Protein AF-A0A3N5LVI0-F1 (afdb_monomer)

Structure (mmCIF, N/CA/C/O backbone):
data_AF-A0A3N5LVI0-F1
#
_entry.id   AF-A0A3N5LVI0-F1
#
loop_
_atom_site.group_PDB
_atom_site.id
_atom_site.type_symbol
_atom_site.label_atom_id
_atom_site.label_alt_id
_atom_site.label_comp_id
_atom_site.label_asym_id
_atom_site.label_entity_id
_atom_site.label_seq_id
_atom_site.pdbx_PDB_ins_code
_atom_site.Cartn_x
_atom_site.Cartn_y
_atom_site.Cartn_z
_atom_site.occupancy
_atom_site.B_iso_or_equiv
_atom_site.auth_seq_id
_atom_site.auth_comp_id
_atom_site.auth_asym_id
_atom_site.auth_atom_id
_atom_site.pdbx_PDB_model_num
ATOM 1 N N . MET A 1 1 ? 58.804 -6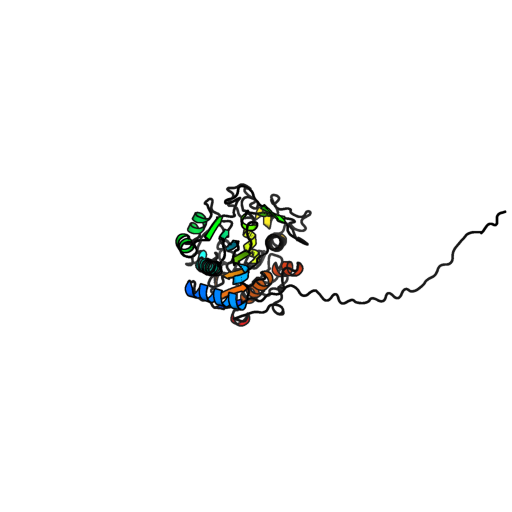6.814 14.073 1.00 33.88 1 MET A N 1
ATOM 2 C CA . MET A 1 1 ? 59.586 -66.589 12.838 1.00 33.88 1 MET A CA 1
ATOM 3 C C . MET A 1 1 ? 58.622 -66.333 11.694 1.00 33.88 1 MET A C 1
ATOM 5 O O . MET A 1 1 ? 57.529 -66.878 11.686 1.00 33.88 1 MET A O 1
ATOM 9 N N . THR A 1 2 ? 59.015 -65.404 10.838 1.00 38.09 2 THR A N 1
ATOM 10 C CA . THR A 1 2 ? 58.253 -64.624 9.855 1.00 38.09 2 THR A CA 1
ATOM 11 C C . THR A 1 2 ? 57.933 -65.368 8.557 1.00 38.09 2 THR A C 1
ATOM 13 O O . THR A 1 2 ? 58.774 -66.111 8.064 1.00 38.09 2 THR A O 1
ATOM 16 N N . ALA A 1 3 ? 56.786 -65.058 7.943 1.00 33.91 3 ALA A N 1
ATOM 17 C CA . ALA A 1 3 ? 56.472 -65.362 6.543 1.00 33.91 3 ALA A CA 1
ATOM 18 C C . ALA A 1 3 ? 56.131 -64.056 5.793 1.00 33.91 3 ALA A C 1
ATOM 20 O O . ALA A 1 3 ? 55.411 -63.232 6.365 1.00 33.91 3 ALA A O 1
ATOM 21 N N . PRO A 1 4 ? 56.603 -63.837 4.547 1.00 47.34 4 PRO A N 1
ATOM 22 C CA . PRO A 1 4 ? 56.209 -62.676 3.760 1.00 47.34 4 PRO A CA 1
ATOM 23 C C . PRO A 1 4 ? 55.256 -63.012 2.601 1.00 47.34 4 PRO A C 1
ATOM 25 O O . PRO A 1 4 ? 55.352 -64.042 1.938 1.00 47.34 4 PRO A O 1
ATOM 28 N N . VAL A 1 5 ? 54.361 -62.054 2.360 1.00 38.25 5 VAL A N 1
ATOM 29 C CA . VAL A 1 5 ? 53.408 -61.921 1.248 1.00 38.25 5 VAL A CA 1
ATOM 30 C C . VAL A 1 5 ? 54.032 -61.031 0.163 1.00 38.25 5 VAL A C 1
ATOM 32 O O . VAL A 1 5 ? 54.676 -60.035 0.499 1.00 38.25 5 VAL A O 1
ATOM 35 N N . SER A 1 6 ? 53.808 -61.325 -1.124 1.00 37.16 6 SER A N 1
ATOM 36 C CA . SER A 1 6 ? 54.208 -60.449 -2.242 1.00 37.16 6 SER A CA 1
ATOM 37 C C . SER A 1 6 ? 53.020 -59.678 -2.849 1.00 37.16 6 SER A C 1
ATOM 39 O O . SER A 1 6 ? 51.860 -60.077 -2.752 1.00 37.16 6 SER A O 1
ATOM 41 N N . ARG A 1 7 ? 53.324 -58.499 -3.409 1.00 36.88 7 ARG A N 1
ATOM 42 C CA . ARG A 1 7 ? 52.414 -57.410 -3.812 1.00 36.88 7 ARG A CA 1
ATOM 43 C C . ARG A 1 7 ? 52.250 -57.315 -5.342 1.00 36.88 7 ARG A C 1
ATOM 45 O O . ARG A 1 7 ? 53.269 -57.244 -6.009 1.00 36.88 7 ARG A O 1
ATOM 52 N N . ARG A 1 8 ? 50.992 -57.089 -5.783 1.00 38.06 8 ARG A N 1
ATOM 53 C CA . ARG A 1 8 ? 50.484 -56.160 -6.847 1.00 38.06 8 ARG A CA 1
ATOM 54 C C . ARG A 1 8 ? 51.003 -56.361 -8.306 1.00 38.06 8 ARG A C 1
ATOM 56 O O . ARG A 1 8 ? 52.161 -56.661 -8.502 1.00 38.06 8 ARG A O 1
ATOM 63 N N . THR A 1 9 ? 50.262 -56.168 -9.411 1.00 36.12 9 THR A N 1
ATOM 64 C CA . THR A 1 9 ? 49.106 -55.298 -9.730 1.00 36.12 9 THR A CA 1
ATOM 65 C C . THR A 1 9 ? 48.456 -55.714 -11.074 1.00 36.12 9 THR A C 1
ATOM 67 O O . THR A 1 9 ? 49.153 -56.218 -11.946 1.00 36.12 9 THR A O 1
ATOM 70 N N . PHE A 1 10 ? 47.191 -55.304 -11.266 1.00 32.59 10 PHE A N 1
ATOM 71 C CA . PHE A 1 10 ? 46.576 -54.808 -12.521 1.00 32.59 10 PHE A CA 1
ATOM 72 C C . PHE A 1 10 ? 45.713 -55.759 -13.377 1.00 32.59 10 PHE A C 1
ATOM 74 O O . PHE A 1 10 ? 46.191 -56.324 -14.349 1.00 32.59 10 PHE A O 1
ATOM 81 N N . ILE A 1 11 ? 44.398 -55.811 -13.100 1.00 38.91 11 ILE A N 1
ATOM 82 C CA . ILE A 1 11 ? 43.345 -56.078 -14.104 1.00 38.91 11 ILE A CA 1
ATOM 83 C C . ILE A 1 11 ? 42.124 -55.200 -13.789 1.00 38.91 11 ILE A C 1
ATOM 85 O O . ILE A 1 11 ? 41.628 -55.186 -12.660 1.00 38.91 11 ILE A O 1
ATOM 89 N N . GLY A 1 12 ? 41.663 -54.458 -14.800 1.00 34.00 12 GLY A N 1
ATOM 90 C CA . GLY A 1 12 ? 40.477 -53.607 -14.763 1.00 34.00 12 GLY A CA 1
ATOM 91 C C . GLY A 1 12 ? 39.166 -54.395 -14.755 1.00 34.00 12 GLY A C 1
ATOM 92 O O . GLY A 1 12 ? 39.058 -55.475 -15.332 1.00 34.00 12 GLY A O 1
ATOM 93 N N . ARG A 1 13 ? 38.148 -53.826 -14.107 1.00 36.88 13 ARG A N 1
ATOM 94 C CA . ARG A 1 13 ? 36.766 -54.309 -14.150 1.00 36.88 13 ARG A CA 1
ATOM 95 C C . ARG A 1 13 ? 35.851 -53.176 -14.590 1.00 36.88 13 ARG A C 1
ATOM 97 O O . ARG A 1 13 ? 35.655 -52.208 -13.864 1.00 36.88 13 ARG A O 1
ATOM 104 N N . VAL A 1 14 ? 35.295 -53.342 -15.784 1.00 40.19 14 VAL A N 1
ATOM 105 C CA . VAL A 1 14 ? 34.081 -52.668 -16.241 1.00 40.19 14 VAL A CA 1
ATOM 106 C C . VAL A 1 14 ? 32.912 -53.352 -15.533 1.00 40.19 14 VAL A C 1
ATOM 108 O O . VAL A 1 14 ? 32.702 -54.548 -15.713 1.00 40.19 14 VAL A O 1
ATOM 111 N N . ALA A 1 15 ? 32.173 -52.611 -14.713 1.00 39.22 15 ALA A N 1
ATOM 112 C CA . ALA A 1 15 ? 30.881 -53.034 -14.188 1.00 39.22 15 ALA A CA 1
ATOM 113 C C . ALA A 1 15 ? 29.881 -51.904 -14.437 1.00 39.22 15 ALA A C 1
ATOM 115 O O . ALA A 1 15 ? 30.042 -50.789 -13.942 1.00 39.22 15 ALA A O 1
ATOM 116 N N . ALA A 1 16 ? 28.885 -52.205 -15.265 1.00 38.66 16 ALA A N 1
ATOM 117 C CA . ALA A 1 16 ? 27.778 -51.328 -15.589 1.00 38.66 16 ALA A CA 1
ATOM 118 C C . ALA A 1 16 ? 26.951 -51.044 -14.327 1.00 38.66 16 ALA A C 1
ATOM 120 O O . ALA A 1 16 ? 26.336 -51.946 -13.762 1.00 38.66 16 ALA A O 1
ATOM 121 N N . VAL A 1 17 ? 26.927 -49.783 -13.900 1.00 40.28 17 VAL A N 1
ATOM 122 C CA . VAL A 1 17 ? 25.941 -49.275 -12.946 1.00 40.28 17 VAL A CA 1
ATOM 123 C C . VAL A 1 17 ? 24.799 -48.699 -13.771 1.00 40.28 17 VAL A C 1
ATOM 125 O O . VAL A 1 17 ? 24.877 -47.583 -14.278 1.00 40.28 17 VAL A O 1
ATOM 128 N N . THR A 1 18 ? 23.733 -49.476 -13.937 1.00 38.88 18 THR A N 1
ATOM 129 C CA . THR A 1 18 ? 22.420 -48.955 -14.326 1.00 38.88 18 THR A CA 1
ATOM 130 C C . THR A 1 18 ? 21.934 -48.028 -13.217 1.00 38.88 18 THR A C 1
ATOM 132 O O . THR A 1 18 ? 21.418 -48.479 -12.195 1.00 38.88 18 THR A O 1
ATOM 135 N N . ALA A 1 19 ? 22.141 -46.725 -13.402 1.00 42.56 19 ALA A N 1
ATOM 136 C CA . ALA A 1 19 ? 21.538 -45.697 -12.574 1.00 42.56 19 ALA A CA 1
ATOM 137 C C . ALA A 1 19 ? 20.021 -45.724 -12.797 1.00 42.56 19 ALA A C 1
ATOM 139 O O . ALA A 1 19 ? 19.515 -45.286 -13.829 1.00 42.56 19 ALA A O 1
ATOM 140 N N . ALA A 1 20 ? 19.292 -46.273 -11.829 1.00 40.22 20 ALA A N 1
ATOM 141 C CA . ALA A 1 20 ? 17.861 -46.068 -11.719 1.00 40.22 20 ALA A CA 1
ATOM 142 C C . ALA A 1 20 ? 17.625 -44.581 -11.417 1.00 40.22 20 ALA A C 1
ATOM 144 O O . ALA A 1 20 ? 17.701 -44.148 -10.269 1.00 40.22 20 ALA A O 1
ATOM 145 N N . CYS A 1 21 ? 17.376 -43.786 -12.457 1.00 38.47 21 CYS A N 1
ATOM 146 C CA . CYS A 1 21 ? 16.816 -42.451 -12.314 1.00 38.47 21 CYS A CA 1
ATOM 147 C C . CYS A 1 21 ? 15.370 -42.598 -11.834 1.00 38.47 21 CYS A C 1
ATOM 149 O O . CYS A 1 21 ? 14.429 -42.611 -12.626 1.00 38.47 21 CYS A O 1
ATOM 151 N N . SER A 1 22 ? 15.179 -42.727 -10.524 1.00 42.03 22 SER A N 1
ATOM 152 C CA . SER A 1 22 ? 13.908 -42.404 -9.896 1.00 42.03 22 SER A CA 1
ATOM 153 C C . SER A 1 22 ? 13.669 -40.914 -10.121 1.00 42.03 22 SER A C 1
ATOM 155 O O . SER A 1 22 ? 14.196 -40.056 -9.415 1.00 42.03 22 SER A O 1
ATOM 157 N N . ALA A 1 23 ? 12.880 -40.599 -11.148 1.00 42.38 23 ALA A N 1
ATOM 158 C CA . ALA A 1 23 ? 12.233 -39.307 -11.290 1.00 42.38 23 ALA A CA 1
ATOM 159 C C . ALA A 1 23 ? 11.260 -39.152 -10.114 1.00 42.38 23 ALA A C 1
ATOM 161 O O . ALA A 1 23 ? 10.060 -39.392 -10.230 1.00 42.38 23 ALA A O 1
ATOM 162 N N . ALA A 1 24 ? 11.793 -38.795 -8.947 1.00 41.06 24 ALA A N 1
ATOM 163 C CA . ALA A 1 24 ? 11.004 -38.191 -7.900 1.00 41.06 24 ALA A CA 1
ATOM 164 C C . ALA A 1 24 ? 10.467 -36.898 -8.509 1.00 41.06 24 ALA A C 1
ATOM 166 O O . ALA A 1 24 ? 11.187 -35.908 -8.636 1.00 41.06 24 ALA A O 1
ATOM 167 N N . SER A 1 25 ? 9.215 -36.932 -8.964 1.00 41.62 25 SER A N 1
ATOM 168 C CA . SER A 1 25 ? 8.461 -35.728 -9.261 1.00 41.62 25 SER A CA 1
ATOM 169 C C . SER A 1 25 ? 8.509 -34.888 -7.991 1.00 41.62 25 SER A C 1
ATOM 171 O O . SER A 1 25 ? 7.813 -35.193 -7.019 1.00 41.62 25 SER A O 1
ATOM 173 N N . VAL A 1 26 ? 9.383 -33.882 -7.959 1.00 42.34 26 VAL A N 1
ATOM 174 C CA . VAL A 1 26 ? 9.347 -32.841 -6.941 1.00 42.34 26 VAL A CA 1
ATOM 175 C C . VAL A 1 26 ? 7.976 -32.218 -7.116 1.00 42.34 26 VAL A C 1
ATOM 177 O O . VAL A 1 26 ? 7.737 -31.466 -8.059 1.00 42.34 26 VAL A O 1
ATOM 180 N N . ARG A 1 27 ? 7.025 -32.641 -6.284 1.00 42.66 27 ARG A N 1
ATOM 181 C CA . ARG A 1 27 ? 5.686 -32.076 -6.254 1.00 42.66 27 ARG A CA 1
ATOM 182 C C . ARG A 1 27 ? 5.921 -30.622 -5.878 1.00 42.66 27 ARG A C 1
ATOM 184 O O . ARG A 1 27 ? 6.273 -30.355 -4.732 1.00 42.66 27 ARG A O 1
ATOM 191 N N . ALA A 1 28 ? 5.871 -29.727 -6.868 1.00 58.75 28 ALA A N 1
ATOM 192 C CA . ALA A 1 28 ? 6.096 -28.307 -6.657 1.00 58.75 28 ALA A CA 1
ATOM 193 C C . ALA A 1 28 ? 5.214 -27.894 -5.480 1.00 58.75 28 ALA A C 1
ATOM 195 O O . ALA A 1 28 ? 3.996 -28.094 -5.519 1.00 58.75 28 ALA A O 1
ATOM 196 N N . GLN A 1 29 ? 5.843 -27.459 -4.390 1.00 63.53 29 GLN A N 1
ATOM 197 C CA . GLN A 1 29 ? 5.123 -27.142 -3.170 1.00 63.53 29 GLN A CA 1
ATOM 198 C C . GLN A 1 29 ? 4.119 -26.040 -3.507 1.00 63.53 29 GLN A C 1
ATOM 200 O O . GLN A 1 29 ? 4.496 -25.021 -4.087 1.00 63.53 29 GLN A O 1
ATOM 205 N N . ALA A 1 30 ? 2.835 -26.285 -3.232 1.00 80.69 30 ALA A N 1
ATOM 206 C CA . ALA A 1 30 ? 1.787 -25.328 -3.557 1.00 80.69 30 ALA A CA 1
ATOM 207 C C . ALA A 1 30 ? 2.100 -23.998 -2.860 1.00 80.69 30 ALA A C 1
ATOM 209 O O . ALA A 1 30 ? 2.356 -23.973 -1.653 1.00 80.69 30 ALA A O 1
ATOM 210 N N . LEU A 1 31 ? 2.130 -22.910 -3.633 1.00 90.12 31 LEU A N 1
ATOM 211 C CA . LEU A 1 31 ? 2.382 -21.580 -3.090 1.00 90.12 31 LEU A CA 1
ATOM 212 C C . LEU A 1 31 ? 1.264 -21.202 -2.110 1.00 90.12 31 LEU A C 1
ATOM 214 O O . LEU A 1 31 ? 0.113 -21.584 -2.338 1.00 90.12 31 LEU A O 1
ATOM 218 N N . PRO A 1 32 ? 1.561 -20.429 -1.048 1.00 93.31 32 PRO A N 1
ATOM 219 C CA . PRO A 1 32 ? 0.526 -19.933 -0.154 1.00 93.31 32 PRO A CA 1
ATOM 220 C C . PRO A 1 32 ? -0.556 -19.186 -0.940 1.00 93.31 32 PRO A C 1
ATOM 222 O O . PRO A 1 32 ? -0.260 -18.274 -1.710 1.00 93.31 32 PRO A O 1
ATOM 225 N N . ALA A 1 33 ? -1.814 -19.556 -0.737 1.00 94.88 33 ALA A N 1
ATOM 226 C CA . ALA A 1 33 ? -2.957 -18.867 -1.314 1.00 94.88 33 ALA A CA 1
ATOM 227 C C . ALA A 1 33 ? -3.934 -18.502 -0.197 1.00 94.88 33 ALA A C 1
ATOM 229 O O . ALA A 1 33 ? -4.144 -19.281 0.733 1.00 94.88 33 ALA A O 1
ATOM 230 N N . ALA A 1 34 ? -4.515 -17.307 -0.276 1.00 97.38 34 ALA A N 1
ATOM 231 C CA . ALA A 1 34 ? -5.517 -16.840 0.674 1.00 97.38 34 ALA A CA 1
ATOM 232 C C . ALA A 1 34 ? -6.698 -16.208 -0.076 1.00 97.38 34 ALA A C 1
ATOM 234 O O . ALA A 1 34 ? -6.485 -15.641 -1.151 1.00 97.38 34 ALA A O 1
ATOM 235 N N . PRO A 1 35 ? -7.924 -16.272 0.477 1.00 98.56 35 PRO A N 1
ATOM 236 C CA . PRO A 1 35 ? -9.080 -15.649 -0.146 1.00 98.56 35 PRO A CA 1
ATOM 237 C C . PRO A 1 35 ? -8.919 -14.137 -0.332 1.00 98.56 35 PRO A C 1
ATOM 239 O O . PRO A 1 35 ? -8.349 -13.445 0.520 1.00 98.56 35 PRO A O 1
ATOM 242 N N . VAL A 1 36 ? -9.478 -13.630 -1.430 1.00 98.88 36 VAL A N 1
ATOM 243 C CA . VAL A 1 36 ? -9.530 -12.202 -1.761 1.00 98.88 36 VAL A CA 1
ATOM 244 C C . VAL A 1 36 ? -10.982 -11.810 -1.999 1.00 98.88 36 VAL A C 1
ATOM 246 O O . VAL A 1 36 ? -11.627 -12.321 -2.913 1.00 98.88 36 VAL A O 1
ATOM 249 N N . ALA A 1 37 ? -11.506 -10.896 -1.188 1.00 98.94 37 ALA A N 1
ATOM 250 C CA . ALA A 1 37 ? -12.834 -10.333 -1.387 1.00 98.94 37 ALA A CA 1
ATOM 251 C C . ALA A 1 37 ? -12.780 -9.153 -2.361 1.00 98.94 37 ALA A C 1
ATOM 253 O O . ALA A 1 37 ? -11.914 -8.285 -2.253 1.00 98.94 37 ALA A O 1
ATOM 254 N N . VAL A 1 38 ? -13.742 -9.103 -3.280 1.00 98.94 38 VAL A N 1
ATOM 255 C CA . VAL A 1 38 ? -13.945 -8.008 -4.235 1.00 98.94 38 VAL A CA 1
ATOM 256 C C . VAL A 1 38 ? -15.387 -7.530 -4.113 1.00 98.94 38 VAL A C 1
ATOM 258 O O . VAL A 1 38 ? -16.323 -8.315 -4.277 1.00 98.94 38 VAL A O 1
ATOM 261 N N . ALA A 1 39 ? -15.591 -6.238 -3.867 1.00 98.75 39 ALA A N 1
ATOM 262 C CA . ALA A 1 39 ? -16.925 -5.665 -3.708 1.00 98.75 39 ALA A CA 1
ATOM 263 C C . ALA A 1 39 ? -17.100 -4.380 -4.520 1.00 98.75 39 ALA A C 1
ATOM 265 O O . ALA A 1 39 ? -16.141 -3.647 -4.764 1.00 98.75 39 ALA A O 1
ATOM 266 N N . ARG A 1 40 ? -18.345 -4.091 -4.931 1.00 98.44 40 ARG A N 1
ATOM 267 C CA . ARG A 1 40 ? -18.681 -2.790 -5.524 1.00 98.44 40 ARG A CA 1
ATOM 268 C C . ARG A 1 40 ? -18.791 -1.750 -4.420 1.00 98.44 40 ARG A C 1
ATOM 270 O O . ARG A 1 40 ? -19.586 -1.919 -3.506 1.00 98.44 40 ARG A O 1
ATOM 277 N N . CYS A 1 41 ? -18.082 -0.645 -4.589 1.00 98.19 41 CYS A N 1
ATOM 278 C CA . CYS A 1 41 ? -18.209 0.567 -3.796 1.00 98.19 41 CYS A CA 1
ATOM 279 C C . CYS A 1 41 ? -18.081 1.750 -4.757 1.00 98.19 41 CYS A C 1
ATOM 281 O O . CYS A 1 41 ? -16.992 2.074 -5.211 1.00 98.19 41 CYS A O 1
ATOM 283 N N . ARG A 1 42 ? -19.207 2.343 -5.167 1.00 95.31 42 ARG A N 1
ATOM 284 C CA . ARG A 1 42 ? -19.230 3.279 -6.309 1.00 95.31 42 ARG A CA 1
ATOM 285 C C . ARG A 1 42 ? -18.887 4.724 -5.954 1.00 95.31 42 ARG A C 1
ATOM 287 O O . ARG A 1 42 ? -18.783 5.543 -6.860 1.00 95.31 42 ARG A O 1
ATOM 294 N N . ARG A 1 43 ? -18.812 5.056 -4.665 1.00 96.50 43 ARG A N 1
ATOM 295 C CA . ARG A 1 43 ? -18.637 6.425 -4.166 1.00 96.50 43 ARG A CA 1
ATOM 296 C C . ARG A 1 43 ? -17.857 6.406 -2.859 1.00 96.50 43 ARG A C 1
ATOM 298 O O . ARG A 1 43 ? -17.953 5.432 -2.113 1.00 96.50 43 ARG A O 1
ATOM 305 N N . TYR A 1 44 ? -17.149 7.494 -2.576 1.00 98.12 44 TYR A N 1
ATOM 306 C CA . TYR A 1 44 ? -16.520 7.738 -1.279 1.00 98.12 44 TYR A CA 1
ATOM 307 C C . TYR A 1 44 ? -17.532 8.285 -0.273 1.00 98.12 44 TYR A C 1
ATOM 309 O O . TYR A 1 44 ? -17.451 9.424 0.171 1.00 98.12 44 TYR A O 1
ATOM 317 N N . ASP A 1 45 ? -18.504 7.449 0.067 1.00 98.31 45 ASP A N 1
ATOM 318 C CA . ASP A 1 45 ? -19.440 7.688 1.159 1.00 98.31 45 ASP A CA 1
ATOM 319 C C . ASP A 1 45 ? -19.006 6.855 2.373 1.00 98.31 45 ASP A C 1
ATOM 321 O O . ASP A 1 45 ? -18.713 5.667 2.228 1.00 98.31 45 ASP A O 1
ATOM 325 N N . PHE A 1 46 ? -18.905 7.471 3.554 1.00 98.62 46 PHE A N 1
ATOM 326 C CA . PHE A 1 46 ? -18.318 6.816 4.727 1.00 98.62 46 PHE A CA 1
ATOM 327 C C . PHE A 1 46 ? -19.076 5.554 5.142 1.00 98.62 46 PHE A C 1
ATOM 329 O O . PHE A 1 46 ? -18.449 4.511 5.344 1.00 98.62 46 PHE A O 1
ATOM 336 N N . ASP A 1 47 ? -20.405 5.613 5.214 1.00 98.56 47 ASP A N 1
ATOM 337 C CA . ASP A 1 47 ? -21.222 4.482 5.650 1.00 98.56 47 ASP A CA 1
ATOM 338 C C . ASP A 1 47 ? -21.234 3.361 4.608 1.00 98.56 47 ASP A C 1
ATOM 340 O O . ASP A 1 47 ? -21.104 2.180 4.957 1.00 98.56 47 ASP A O 1
ATOM 344 N N . LEU A 1 48 ? -21.298 3.706 3.319 1.00 98.75 48 LEU A N 1
ATOM 345 C CA . LEU A 1 48 ? -21.166 2.744 2.228 1.00 98.75 48 LEU A CA 1
ATOM 346 C C . LEU A 1 48 ? -19.804 2.046 2.259 1.00 98.75 48 LEU A C 1
ATOM 348 O O . LEU A 1 48 ? -19.736 0.818 2.197 1.00 98.75 48 LEU A O 1
ATOM 352 N N . VAL A 1 49 ? -18.712 2.804 2.363 1.00 98.88 49 VAL A N 1
ATOM 353 C CA . VAL A 1 49 ? -17.352 2.252 2.371 1.00 98.88 49 VAL A CA 1
ATOM 354 C C . VAL A 1 49 ? -17.148 1.375 3.608 1.00 98.88 49 VAL A C 1
ATOM 356 O O . VAL A 1 49 ? -16.673 0.246 3.489 1.00 98.88 49 VAL A O 1
ATOM 359 N N . LYS A 1 50 ? -17.561 1.841 4.791 1.00 98.88 50 LYS A N 1
ATOM 360 C CA . LYS A 1 50 ? -17.438 1.101 6.054 1.00 98.88 50 LYS A CA 1
ATOM 361 C C . LYS A 1 50 ? -18.255 -0.188 6.060 1.00 98.88 50 LYS A C 1
ATOM 363 O O . LYS A 1 50 ? -17.729 -1.230 6.442 1.00 98.88 50 LYS A O 1
ATOM 368 N N . SER A 1 51 ? -19.511 -0.155 5.618 1.00 98.81 51 SER A N 1
ATOM 369 C CA . SER A 1 51 ? -20.346 -1.364 5.524 1.00 98.81 51 SER A CA 1
ATOM 370 C C . SER A 1 51 ? -19.828 -2.352 4.471 1.00 98.81 51 SER A C 1
ATOM 372 O O . SER A 1 51 ? -19.834 -3.566 4.704 1.00 98.81 51 SER A O 1
ATOM 374 N N . THR A 1 52 ? -19.293 -1.848 3.354 1.00 98.94 52 THR A N 1
ATOM 375 C CA . THR A 1 52 ? -18.650 -2.673 2.322 1.00 98.94 52 THR A CA 1
ATOM 376 C C . THR A 1 52 ? -17.403 -3.365 2.870 1.00 98.94 52 THR A C 1
ATOM 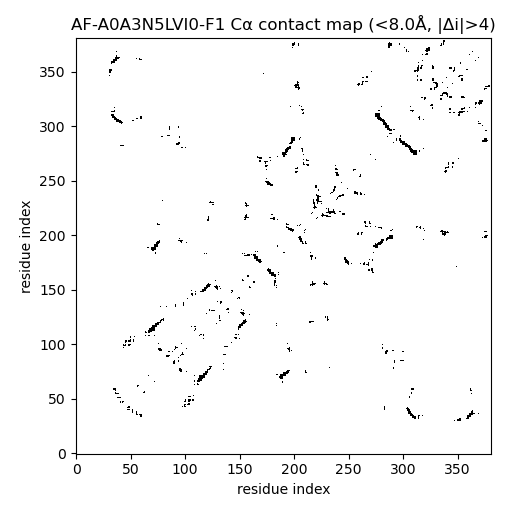378 O O . THR A 1 52 ? -17.279 -4.583 2.745 1.00 98.94 52 THR A O 1
ATOM 381 N N . LEU A 1 53 ? -16.507 -2.627 3.536 1.00 98.94 53 LEU A N 1
ATOM 382 C CA . LEU A 1 53 ? -15.311 -3.198 4.161 1.00 98.94 53 LEU A CA 1
ATOM 383 C C . LEU A 1 53 ? -15.662 -4.214 5.252 1.00 98.94 53 LEU A C 1
ATOM 385 O O . LEU A 1 53 ? -15.047 -5.274 5.293 1.00 98.94 53 LEU A O 1
ATOM 389 N N . ALA A 1 54 ? -16.671 -3.943 6.088 1.00 98.88 54 ALA A N 1
ATOM 390 C CA . ALA A 1 54 ? -17.135 -4.896 7.098 1.00 98.88 54 ALA A CA 1
ATOM 391 C C . ALA A 1 54 ? -17.567 -6.226 6.458 1.00 98.88 54 ALA A C 1
ATOM 393 O O . ALA A 1 54 ? -17.079 -7.283 6.845 1.00 98.88 54 ALA A O 1
ATOM 394 N N . THR A 1 55 ? -18.384 -6.156 5.403 1.00 98.81 55 THR A N 1
ATOM 395 C CA . THR A 1 55 ? -18.828 -7.335 4.646 1.00 98.81 55 THR A CA 1
ATOM 396 C C . THR A 1 55 ? -17.645 -8.103 4.046 1.00 98.81 55 THR A C 1
ATOM 398 O O . THR A 1 55 ? -17.588 -9.329 4.113 1.00 98.81 55 THR A O 1
ATOM 401 N N . MET A 1 56 ? -16.668 -7.398 3.468 1.00 98.88 56 MET A N 1
ATOM 402 C CA . MET A 1 56 ? -15.466 -8.021 2.907 1.00 98.88 56 MET A CA 1
ATOM 403 C C . MET A 1 56 ? -14.594 -8.679 3.982 1.00 98.88 56 MET A C 1
ATOM 405 O O . MET A 1 56 ? -14.027 -9.743 3.739 1.00 98.88 56 MET A O 1
ATOM 409 N N . PHE A 1 57 ? -14.484 -8.067 5.163 1.00 98.81 57 PHE A N 1
ATOM 410 C CA . PHE A 1 57 ? -13.756 -8.623 6.302 1.00 98.81 57 PHE A CA 1
ATOM 411 C C . PHE A 1 57 ? -14.413 -9.895 6.841 1.00 98.81 57 PHE A C 1
ATOM 413 O O . PHE A 1 57 ? -13.692 -10.836 7.180 1.00 98.81 57 PHE A O 1
ATOM 420 N N . 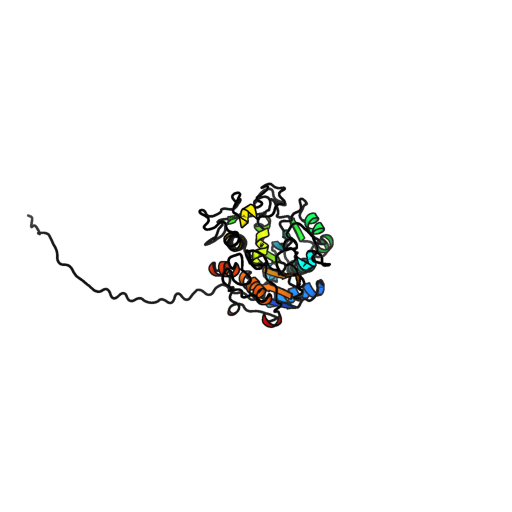ASP A 1 58 ? -15.745 -9.960 6.847 1.00 98.56 58 ASP A N 1
ATOM 421 C CA . ASP A 1 58 ? -16.486 -11.178 7.182 1.00 98.56 58 ASP A CA 1
ATOM 422 C C . ASP A 1 58 ? -16.245 -12.282 6.140 1.00 98.56 58 ASP A C 1
ATOM 424 O O . ASP A 1 58 ? -16.007 -13.430 6.508 1.00 98.56 58 ASP A O 1
ATOM 428 N N . MET A 1 59 ? -16.216 -11.934 4.845 1.00 98.50 59 MET A N 1
ATOM 429 C CA . MET A 1 59 ? -15.920 -12.881 3.759 1.00 98.50 59 MET A CA 1
ATOM 430 C C . MET A 1 59 ? -14.519 -13.499 3.872 1.00 98.50 59 MET A C 1
ATOM 432 O O . MET A 1 59 ? -14.383 -14.717 3.777 1.00 98.50 59 MET A O 1
ATOM 436 N N . ILE A 1 60 ? -13.469 -12.683 4.044 1.00 98.38 60 ILE A N 1
ATOM 437 C CA . ILE A 1 60 ? -12.082 -13.192 4.131 1.00 98.38 60 ILE A CA 1
ATOM 438 C C . ILE A 1 60 ? -11.759 -13.816 5.495 1.00 98.38 60 ILE A C 1
ATOM 440 O O . ILE A 1 60 ? -10.836 -14.624 5.593 1.00 98.38 60 ILE A O 1
ATOM 444 N N . GLY A 1 61 ? -12.509 -13.447 6.536 1.00 97.69 61 GLY A N 1
ATOM 445 C CA . GLY A 1 61 ? -12.424 -14.016 7.874 1.00 97.69 61 GLY A CA 1
ATOM 446 C C . GLY A 1 61 ? -11.204 -13.588 8.704 1.00 97.69 61 GLY A C 1
ATOM 447 O O . GLY A 1 61 ? -10.113 -13.274 8.217 1.00 97.69 61 GLY A O 1
ATOM 448 N N . GLY A 1 62 ? -11.381 -13.614 10.028 1.00 96.81 62 GLY A N 1
ATOM 449 C CA . GLY A 1 62 ? -10.297 -13.474 11.007 1.00 96.81 62 GLY A CA 1
ATOM 450 C C . GLY A 1 62 ? -9.778 -12.052 11.247 1.00 96.81 62 GLY A C 1
ATOM 451 O O . GLY A 1 62 ? -8.837 -11.895 12.024 1.00 96.81 62 GLY A O 1
ATOM 452 N N . ILE A 1 63 ? -10.378 -11.019 10.642 1.00 98.50 63 ILE A N 1
ATOM 453 C CA . ILE A 1 63 ? -9.967 -9.618 10.846 1.00 98.50 63 ILE A CA 1
ATOM 454 C C . ILE A 1 63 ? -10.187 -9.140 12.291 1.00 98.50 63 ILE A C 1
ATOM 456 O O . ILE A 1 63 ? -9.250 -8.562 12.842 1.00 98.50 63 ILE A O 1
ATOM 460 N N . PRO A 1 64 ? -11.318 -9.427 12.972 1.00 98.44 64 PRO A N 1
ATOM 461 C CA . PRO A 1 64 ? -11.477 -9.000 14.362 1.00 98.44 64 PRO A CA 1
ATOM 462 C C . PRO A 1 64 ? -10.384 -9.554 15.288 1.00 98.44 64 PRO A C 1
ATOM 464 O O . PRO A 1 64 ? -9.753 -8.808 16.030 1.00 98.44 64 PRO A O 1
ATOM 467 N N . SER A 1 65 ? -10.075 -10.852 15.186 1.00 98.38 65 SER A N 1
ATOM 468 C CA . SER A 1 65 ? -8.976 -11.481 15.935 1.00 98.38 65 SER A CA 1
ATOM 469 C C . SER A 1 65 ? -7.588 -11.012 15.496 1.00 98.38 65 SER A C 1
ATOM 471 O O . SER A 1 65 ? -6.651 -11.051 16.289 1.00 98.38 65 SER A O 1
ATOM 473 N N . LEU A 1 66 ? -7.436 -10.591 14.235 1.00 98.56 66 LEU A N 1
ATOM 474 C CA . LEU A 1 66 ? -6.164 -10.097 13.721 1.00 98.56 66 LEU A CA 1
ATOM 475 C C . LEU A 1 66 ? -5.743 -8.827 14.456 1.00 98.56 66 LEU A C 1
ATOM 477 O O . LEU A 1 66 ? -4.558 -8.721 14.747 1.00 98.56 66 LEU A O 1
ATOM 481 N N . VAL A 1 67 ? -6.686 -7.927 14.767 1.00 98.75 67 VAL A N 1
ATOM 482 C CA . VAL A 1 67 ? -6.410 -6.577 15.296 1.00 98.75 67 VAL A CA 1
ATOM 483 C C . VAL A 1 67 ? -6.727 -6.386 16.783 1.00 98.75 67 VAL A C 1
ATOM 485 O O . VAL A 1 67 ? -6.225 -5.440 17.383 1.00 98.75 67 VAL A O 1
ATOM 488 N N . LYS A 1 68 ? -7.543 -7.249 17.402 1.00 98.69 68 LYS A N 1
ATOM 489 C CA . LYS A 1 68 ? -7.947 -7.098 18.810 1.00 98.69 68 LYS A CA 1
ATOM 490 C C . LYS A 1 68 ? -6.734 -7.033 19.749 1.00 98.69 68 LYS A C 1
ATOM 492 O O . LYS A 1 68 ? -5.904 -7.939 19.755 1.00 98.69 68 LYS A O 1
ATOM 497 N N . GLY A 1 69 ? -6.671 -5.982 20.565 1.00 98.69 69 GLY A N 1
ATOM 498 C CA . GLY A 1 69 ? -5.624 -5.733 21.559 1.00 98.69 69 GLY A CA 1
ATOM 499 C C . GLY A 1 69 ? -4.268 -5.322 20.982 1.00 98.69 69 GLY A C 1
ATOM 500 O O . GLY A 1 69 ? -3.299 -5.261 21.729 1.00 98.69 69 GLY A O 1
ATOM 501 N N . LYS A 1 70 ? -4.179 -5.061 19.674 1.00 98.81 70 LYS A N 1
ATOM 502 C CA . LYS A 1 70 ? -2.910 -4.878 18.958 1.00 98.81 70 LYS A CA 1
ATOM 503 C C . LYS A 1 70 ? -2.695 -3.457 18.456 1.00 98.81 70 LYS A C 1
ATOM 505 O O . LYS A 1 70 ? -3.644 -2.679 18.326 1.00 98.81 70 LYS A O 1
ATOM 510 N N . THR A 1 71 ? -1.443 -3.148 18.137 1.00 98.88 71 THR A N 1
ATOM 511 C CA . THR A 1 71 ? -1.052 -1.967 17.365 1.00 98.88 71 THR A CA 1
ATOM 512 C C . THR A 1 71 ? -1.174 -2.259 15.873 1.00 98.88 71 THR A C 1
ATOM 514 O O . THR A 1 71 ? -0.507 -3.153 15.350 1.00 98.88 71 THR A O 1
ATOM 517 N N . VAL A 1 72 ? -2.014 -1.488 15.184 1.00 98.88 72 VAL A N 1
ATOM 518 C CA . VAL A 1 72 ? -2.253 -1.592 13.742 1.00 98.88 72 VAL A CA 1
ATOM 519 C C . VAL A 1 72 ? -1.587 -0.415 13.034 1.00 98.88 72 VAL A C 1
ATOM 521 O O . VAL A 1 72 ? -2.011 0.728 13.198 1.00 98.88 72 VAL A O 1
ATOM 524 N N . THR A 1 73 ? -0.571 -0.683 12.218 1.00 98.88 73 THR A N 1
ATOM 525 C CA . THR A 1 73 ? 0.051 0.334 11.357 1.00 98.88 73 THR A CA 1
ATOM 526 C C . THR A 1 73 ? -0.586 0.286 9.974 1.00 98.88 73 THR A C 1
ATOM 528 O O . THR A 1 73 ? -0.559 -0.746 9.307 1.00 98.88 73 THR A O 1
ATOM 531 N N . ILE A 1 74 ? -1.140 1.408 9.521 1.00 98.94 74 ILE A N 1
ATOM 532 C CA . ILE A 1 74 ? -1.780 1.556 8.216 1.00 98.94 74 ILE A CA 1
ATOM 533 C C . ILE A 1 74 ? -0.875 2.389 7.312 1.00 98.94 74 ILE A C 1
ATOM 535 O O . ILE A 1 74 ? -0.755 3.601 7.474 1.00 98.94 74 ILE A O 1
ATOM 539 N N . LYS A 1 75 ? -0.268 1.744 6.316 1.00 98.81 75 LYS A N 1
ATOM 540 C CA . LYS A 1 75 ? 0.472 2.416 5.250 1.00 98.81 75 LYS A CA 1
ATOM 541 C C . LYS A 1 75 ? -0.480 2.817 4.131 1.00 98.81 75 LYS A C 1
ATOM 543 O O . LYS A 1 75 ? -0.950 1.966 3.372 1.00 98.81 75 LYS A O 1
ATOM 548 N N . VAL A 1 76 ? -0.733 4.112 3.999 1.00 98.44 76 VAL A N 1
ATOM 549 C CA . VAL A 1 76 ? -1.522 4.675 2.890 1.00 98.44 76 VAL A CA 1
ATOM 550 C C . VAL A 1 76 ? -0.620 4.989 1.696 1.00 98.44 76 VAL A C 1
ATOM 552 O O . VAL A 1 76 ? 0.596 4.842 1.807 1.00 98.44 76 VAL A O 1
ATOM 555 N N . ASN A 1 77 ? -1.190 5.385 0.554 1.00 95.25 77 ASN A N 1
ATOM 556 C CA . ASN A 1 77 ? -0.433 5.912 -0.579 1.00 95.25 77 ASN A CA 1
ATOM 557 C C . ASN A 1 77 ? -0.632 7.431 -0.694 1.00 95.25 77 ASN A C 1
ATOM 559 O O . ASN A 1 77 ? -1.655 7.864 -1.209 1.00 95.25 77 ASN A O 1
ATOM 563 N N . VAL A 1 78 ? 0.346 8.230 -0.261 1.00 93.81 78 VAL A N 1
ATOM 564 C CA . VAL A 1 78 ? 0.412 9.688 -0.498 1.00 93.81 78 VAL A CA 1
ATOM 565 C C . VAL A 1 78 ? 1.796 9.986 -1.084 1.00 93.81 78 VAL A C 1
ATOM 567 O O . VAL A 1 78 ? 2.803 9.957 -0.385 1.00 93.81 78 VAL A O 1
ATOM 570 N N . THR A 1 79 ? 1.884 10.155 -2.407 1.00 82.75 79 THR A N 1
ATOM 571 C CA . THR A 1 79 ? 3.155 10.045 -3.153 1.00 82.75 79 THR A CA 1
ATOM 572 C C . THR A 1 79 ? 3.404 11.205 -4.115 1.00 82.75 79 THR A C 1
ATOM 574 O O . THR A 1 79 ? 2.475 11.864 -4.553 1.00 82.75 79 THR A O 1
ATOM 577 N N . GLY A 1 80 ? 4.663 11.436 -4.489 1.00 74.25 80 GLY A N 1
ATOM 578 C CA . GLY A 1 80 ? 5.034 12.378 -5.550 1.00 74.25 80 GLY A CA 1
ATOM 579 C C . GLY A 1 80 ? 5.187 13.836 -5.127 1.00 74.25 80 GLY A C 1
ATOM 580 O O . GLY A 1 80 ? 5.538 14.655 -5.967 1.00 74.25 80 GLY A O 1
ATOM 581 N N . GLY A 1 81 ? 4.934 14.167 -3.857 1.00 69.31 81 GLY A N 1
ATOM 582 C CA . GLY A 1 81 ? 5.143 15.506 -3.285 1.00 69.31 81 GLY A CA 1
ATOM 583 C C . GLY A 1 81 ? 4.335 16.640 -3.912 1.00 69.31 81 GLY A C 1
ATOM 584 O O . GLY A 1 81 ? 4.504 17.794 -3.540 1.00 69.31 81 GLY A O 1
ATOM 585 N N . SER A 1 82 ? 3.433 16.315 -4.833 1.00 63.72 82 SER A N 1
ATOM 586 C CA . SER A 1 82 ? 2.553 17.252 -5.506 1.00 63.72 82 SER A CA 1
ATOM 587 C C . SER A 1 82 ? 1.122 16.768 -5.328 1.00 63.72 82 SER A C 1
ATOM 589 O O . SER A 1 82 ? 0.748 15.716 -5.843 1.00 63.72 82 SER A O 1
ATOM 591 N N . SER A 1 83 ? 0.306 17.555 -4.627 1.00 75.69 83 SER A N 1
ATOM 592 C CA . SER A 1 83 ? -1.148 17.368 -4.523 1.00 75.69 83 SER A CA 1
ATOM 593 C C . SER A 1 83 ? -1.888 17.792 -5.802 1.00 75.69 83 SER A C 1
ATOM 595 O O . SER A 1 83 ? -3.081 18.102 -5.762 1.00 75.69 83 SER A O 1
ATOM 597 N N . ALA A 1 84 ? -1.188 17.817 -6.942 1.00 84.50 84 ALA A N 1
ATOM 598 C CA . ALA A 1 84 ? -1.727 18.278 -8.207 1.00 84.50 84 ALA A CA 1
ATOM 599 C C . ALA A 1 84 ? -2.932 17.427 -8.648 1.00 84.50 84 ALA A C 1
ATOM 601 O O . ALA A 1 84 ? -2.888 16.193 -8.572 1.00 84.50 84 ALA A O 1
ATOM 602 N N . PRO A 1 85 ? -4.005 18.078 -9.123 1.00 88.06 85 PRO A N 1
ATOM 603 C CA . PRO A 1 85 ? -5.176 17.384 -9.624 1.00 88.06 85 PRO A CA 1
ATOM 604 C C . PRO A 1 85 ? -4.896 16.698 -10.968 1.00 88.06 85 PRO A C 1
ATOM 606 O O . PRO A 1 85 ? -4.038 17.127 -11.743 1.00 88.06 85 PRO A O 1
ATOM 609 N N . ILE A 1 86 ? -5.677 15.662 -11.275 1.00 88.75 86 ILE A N 1
ATOM 610 C CA . ILE A 1 86 ? -5.817 15.132 -12.636 1.00 88.75 86 ILE A CA 1
ATOM 611 C C . ILE A 1 86 ? -7.150 15.645 -13.178 1.00 88.75 86 ILE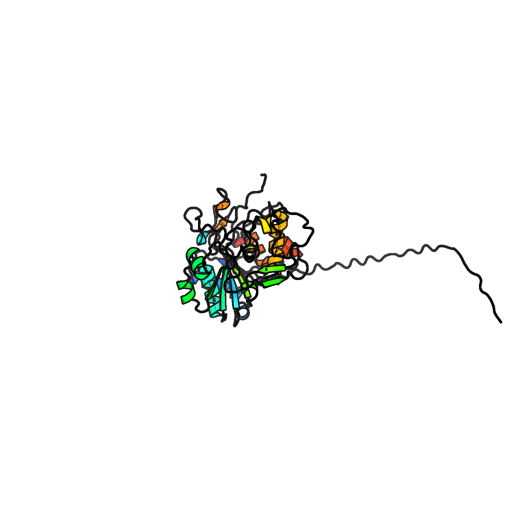 A C 1
ATOM 613 O O . ILE A 1 86 ? -8.220 15.290 -12.677 1.00 88.75 86 ILE A O 1
ATOM 617 N N . TYR A 1 87 ? -7.080 16.497 -14.203 1.00 87.50 87 TYR A N 1
ATOM 618 C CA . TYR A 1 87 ? -8.211 17.298 -14.677 1.00 87.50 87 TYR A CA 1
ATOM 619 C C . TYR A 1 87 ? -8.839 18.101 -13.524 1.00 87.50 87 TYR A C 1
ATOM 621 O O . TYR A 1 87 ? -8.175 18.952 -12.942 1.00 87.50 87 TYR A O 1
ATOM 629 N N . THR A 1 88 ? -10.102 17.841 -13.185 1.00 89.31 88 THR A N 1
ATOM 630 C CA . THR A 1 88 ? -10.838 18.529 -12.115 1.00 89.31 88 THR A CA 1
ATOM 631 C C . THR A 1 88 ? -10.838 17.767 -10.790 1.00 89.31 88 THR A C 1
ATOM 633 O O . THR A 1 88 ? -11.400 18.259 -9.816 1.00 89.31 88 THR A O 1
ATOM 636 N N . LEU A 1 89 ? -10.262 16.562 -10.737 1.00 92.12 89 LEU A N 1
ATOM 637 C CA . LEU A 1 89 ? -10.258 15.729 -9.536 1.00 92.12 89 LEU A CA 1
ATOM 638 C C . LEU A 1 89 ? -8.958 15.908 -8.756 1.00 92.12 89 LEU A C 1
ATOM 640 O O . LEU A 1 89 ? -7.869 15.866 -9.327 1.00 92.12 89 LEU A O 1
ATOM 644 N N . SER A 1 90 ? -9.079 16.079 -7.441 1.00 93.50 90 SER A N 1
ATOM 645 C CA . SER A 1 90 ? -7.940 16.250 -6.538 1.00 93.50 90 SER A CA 1
ATOM 646 C C . SER A 1 90 ? -7.061 14.993 -6.468 1.00 93.50 90 SER A C 1
ATOM 648 O O . SER A 1 90 ? -7.425 13.905 -6.933 1.00 93.50 90 SER A O 1
ATOM 650 N N . ALA A 1 91 ? -5.886 15.120 -5.848 1.00 93.56 91 ALA A N 1
ATOM 651 C CA . ALA A 1 91 ? -4.981 13.989 -5.677 1.00 93.56 91 ALA A CA 1
ATOM 652 C C . ALA A 1 91 ? -5.618 12.833 -4.881 1.00 93.56 91 ALA A C 1
ATOM 654 O O . ALA A 1 91 ? -5.409 11.683 -5.252 1.00 93.56 91 ALA A O 1
ATOM 655 N N . VAL A 1 92 ? -6.441 13.098 -3.856 1.00 94.69 92 VAL A N 1
ATOM 656 C CA . VAL A 1 92 ? -7.119 12.050 -3.052 1.00 94.69 92 VAL A CA 1
ATOM 657 C C . VAL A 1 92 ? -8.162 11.244 -3.823 1.00 94.69 92 VAL A C 1
ATOM 659 O O . VAL A 1 92 ? -8.411 10.081 -3.507 1.00 94.69 92 VAL A O 1
ATOM 662 N N . GLU A 1 93 ? -8.724 11.821 -4.879 1.00 94.06 93 GLU A N 1
ATOM 663 C CA . GLU A 1 93 ? -9.650 11.116 -5.764 1.00 94.06 93 GLU A CA 1
ATOM 664 C C . GLU A 1 93 ? -8.914 10.137 -6.687 1.00 94.06 93 GLU A C 1
ATOM 666 O O . GLU A 1 93 ? -9.438 9.075 -7.016 1.00 94.06 93 GLU A O 1
ATOM 671 N N . THR A 1 94 ? -7.685 10.467 -7.098 1.00 92.94 94 THR A N 1
ATOM 672 C CA . THR A 1 94 ? -7.055 9.856 -8.280 1.00 92.94 94 THR A CA 1
ATOM 673 C C . THR A 1 94 ? -5.722 9.163 -8.005 1.00 92.94 94 THR A C 1
ATOM 675 O O . THR A 1 94 ? -5.520 8.027 -8.442 1.00 92.94 94 THR A O 1
ATOM 678 N N . VAL A 1 95 ? -4.822 9.822 -7.272 1.00 93.62 95 VAL A N 1
ATOM 679 C CA . VAL A 1 95 ? -3.431 9.400 -7.049 1.00 93.62 95 VAL A CA 1
ATOM 680 C C . VAL A 1 95 ? -3.226 8.854 -5.640 1.00 93.62 95 VAL A C 1
ATOM 682 O O . VAL A 1 95 ? -2.549 7.834 -5.489 1.00 93.62 95 VAL A O 1
ATOM 685 N N . TYR A 1 96 ? -3.760 9.530 -4.623 1.00 96.31 96 TYR A N 1
ATOM 686 C CA . TYR A 1 96 ? -3.597 9.172 -3.217 1.00 96.31 96 TYR A CA 1
ATOM 687 C C . TYR A 1 96 ? -4.715 8.247 -2.767 1.00 96.31 96 TYR A C 1
ATOM 689 O O . TYR A 1 96 ? -5.819 8.303 -3.296 1.00 96.31 96 TYR A O 1
ATOM 697 N N . THR A 1 97 ? -4.452 7.419 -1.762 1.00 97.81 97 THR A N 1
ATOM 698 C CA . THR A 1 97 ? -5.510 6.665 -1.084 1.00 97.81 97 THR A CA 1
ATOM 699 C C . THR A 1 97 ? -6.544 7.633 -0.525 1.00 97.81 97 THR A C 1
ATOM 701 O O . THR A 1 97 ? -6.179 8.608 0.138 1.00 97.81 97 THR A O 1
ATOM 704 N N . HIS A 1 98 ? -7.824 7.370 -0.785 1.00 98.44 98 HIS A N 1
ATOM 705 C CA . HIS A 1 98 ? -8.874 8.286 -0.373 1.00 98.44 98 HIS A CA 1
ATOM 706 C C . HIS A 1 98 ? -9.079 8.246 1.159 1.00 98.44 98 HIS A C 1
ATOM 708 O O . HIS A 1 98 ? -9.264 7.153 1.711 1.00 98.44 98 HIS A O 1
ATOM 714 N N . PRO A 1 99 ? -9.127 9.399 1.861 1.00 98.50 99 PRO A N 1
ATOM 715 C CA . PRO A 1 99 ? -9.260 9.454 3.319 1.00 98.50 99 PRO A CA 1
ATOM 716 C C . PRO A 1 99 ? -10.462 8.673 3.861 1.00 98.50 99 PRO A C 1
ATOM 718 O O . PRO A 1 99 ? -10.338 7.976 4.859 1.00 98.50 99 PRO A O 1
ATOM 721 N N . VAL A 1 100 ? -11.609 8.698 3.170 1.00 98.75 100 VAL A N 1
ATOM 722 C CA . VAL A 1 100 ? -12.809 7.937 3.582 1.00 98.75 100 VAL A CA 1
ATOM 723 C C . VAL A 1 100 ? -12.552 6.426 3.675 1.00 98.75 100 VAL A C 1
ATOM 725 O O . VAL A 1 100 ? -13.060 5.785 4.592 1.00 98.75 100 VAL A O 1
ATOM 728 N N . VAL A 1 101 ? -11.736 5.846 2.785 1.00 98.94 101 VAL A N 1
ATOM 729 C CA . VAL A 1 101 ? -11.385 4.412 2.843 1.00 98.94 101 VAL A CA 1
ATOM 730 C C . VAL A 1 101 ? -10.530 4.116 4.070 1.00 98.94 101 VAL A C 1
ATOM 732 O O . VAL A 1 101 ? -10.770 3.134 4.774 1.00 98.94 101 VAL A O 1
ATOM 735 N N . VAL A 1 102 ? -9.577 4.999 4.366 1.00 98.88 102 VAL A N 1
ATOM 736 C CA . VAL A 1 102 ? -8.691 4.877 5.528 1.00 98.88 102 VAL A CA 1
ATOM 737 C C . VAL A 1 102 ? -9.481 5.038 6.828 1.00 98.88 102 VAL A C 1
ATOM 739 O O . VAL A 1 102 ? -9.356 4.200 7.719 1.00 98.88 102 VAL A O 1
ATOM 742 N N . LEU A 1 103 ? -10.349 6.050 6.916 1.00 98.94 103 LEU A N 1
ATOM 743 C CA . LEU A 1 103 ? -11.201 6.307 8.078 1.00 98.94 103 LEU A CA 1
ATOM 744 C C . LEU A 1 103 ? -12.172 5.153 8.335 1.00 98.94 103 LEU A C 1
ATOM 746 O O . LEU A 1 103 ? -12.339 4.726 9.478 1.00 98.94 103 LEU A O 1
ATOM 750 N N . ALA A 1 104 ? -12.792 4.615 7.284 1.00 98.94 104 ALA A N 1
ATOM 751 C CA . ALA A 1 104 ? -13.689 3.471 7.384 1.00 98.94 104 ALA A CA 1
ATOM 752 C C . ALA A 1 104 ? -12.964 2.213 7.890 1.00 98.94 104 ALA A C 1
ATOM 754 O O . ALA A 1 104 ? -13.462 1.545 8.800 1.00 98.94 104 ALA A O 1
ATOM 755 N N . ALA A 1 105 ? -11.771 1.916 7.360 1.00 98.94 105 ALA A N 1
ATOM 756 C CA . ALA A 1 105 ? -10.949 0.801 7.827 1.00 98.94 105 ALA A CA 1
ATOM 757 C C . ALA A 1 105 ? -10.515 0.990 9.292 1.00 98.94 105 ALA A C 1
ATOM 759 O O . ALA A 1 105 ? -10.740 0.103 10.116 1.00 98.94 105 ALA A O 1
ATOM 760 N N . ALA A 1 106 ? -9.978 2.164 9.644 1.00 98.94 106 ALA A N 1
ATOM 761 C CA . ALA A 1 106 ? -9.570 2.496 11.010 1.00 98.94 106 ALA A CA 1
ATOM 762 C C . ALA A 1 106 ? -10.745 2.409 12.001 1.00 98.94 106 ALA A C 1
ATOM 764 O O . ALA A 1 106 ? -10.602 1.831 13.078 1.00 98.94 106 ALA A O 1
ATOM 765 N N . SER A 1 107 ? -11.932 2.883 11.610 1.00 98.94 107 SER A N 1
ATOM 766 C CA . SER A 1 107 ? -13.159 2.778 12.411 1.00 98.94 107 SER A CA 1
ATOM 767 C C . SER A 1 107 ? -13.548 1.328 12.700 1.00 98.94 107 SER A C 1
ATOM 769 O O . SER A 1 107 ? -14.013 1.013 13.796 1.00 98.94 107 SER A O 1
ATOM 771 N N . LEU A 1 108 ? -13.382 0.429 11.725 1.00 98.94 108 LEU A N 1
ATOM 772 C CA . LEU A 1 108 ? -13.639 -0.999 11.919 1.00 98.94 108 LEU A CA 1
ATOM 773 C C . LEU A 1 108 ? -12.586 -1.635 12.823 1.00 98.94 108 LEU A C 1
ATOM 775 O O . LEU A 1 108 ? -12.952 -2.374 13.731 1.00 98.94 108 LEU A O 1
ATOM 779 N N . PHE A 1 109 ? -11.303 -1.321 12.638 1.00 98.88 109 PHE A N 1
ATOM 780 C CA . PHE A 1 109 ? -10.245 -1.841 13.508 1.00 98.88 109 PHE A CA 1
ATOM 781 C C . PHE A 1 109 ? -10.429 -1.389 14.958 1.00 98.88 109 PHE A C 1
ATOM 783 O O . PHE A 1 109 ? -10.305 -2.206 15.869 1.00 98.88 109 PHE A O 1
ATOM 790 N N . HIS A 1 110 ? -10.816 -0.130 15.171 1.00 98.81 110 HIS A N 1
ATOM 791 C CA . HIS A 1 110 ? -11.172 0.388 16.488 1.00 98.81 110 HIS A CA 1
ATOM 792 C C . HIS A 1 110 ? -12.374 -0.359 17.081 1.00 98.81 110 HIS A C 1
ATOM 794 O O . HIS A 1 110 ? -12.290 -0.870 18.195 1.00 98.81 110 HIS A O 1
ATOM 800 N N . LYS A 1 111 ? -13.456 -0.541 16.306 1.00 98.69 111 LYS A N 1
ATOM 801 C CA . LYS A 1 111 ? -14.622 -1.349 16.714 1.00 98.69 111 LYS A CA 1
ATOM 802 C C . LYS A 1 111 ? -14.243 -2.793 17.074 1.00 98.69 111 LYS A C 1
ATOM 804 O O . LYS A 1 111 ? -14.849 -3.384 17.963 1.00 98.69 111 LYS A O 1
ATOM 809 N N . PHE A 1 112 ? -13.259 -3.371 16.391 1.00 98.75 112 PHE A N 1
ATOM 810 C CA . PHE A 1 112 ? -12.749 -4.716 16.668 1.00 98.75 112 PHE A CA 1
ATOM 811 C C . PHE A 1 112 ? -11.763 -4.777 17.845 1.00 98.75 112 PHE A C 1
ATOM 813 O O . PHE A 1 112 ? -11.306 -5.862 18.209 1.00 98.75 112 PHE A O 1
ATOM 820 N N . GLY A 1 113 ? -11.474 -3.638 18.476 1.00 98.62 113 GLY A N 1
ATOM 821 C CA . GLY A 1 113 ? -10.668 -3.547 19.685 1.00 98.62 113 GLY A CA 1
ATOM 822 C C . GLY A 1 113 ? -9.173 -3.394 19.430 1.00 98.62 113 GLY A C 1
ATOM 823 O O . GLY A 1 113 ? -8.394 -3.830 20.273 1.00 98.62 113 GLY A O 1
ATOM 824 N N . ALA A 1 114 ? -8.750 -2.829 18.294 1.00 98.75 114 ALA A N 1
ATOM 825 C CA . ALA A 1 114 ? -7.364 -2.390 18.127 1.00 98.75 114 ALA A CA 1
ATOM 826 C C . ALA A 1 114 ? -6.983 -1.408 19.247 1.00 98.75 114 ALA A C 1
ATOM 828 O O . ALA A 1 114 ? -7.718 -0.459 19.516 1.00 98.75 114 ALA A O 1
ATOM 829 N N . ASN A 1 115 ? -5.843 -1.646 19.898 1.00 98.44 115 ASN A N 1
ATOM 830 C CA . ASN A 1 115 ? -5.379 -0.828 21.022 1.00 98.44 115 ASN A CA 1
ATOM 831 C C . ASN A 1 115 ? -4.807 0.514 20.546 1.00 98.44 115 ASN A C 1
ATOM 833 O O . ASN A 1 115 ? -4.961 1.538 21.202 1.00 98.44 115 ASN A O 1
ATOM 837 N N . ARG A 1 116 ? -4.138 0.499 19.391 1.00 98.50 116 ARG A N 1
ATOM 838 C CA . ARG A 1 116 ? -3.475 1.660 18.794 1.00 98.50 116 ARG A CA 1
ATOM 839 C C . ARG A 1 116 ? -3.555 1.556 17.279 1.00 98.50 116 ARG A C 1
ATOM 841 O O . ARG A 1 116 ? -3.340 0.471 16.739 1.00 98.50 116 ARG A O 1
ATOM 848 N N . ILE A 1 117 ? -3.855 2.654 16.592 1.00 98.88 117 ILE A N 1
ATOM 849 C CA . ILE A 1 117 ? -3.919 2.694 15.125 1.00 98.88 117 ILE A CA 1
ATOM 850 C C . ILE A 1 117 ? -3.014 3.822 14.645 1.00 98.88 117 ILE A C 1
ATOM 852 O O . ILE A 1 117 ? -3.208 4.961 15.040 1.00 98.88 117 ILE A O 1
ATOM 856 N N . VAL A 1 118 ? -2.030 3.527 13.801 1.00 98.81 118 VAL A N 1
ATOM 857 C CA . VAL A 1 118 ? -1.047 4.520 13.339 1.00 98.81 118 VAL A CA 1
ATOM 858 C C . VAL A 1 118 ? -1.138 4.647 11.826 1.00 98.81 118 VAL A C 1
ATOM 860 O O . VAL A 1 118 ? -0.892 3.673 11.115 1.00 98.81 118 VAL A O 1
ATOM 863 N N . ILE A 1 119 ? -1.488 5.827 11.321 1.00 98.81 119 ILE A N 1
ATOM 864 C CA . ILE A 1 119 ? -1.475 6.126 9.889 1.00 98.81 119 ILE A CA 1
ATOM 865 C C . ILE A 1 119 ? -0.074 6.595 9.505 1.00 98.81 119 ILE A C 1
ATOM 867 O O . ILE A 1 119 ? 0.431 7.581 10.041 1.00 98.81 119 ILE A O 1
ATOM 871 N N . CYS A 1 120 ? 0.547 5.879 8.571 1.00 98.44 120 CYS A N 1
ATOM 872 C CA . CYS A 1 120 ? 1.925 6.099 8.155 1.00 98.44 120 CYS A CA 1
ATOM 873 C C . CYS A 1 120 ? 2.024 6.377 6.656 1.00 98.44 120 CYS A C 1
ATOM 875 O O . CYS A 1 120 ? 1.397 5.707 5.832 1.00 98.44 120 CYS A O 1
ATOM 877 N N . GLU A 1 121 ? 2.903 7.307 6.304 1.00 97.06 121 GLU A N 1
ATOM 878 C CA . GLU A 1 121 ? 3.474 7.478 4.968 1.00 97.06 121 GLU A CA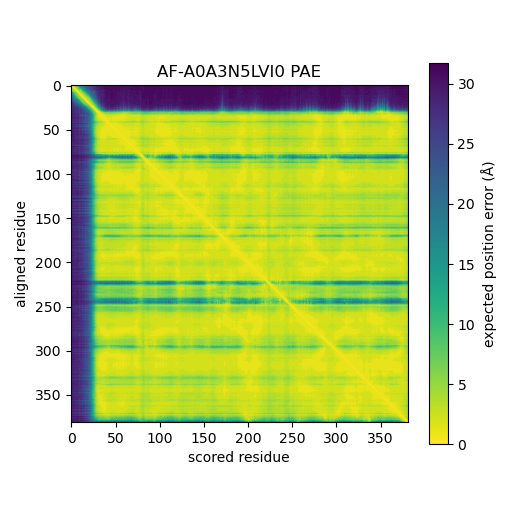 1
ATOM 879 C C . GLU A 1 121 ? 4.793 8.243 5.093 1.00 97.06 121 GLU A C 1
ATOM 881 O O . GLU A 1 121 ? 4.968 9.047 6.004 1.00 97.06 121 GLU A O 1
ATOM 886 N N . SER A 1 122 ? 5.725 8.023 4.167 1.00 95.25 122 SER A N 1
ATOM 887 C CA . SER A 1 122 ? 6.861 8.919 3.990 1.00 95.25 122 SER A CA 1
ATOM 888 C C . SER A 1 122 ? 6.428 10.144 3.191 1.00 95.25 122 SER A C 1
ATOM 890 O O . SER A 1 122 ? 6.607 10.193 1.970 1.00 95.25 122 SER A O 1
ATOM 892 N N . LEU A 1 123 ? 5.870 11.131 3.881 1.00 94.44 123 LEU A N 1
ATOM 893 C CA . LEU A 1 123 ? 5.390 12.352 3.255 1.00 94.44 123 LEU A CA 1
ATOM 894 C C . LEU A 1 123 ? 6.558 13.179 2.709 1.00 94.44 123 LEU A C 1
ATOM 896 O O . LEU A 1 123 ? 7.673 13.172 3.228 1.00 94.44 123 LEU A O 1
ATOM 900 N N . TYR A 1 124 ? 6.275 13.921 1.648 1.00 90.75 124 TYR A N 1
ATOM 901 C CA . TYR A 1 124 ? 7.180 14.903 1.054 1.00 90.75 124 TYR A CA 1
ATOM 902 C C . TYR A 1 124 ? 6.964 16.278 1.708 1.00 90.75 124 TYR A C 1
ATOM 904 O O . TYR A 1 124 ? 6.823 17.285 1.024 1.00 90.75 124 TYR A O 1
ATOM 912 N N . ASP A 1 125 ? 6.871 16.293 3.036 1.00 92.00 125 ASP A N 1
ATOM 913 C CA . ASP A 1 125 ? 6.601 17.478 3.852 1.00 92.00 125 ASP A CA 1
ATOM 914 C C . ASP A 1 125 ? 7.508 17.445 5.086 1.00 92.00 125 ASP A C 1
ATOM 916 O O . ASP A 1 125 ? 7.745 16.366 5.638 1.00 92.00 125 ASP A O 1
ATOM 920 N N . LEU A 1 126 ? 8.047 18.597 5.491 1.00 93.38 126 LEU A N 1
ATOM 921 C CA . LEU A 1 126 ? 8.921 18.702 6.662 1.00 93.38 126 LEU A CA 1
ATOM 922 C C . LEU A 1 126 ? 8.156 18.582 7.978 1.00 93.38 126 LEU A C 1
ATOM 924 O O . LEU A 1 126 ? 8.766 18.182 8.970 1.00 93.38 126 LEU A O 1
ATOM 928 N N . ASP A 1 127 ? 6.857 18.873 7.964 1.00 94.75 127 ASP A N 1
ATOM 929 C CA . ASP A 1 127 ? 6.018 18.851 9.149 1.00 94.75 127 ASP A CA 1
ATOM 930 C C . ASP A 1 127 ? 5.845 17.440 9.729 1.00 94.75 127 ASP A C 1
ATOM 932 O O . ASP A 1 127 ? 6.130 16.404 9.106 1.00 94.75 127 ASP A O 1
ATOM 936 N N . ASP A 1 128 ? 5.332 17.420 10.959 1.00 95.19 128 ASP A N 1
ATOM 937 C CA . ASP A 1 128 ? 4.935 16.204 11.649 1.00 95.19 128 ASP A CA 1
ATOM 938 C C . ASP A 1 128 ? 3.839 15.430 10.894 1.00 95.19 128 ASP A C 1
ATOM 940 O O . ASP A 1 128 ? 3.215 15.911 9.943 1.00 95.19 128 ASP A O 1
ATOM 944 N N . GLY A 1 129 ? 3.597 14.188 11.324 1.00 95.75 129 GLY A N 1
ATOM 945 C CA . GLY A 1 129 ? 2.591 13.330 10.697 1.00 95.75 129 GLY A CA 1
ATOM 946 C C . GLY A 1 129 ? 1.226 14.008 10.628 1.00 95.75 129 GLY A C 1
ATOM 947 O O . GLY A 1 129 ? 0.615 14.058 9.563 1.00 95.75 129 GLY A O 1
ATOM 948 N N . ARG A 1 130 ? 0.765 14.579 11.743 1.00 97.06 130 ARG A N 1
ATOM 949 C CA . ARG A 1 130 ? -0.574 15.164 11.842 1.00 97.06 130 ARG A CA 1
ATOM 950 C C . ARG A 1 130 ? -0.767 16.313 10.848 1.00 97.06 130 ARG A C 1
ATOM 952 O O . ARG A 1 130 ? -1.729 16.303 10.080 1.00 97.06 130 ARG A O 1
ATOM 959 N N . THR A 1 131 ? 0.151 17.274 10.814 1.00 97.06 131 THR A N 1
ATOM 960 C CA . THR A 1 131 ? 0.054 18.439 9.921 1.00 97.06 131 THR A CA 1
ATOM 961 C C . THR A 1 131 ? 0.290 18.046 8.463 1.00 97.06 131 THR A C 1
ATOM 963 O O . THR A 1 131 ? -0.453 18.480 7.577 1.00 97.06 131 THR A O 1
ATOM 966 N N . GLY A 1 132 ? 1.255 17.161 8.196 1.00 95.56 132 GLY A N 1
ATOM 967 C CA . GLY A 1 132 ? 1.535 16.668 6.848 1.00 95.56 132 GLY A CA 1
ATOM 968 C C . GLY A 1 132 ? 0.351 15.915 6.224 1.00 95.56 132 GLY A C 1
ATOM 969 O O . GLY A 1 132 ? 0.031 16.113 5.046 1.00 95.56 132 GLY A O 1
ATOM 970 N N . PHE A 1 133 ? -0.361 15.093 7.004 1.00 96.88 133 PHE A N 1
ATOM 971 C CA . PHE A 1 133 ? -1.585 14.435 6.538 1.00 96.88 133 PHE A CA 1
ATOM 972 C C . PHE A 1 133 ? -2.724 15.433 6.297 1.00 96.88 133 PHE A C 1
ATOM 974 O O . PHE A 1 133 ? -3.390 15.336 5.261 1.00 96.88 133 PHE A O 1
ATOM 981 N N . GLN A 1 134 ? -2.889 16.442 7.163 1.00 96.69 134 GLN A N 1
ATOM 982 C CA . GLN A 1 134 ? -3.867 17.518 6.958 1.00 96.69 134 GLN A CA 1
ATOM 983 C C . GLN A 1 134 ? -3.653 18.242 5.623 1.00 96.69 134 GLN A C 1
ATOM 985 O O . GLN A 1 134 ? -4.591 18.399 4.837 1.00 96.69 134 GLN A O 1
ATOM 990 N N . LYS A 1 135 ? -2.408 18.616 5.312 1.00 94.81 135 LYS A N 1
ATOM 991 C CA . LYS A 1 135 ? -2.041 19.223 4.020 1.00 94.81 135 LYS A CA 1
ATOM 992 C C . LYS A 1 135 ? -2.253 18.287 2.827 1.00 94.81 135 LYS A C 1
ATOM 994 O O . LYS A 1 135 ? -2.486 18.747 1.712 1.00 94.81 135 LYS A O 1
ATOM 999 N N . SER A 1 136 ? -2.200 16.977 3.058 1.00 94.00 136 SER A N 1
ATOM 1000 C CA . SER A 1 136 ? -2.408 15.944 2.036 1.00 94.00 136 SER A CA 1
ATOM 1001 C C . SER A 1 136 ? -3.887 15.625 1.775 1.00 94.00 136 SER A C 1
ATOM 1003 O O . SER A 1 136 ? -4.186 14.721 0.992 1.00 94.00 136 SER A O 1
ATOM 1005 N N . GLY A 1 137 ? -4.813 16.358 2.404 1.00 94.50 137 GLY A N 1
ATOM 1006 C CA . GLY A 1 137 ? -6.257 16.221 2.202 1.00 94.50 137 GLY A CA 1
ATOM 1007 C C . GLY A 1 137 ? -6.951 15.266 3.173 1.00 94.50 137 GLY A C 1
ATOM 1008 O O . GLY A 1 137 ? -8.090 14.883 2.924 1.00 94.50 137 GLY A O 1
ATOM 1009 N N . TYR A 1 138 ? -6.290 14.867 4.263 1.00 97.00 138 TYR A N 1
ATOM 1010 C CA . TYR A 1 138 ? -6.902 14.075 5.329 1.00 97.00 138 TYR A CA 1
ATOM 1011 C C . TYR A 1 138 ? -7.425 15.020 6.409 1.00 97.00 138 TYR A C 1
ATOM 1013 O O . TYR A 1 138 ? -6.643 15.722 7.031 1.00 97.00 138 TYR A O 1
ATOM 1021 N N . ASP A 1 139 ? -8.732 15.035 6.663 1.00 97.31 139 ASP A N 1
ATOM 1022 C CA . ASP A 1 139 ? -9.292 15.786 7.793 1.00 97.31 139 ASP A CA 1
ATOM 1023 C C . ASP A 1 139 ? -8.950 15.081 9.113 1.00 97.31 139 ASP A C 1
ATOM 1025 O O . ASP A 1 139 ? -9.663 14.177 9.557 1.00 97.31 139 ASP A O 1
ATOM 1029 N N . VAL A 1 140 ? -7.838 15.472 9.737 1.00 97.88 140 VAL A N 1
ATOM 1030 C CA . VAL A 1 140 ? -7.332 14.767 10.921 1.00 97.88 140 VAL A CA 1
ATOM 1031 C C . VAL A 1 140 ? -8.272 14.897 12.121 1.00 97.88 140 VAL A C 1
ATOM 1033 O O . VAL A 1 140 ? -8.356 13.965 12.916 1.00 97.88 140 VAL A O 1
ATOM 1036 N N . GLY A 1 141 ? -9.043 15.987 12.221 1.00 98.44 141 GLY A N 1
ATOM 1037 C CA . GLY A 1 141 ? -10.012 16.191 13.302 1.00 98.44 141 GLY A CA 1
ATOM 1038 C C . GLY A 1 141 ? -11.199 15.229 13.212 1.00 98.44 141 GLY A C 1
ATOM 1039 O O . GLY A 1 141 ? -11.614 14.640 14.215 1.00 98.44 141 GLY A O 1
ATOM 1040 N N . THR A 1 142 ? -11.708 14.992 12.001 1.00 98.44 142 THR A N 1
ATOM 1041 C CA . THR A 1 142 ? -12.741 13.969 11.765 1.00 98.44 142 THR A CA 1
ATOM 1042 C C . THR A 1 142 ? -12.225 12.561 12.090 1.00 98.44 142 THR A C 1
ATOM 1044 O O . THR A 1 142 ? -12.938 11.752 12.688 1.00 98.44 142 THR A O 1
ATOM 1047 N N . PHE A 1 143 ? -10.969 12.257 11.760 1.00 98.75 143 PHE A N 1
ATOM 1048 C CA . PHE A 1 143 ? -10.358 10.973 12.112 1.00 98.75 143 PHE A CA 1
ATOM 1049 C C . PHE A 1 143 ? -10.192 10.798 13.626 1.00 98.75 143 PHE A C 1
ATOM 1051 O O . PHE A 1 143 ? -10.594 9.765 14.154 1.00 98.75 143 PHE A O 1
ATOM 1058 N N . GLU A 1 144 ? -9.651 11.799 14.321 1.00 98.62 144 GLU A N 1
ATOM 1059 C CA . GLU A 1 144 ? -9.408 11.767 15.771 1.00 98.62 144 GLU A CA 1
ATOM 1060 C C . GLU A 1 144 ? -10.712 11.679 16.576 1.00 98.62 144 GLU A C 1
ATOM 1062 O O . GLU A 1 144 ? -10.787 10.943 17.559 1.00 98.62 144 GLU A O 1
ATOM 1067 N N . SER A 1 145 ? -11.771 12.365 16.132 1.00 98.38 145 SER A N 1
ATOM 1068 C CA . SER A 1 145 ? -13.093 12.278 16.769 1.00 98.38 145 SER A CA 1
ATOM 1069 C C . SER A 1 145 ? -13.798 10.938 16.529 1.00 98.38 145 SER A C 1
ATOM 1071 O O . SER A 1 145 ? -14.536 10.470 17.395 1.00 98.38 145 SER A O 1
ATOM 1073 N N . THR A 1 146 ? -13.559 10.291 15.384 1.00 98.44 146 THR A N 1
ATOM 1074 C CA . THR A 1 146 ? -14.161 8.987 15.046 1.00 98.44 146 THR A CA 1
ATOM 1075 C C . THR A 1 146 ? -13.374 7.811 15.632 1.00 98.44 146 THR A C 1
ATOM 1077 O O . THR A 1 146 ? -13.953 6.782 15.986 1.00 98.44 146 THR A O 1
ATOM 1080 N N . VAL A 1 147 ? -12.047 7.940 15.715 1.00 98.56 147 VAL A N 1
ATOM 1081 C CA . VAL A 1 147 ? -11.112 6.907 16.171 1.00 98.56 147 VAL A CA 1
ATOM 1082 C C . VAL A 1 147 ? -10.148 7.524 17.193 1.00 98.56 147 VAL A C 1
ATOM 1084 O O . VAL A 1 147 ? -9.046 7.929 16.832 1.00 98.56 147 VAL A O 1
ATOM 1087 N N . PRO A 1 148 ? -10.511 7.561 18.488 1.00 96.56 148 PRO A N 1
ATOM 1088 C CA . PRO A 1 148 ? -9.711 8.247 19.512 1.00 96.56 148 PRO A CA 1
ATOM 1089 C C . PRO A 1 148 ? -8.310 7.661 19.748 1.00 96.56 148 PRO A C 1
ATOM 1091 O O . PRO A 1 148 ? -7.459 8.304 20.349 1.00 96.56 148 PRO A O 1
ATOM 1094 N N . THR A 1 149 ? -8.061 6.428 19.296 1.00 96.31 149 THR A N 1
ATOM 1095 C CA . THR A 1 149 ? -6.771 5.724 19.414 1.00 96.31 149 THR A CA 1
ATOM 1096 C C . THR A 1 149 ? -5.871 5.915 18.187 1.00 96.31 149 THR A C 1
ATOM 1098 O O . THR A 1 149 ? -4.954 5.111 17.977 1.00 96.31 149 THR A O 1
ATOM 1101 N N . ILE A 1 150 ? -6.189 6.880 17.317 1.00 98.62 150 ILE A N 1
ATOM 1102 C CA . ILE A 1 150 ? -5.454 7.116 16.077 1.00 98.62 150 ILE A CA 1
ATOM 1103 C C . ILE A 1 150 ? -4.240 8.018 16.293 1.00 98.62 150 ILE A C 1
ATOM 1105 O O . ILE A 1 150 ? -4.281 8.991 17.037 1.00 98.62 150 ILE A O 1
ATOM 1109 N N . GLU A 1 151 ? -3.159 7.697 15.598 1.00 98.56 151 GLU A N 1
ATOM 1110 C CA . GLU A 1 151 ? -1.929 8.472 15.552 1.00 98.56 151 GLU A CA 1
ATOM 1111 C C . GLU A 1 151 ? -1.467 8.654 14.108 1.00 98.56 151 GLU A C 1
ATOM 1113 O O . GLU A 1 151 ? -1.830 7.884 13.215 1.00 98.56 151 GLU A O 1
ATOM 1118 N N . TRP A 1 152 ? -0.605 9.643 13.898 1.00 98.50 152 TRP A N 1
ATOM 1119 C CA . TRP A 1 152 ? -0.090 10.020 12.589 1.00 98.50 152 TRP A CA 1
ATOM 1120 C C . TRP A 1 152 ? 1.431 10.011 12.618 1.00 98.50 152 TRP A C 1
ATOM 1122 O O . TRP A 1 152 ? 2.034 10.667 13.465 1.00 98.50 152 TRP A O 1
ATOM 1132 N N . GLU A 1 153 ? 2.060 9.314 11.677 1.00 98.25 153 GLU A N 1
ATOM 1133 C CA . GLU A 1 153 ? 3.515 9.290 11.559 1.00 98.25 153 GLU A CA 1
ATOM 1134 C C . GLU A 1 153 ? 3.954 9.637 10.136 1.00 98.25 153 GLU A C 1
ATOM 1136 O O . GLU A 1 153 ? 3.626 8.943 9.168 1.00 98.25 153 GLU A O 1
ATOM 1141 N N . ASN A 1 154 ? 4.763 10.691 10.028 1.00 97.31 154 ASN A N 1
ATOM 1142 C CA . ASN A 1 154 ? 5.518 10.975 8.820 1.00 97.31 154 ASN A CA 1
ATOM 1143 C C . ASN A 1 154 ? 6.800 10.133 8.837 1.00 97.31 154 ASN A C 1
ATOM 1145 O O . ASN A 1 154 ? 7.786 10.469 9.487 1.00 97.31 154 ASN A O 1
ATOM 1149 N N . THR A 1 155 ? 6.807 9.019 8.112 1.00 97.25 155 THR A N 1
ATOM 1150 C CA . THR A 1 155 ? 7.918 8.059 8.135 1.00 97.25 155 THR A CA 1
ATOM 1151 C C . THR A 1 155 ? 9.047 8.419 7.171 1.00 97.25 155 THR A C 1
ATOM 1153 O O . THR A 1 155 ? 9.817 7.540 6.776 1.00 97.25 155 THR A O 1
ATOM 1156 N N . ARG A 1 156 ? 9.128 9.680 6.727 1.00 94.88 156 ARG A N 1
ATOM 1157 C CA . ARG A 1 156 ? 10.190 10.148 5.825 1.00 94.88 156 ARG A CA 1
ATOM 1158 C C . ARG A 1 156 ? 11.570 10.153 6.478 1.00 94.88 156 ARG A C 1
ATOM 1160 O O . ARG A 1 156 ? 12.559 10.146 5.753 1.00 94.88 156 ARG A O 1
ATOM 1167 N N . ASN A 1 157 ? 11.612 10.171 7.809 1.00 94.88 157 ASN A N 1
ATOM 1168 C CA . ASN A 1 157 ? 12.806 10.259 8.640 1.00 94.88 157 ASN A CA 1
ATOM 1169 C C . ASN A 1 157 ? 12.638 9.407 9.924 1.00 94.88 157 ASN A C 1
ATOM 1171 O O . ASN A 1 157 ? 11.837 8.459 9.923 1.00 94.88 157 ASN A O 1
ATOM 1175 N N . CYS A 1 158 ? 13.374 9.685 11.009 1.00 94.62 158 CYS A N 1
ATOM 1176 C CA . CYS A 1 158 ? 13.223 8.960 12.282 1.00 94.62 158 CYS A CA 1
ATOM 1177 C C . CYS A 1 158 ? 11.825 9.095 12.922 1.00 94.62 158 CYS A C 1
ATOM 1179 O O . CYS A 1 158 ? 11.456 8.258 13.754 1.00 94.62 158 CYS A O 1
ATOM 1181 N N . GLY A 1 159 ? 11.031 10.082 12.497 1.00 95.12 159 GLY A N 1
ATOM 1182 C CA . GLY A 1 159 ? 9.687 10.337 13.000 1.00 95.12 159 GLY A CA 1
ATOM 1183 C C . GLY A 1 159 ? 9.692 10.720 14.478 1.00 95.12 159 GLY A C 1
ATOM 1184 O O . GLY A 1 159 ? 10.544 11.478 14.933 1.00 95.12 159 GLY A O 1
ATOM 1185 N N . THR A 1 160 ? 8.771 10.147 15.249 1.00 95.12 160 THR A N 1
ATOM 1186 C CA . THR A 1 160 ? 8.667 10.367 16.704 1.00 95.12 160 THR A CA 1
ATOM 1187 C C . THR A 1 160 ? 9.735 9.648 17.548 1.00 95.12 160 THR A C 1
ATOM 1189 O O . THR A 1 160 ? 9.730 9.763 18.775 1.00 95.12 160 THR A O 1
ATOM 1192 N N . ALA A 1 161 ? 10.677 8.924 16.930 1.00 94.88 161 ALA A N 1
ATOM 1193 C CA . ALA A 1 161 ? 11.771 8.234 17.618 1.00 94.88 161 ALA A CA 1
ATOM 1194 C C . ALA A 1 161 ? 13.142 8.890 17.372 1.00 94.88 161 ALA A C 1
ATOM 1196 O O . ALA A 1 161 ? 13.324 9.683 16.460 1.00 94.88 161 ALA A O 1
ATOM 1197 N N . ALA A 1 162 ? 14.150 8.501 18.162 1.00 91.88 162 ALA A N 1
ATOM 1198 C CA . ALA A 1 162 ? 15.525 9.003 18.021 1.00 91.88 162 ALA A CA 1
ATOM 1199 C C . ALA A 1 162 ? 16.407 8.188 17.053 1.00 91.88 162 ALA A C 1
ATOM 1201 O O . ALA A 1 162 ? 17.538 8.575 16.770 1.00 91.88 162 ALA A O 1
ATOM 1202 N N . LYS A 1 163 ? 15.958 6.996 16.635 1.00 95.25 163 LYS A N 1
ATOM 1203 C CA . LYS A 1 163 ? 16.747 6.065 15.815 1.00 95.25 163 LYS A CA 1
ATOM 1204 C C . LYS A 1 163 ? 15.853 5.246 14.897 1.00 95.25 163 LYS A C 1
ATOM 1206 O O . LYS A 1 163 ? 14.809 4.753 15.333 1.00 95.25 163 LYS A O 1
ATOM 1211 N N . TYR A 1 164 ? 16.355 4.977 13.697 1.00 96.94 164 TYR A N 1
ATOM 1212 C CA . TYR A 1 164 ? 15.833 3.954 12.794 1.00 96.94 164 TYR A CA 1
ATOM 1213 C C . TYR A 1 164 ? 15.859 2.549 13.416 1.00 96.94 164 TYR A C 1
ATOM 1215 O O . TYR A 1 164 ? 16.521 2.285 14.428 1.00 96.94 164 TYR A O 1
ATOM 1223 N N . ARG A 1 165 ? 15.130 1.622 12.796 1.00 97.06 165 ARG A N 1
ATOM 1224 C CA . ARG A 1 165 ? 15.128 0.195 13.131 1.00 97.06 165 ARG A CA 1
ATOM 1225 C C . ARG A 1 165 ? 15.539 -0.628 11.924 1.00 97.06 165 ARG A C 1
ATOM 1227 O O . ARG A 1 165 ? 14.993 -0.459 10.837 1.00 97.06 165 ARG A O 1
ATOM 1234 N N . GLN A 1 166 ? 16.475 -1.544 12.135 1.00 97.38 166 GLN A N 1
ATOM 1235 C CA . GLN A 1 166 ? 16.851 -2.515 11.119 1.00 97.38 166 GLN A CA 1
ATOM 1236 C C . GLN A 1 166 ? 15.773 -3.599 10.997 1.00 97.38 166 GLN A C 1
ATOM 1238 O O . GLN A 1 166 ? 15.324 -4.162 11.996 1.00 97.38 166 GLN A O 1
ATOM 1243 N N . ARG A 1 167 ? 15.394 -3.927 9.764 1.00 97.25 167 ARG A N 1
ATOM 1244 C CA . ARG A 1 167 ? 14.538 -5.064 9.417 1.00 97.25 167 ARG A CA 1
ATOM 1245 C C . ARG A 1 167 ? 15.272 -5.956 8.427 1.00 97.25 167 ARG A C 1
ATOM 1247 O O . ARG A 1 167 ? 15.561 -5.531 7.311 1.00 97.25 167 ARG A O 1
ATOM 1254 N N . ASN A 1 168 ? 15.573 -7.181 8.845 1.00 97.56 168 ASN A N 1
ATOM 1255 C CA . ASN A 1 168 ? 16.235 -8.169 7.997 1.00 97.56 168 ASN A CA 1
ATOM 1256 C C . ASN A 1 168 ? 15.262 -8.719 6.951 1.00 97.56 168 ASN A C 1
ATOM 1258 O O . ASN A 1 168 ? 14.077 -8.902 7.231 1.00 97.56 168 ASN A O 1
ATOM 1262 N N . VAL A 1 169 ? 15.775 -9.005 5.759 1.00 97.25 169 VAL A N 1
ATOM 1263 C CA . VAL A 1 169 ? 15.051 -9.712 4.705 1.00 97.25 169 VAL A CA 1
ATOM 1264 C C . VAL A 1 169 ? 15.291 -11.202 4.909 1.00 97.25 169 VAL A C 1
ATOM 1266 O O . VAL A 1 169 ? 16.359 -11.726 4.603 1.00 97.25 169 VAL A O 1
ATOM 1269 N N . GLU A 1 170 ? 14.305 -11.888 5.477 1.00 91.31 170 GLU A N 1
ATOM 1270 C CA . GLU A 1 170 ? 14.438 -13.304 5.816 1.00 91.31 170 GLU A CA 1
ATOM 1271 C C . GLU A 1 170 ? 14.440 -14.216 4.575 1.00 91.31 170 GLU A C 1
ATOM 1273 O O . GLU A 1 170 ? 13.840 -13.925 3.530 1.00 91.31 170 GLU A O 1
ATOM 1278 N N . GLY A 1 171 ? 15.098 -15.371 4.709 1.00 90.44 171 GLY A N 1
ATOM 1279 C CA . GLY A 1 171 ? 15.185 -16.399 3.677 1.00 90.44 171 GLY A CA 1
ATOM 1280 C C . GLY A 1 171 ? 16.182 -16.042 2.577 1.00 90.44 171 GLY A C 1
ATOM 1281 O O . GLY A 1 171 ? 17.346 -15.767 2.839 1.00 90.44 171 GLY A O 1
ATOM 1282 N N . GLN A 1 172 ? 15.726 -16.090 1.329 1.00 90.12 172 GLN A N 1
ATOM 1283 C CA . GLN A 1 172 ? 16.529 -15.720 0.172 1.00 90.12 172 GLN A CA 1
ATOM 1284 C C . GLN A 1 172 ? 16.109 -14.305 -0.274 1.00 90.12 172 GLN A C 1
ATOM 1286 O O . GLN A 1 172 ? 15.008 -14.164 -0.821 1.00 90.12 172 GLN A O 1
ATOM 1291 N N . PRO A 1 173 ? 16.909 -13.257 -0.048 1.00 95.44 173 PRO A N 1
ATOM 1292 C CA . PRO A 1 173 ? 16.698 -11.934 -0.649 1.00 95.44 173 PRO A CA 1
ATOM 1293 C C . PRO A 1 173 ? 17.071 -11.902 -2.142 1.00 95.44 173 PRO A C 1
ATOM 1295 O O . PRO A 1 173 ? 17.746 -12.808 -2.645 1.00 95.44 173 PRO A O 1
ATOM 1298 N N . TYR A 1 174 ? 16.611 -10.887 -2.875 1.00 96.56 174 TYR A N 1
ATOM 1299 C CA . TYR A 1 174 ? 17.040 -10.619 -4.254 1.00 96.56 174 TYR A CA 1
ATOM 1300 C C . TYR A 1 174 ? 18.164 -9.583 -4.349 1.00 96.56 174 TYR A C 1
ATOM 1302 O O . TYR A 1 174 ? 19.054 -9.743 -5.180 1.00 96.56 174 TYR A O 1
ATOM 1310 N N . LEU A 1 175 ? 18.073 -8.506 -3.574 1.00 95.06 175 LEU A N 1
ATOM 1311 C CA . LEU A 1 175 ? 18.889 -7.302 -3.698 1.00 95.06 175 LEU A CA 1
ATOM 1312 C C . LEU A 1 175 ? 19.354 -6.761 -2.339 1.00 95.06 175 LEU A C 1
ATOM 1314 O O . LEU A 1 175 ? 20.444 -6.206 -2.270 1.00 95.06 175 LEU A O 1
ATOM 1318 N N . TYR A 1 176 ? 18.582 -6.943 -1.264 1.00 96.06 176 TYR A N 1
ATOM 1319 C CA . TYR A 1 176 ? 18.886 -6.391 0.060 1.00 96.06 176 TYR A CA 1
ATOM 1320 C C . TYR A 1 176 ? 18.803 -7.447 1.162 1.00 96.06 176 TYR A C 1
ATOM 1322 O O . TYR A 1 176 ? 17.804 -8.145 1.273 1.00 96.06 176 TYR A O 1
ATOM 1330 N N . ASN A 1 177 ? 19.814 -7.519 2.030 1.00 96.38 177 ASN A N 1
ATOM 1331 C CA . ASN A 1 177 ? 19.798 -8.347 3.242 1.00 96.38 177 ASN A CA 1
ATOM 1332 C C . ASN A 1 177 ? 18.997 -7.709 4.388 1.00 96.38 177 ASN A C 1
ATOM 1334 O O . ASN A 1 177 ? 18.486 -8.412 5.257 1.00 96.38 177 ASN A O 1
ATOM 1338 N N . TYR A 1 178 ? 18.902 -6.379 4.423 1.00 97.31 178 TYR A N 1
ATOM 1339 C CA . TYR A 1 178 ? 18.136 -5.637 5.424 1.00 97.31 178 TYR A CA 1
ATOM 1340 C C . TYR A 1 178 ? 17.807 -4.221 4.940 1.00 97.31 178 TYR A C 1
ATOM 1342 O O . TYR A 1 178 ? 18.464 -3.692 4.039 1.00 97.31 178 TYR A O 1
ATOM 1350 N N . PHE A 1 179 ? 16.841 -3.587 5.605 1.00 97.62 179 PHE A N 1
ATOM 1351 C CA . PHE A 1 179 ? 16.513 -2.169 5.461 1.00 97.62 179 PHE A CA 1
ATOM 1352 C C . PHE A 1 179 ? 16.533 -1.457 6.814 1.00 97.62 179 PHE A C 1
ATOM 1354 O O . PHE A 1 179 ? 16.124 -2.030 7.824 1.00 97.62 179 PHE A O 1
ATOM 1361 N N . MET A 1 180 ? 16.959 -0.197 6.823 1.00 97.19 180 MET A N 1
ATOM 1362 C CA . MET A 1 180 ? 16.829 0.713 7.959 1.00 97.19 180 MET A CA 1
ATOM 1363 C C . MET A 1 180 ? 15.540 1.511 7.792 1.00 97.19 180 MET A C 1
ATOM 1365 O O . MET A 1 180 ? 15.405 2.296 6.863 1.00 97.19 180 MET A O 1
ATOM 1369 N N . LEU A 1 181 ? 14.559 1.288 8.656 1.00 97.50 181 LEU A N 1
ATOM 1370 C CA . LEU A 1 181 ? 13.215 1.839 8.502 1.00 97.50 181 LEU A CA 1
ATOM 1371 C C . LEU A 1 181 ? 12.829 2.710 9.698 1.00 97.50 181 LEU A C 1
ATOM 1373 O O . LEU A 1 181 ? 13.424 2.619 10.774 1.00 97.50 181 LEU A O 1
ATOM 1377 N N . ASN A 1 182 ? 11.799 3.537 9.520 1.00 98.00 182 ASN A N 1
ATOM 1378 C CA . ASN A 1 182 ? 11.154 4.224 10.635 1.00 98.00 182 ASN A CA 1
ATOM 1379 C C . ASN A 1 182 ? 10.630 3.198 11.666 1.00 98.00 182 ASN A C 1
ATOM 1381 O O . ASN A 1 182 ? 10.183 2.101 11.308 1.00 98.00 182 ASN A O 1
ATOM 1385 N N . HIS A 1 183 ? 10.689 3.552 12.952 1.00 97.81 183 HIS A N 1
ATOM 1386 C CA . HIS A 1 183 ? 10.363 2.646 14.052 1.00 97.81 183 HIS A CA 1
ATOM 1387 C C . HIS A 1 183 ? 8.929 2.094 13.995 1.00 97.81 183 HIS A C 1
ATOM 1389 O O . HIS A 1 183 ? 8.724 0.944 14.377 1.00 97.81 183 HIS A O 1
ATOM 1395 N N . ARG A 1 184 ? 7.958 2.823 13.424 1.00 97.56 184 ARG A N 1
ATOM 1396 C CA . ARG A 1 184 ? 6.557 2.370 13.296 1.00 97.56 184 ARG A CA 1
ATOM 1397 C C . ARG A 1 184 ? 6.366 1.098 12.477 1.00 97.56 184 ARG A C 1
ATOM 1399 O O . ARG A 1 184 ? 5.334 0.443 12.604 1.00 97.56 184 ARG A O 1
ATOM 1406 N N . TYR A 1 185 ? 7.342 0.732 11.649 1.00 97.94 185 TYR A N 1
ATOM 1407 C CA . TYR A 1 185 ? 7.323 -0.531 10.907 1.00 97.94 185 TYR A CA 1
ATOM 1408 C C . TYR A 1 185 ? 7.893 -1.710 11.720 1.00 97.94 185 TYR A C 1
ATOM 1410 O O . TYR A 1 185 ? 7.772 -2.865 11.312 1.00 97.94 185 TYR A O 1
ATOM 1418 N N . SER A 1 186 ? 8.505 -1.448 12.877 1.00 96.81 186 SER A N 1
ATOM 1419 C CA . SER A 1 186 ? 8.934 -2.469 13.847 1.00 96.81 186 SER A CA 1
ATOM 1420 C C . SER A 1 186 ? 8.011 -2.523 15.061 1.00 96.81 186 SER A C 1
ATOM 1422 O O . SER A 1 186 ? 7.682 -3.613 15.516 1.00 96.81 186 SER A O 1
ATOM 1424 N N . ASP A 1 187 ? 7.546 -1.365 15.522 1.00 96.38 187 ASP A N 1
ATOM 1425 C CA . ASP A 1 187 ? 6.667 -1.191 16.678 1.00 96.38 187 ASP A CA 1
ATOM 1426 C C . ASP A 1 187 ? 5.196 -1.386 16.264 1.00 96.38 187 ASP A C 1
ATOM 1428 O O . ASP A 1 187 ? 4.347 -0.513 16.450 1.00 96.38 187 ASP A O 1
ATOM 1432 N N . THR A 1 188 ? 4.912 -2.509 15.604 1.00 97.75 188 THR A N 1
ATOM 1433 C CA . THR A 1 188 ? 3.595 -2.832 15.049 1.00 97.75 188 THR A CA 1
ATOM 1434 C C . THR A 1 188 ? 3.332 -4.330 15.094 1.00 97.75 188 THR A C 1
ATOM 1436 O O . THR A 1 188 ? 4.224 -5.130 14.803 1.00 97.75 188 THR A O 1
ATOM 1439 N N . ASP A 1 189 ? 2.100 -4.701 15.436 1.00 98.69 189 ASP A N 1
ATOM 1440 C CA . ASP A 1 189 ? 1.653 -6.096 15.473 1.00 98.69 189 ASP A CA 1
ATOM 1441 C C . ASP A 1 189 ? 0.945 -6.502 14.174 1.00 98.69 189 ASP A C 1
ATOM 1443 O O . ASP A 1 189 ? 0.889 -7.687 13.846 1.00 98.69 189 ASP A O 1
ATOM 1447 N N . VAL A 1 190 ? 0.350 -5.528 13.473 1.00 98.81 190 VAL A N 1
ATOM 1448 C CA . VAL A 1 190 ? -0.410 -5.728 12.234 1.00 98.81 190 VAL A CA 1
ATOM 1449 C C . VAL A 1 190 ? -0.064 -4.628 11.241 1.00 98.81 190 VAL A C 1
ATOM 1451 O O . VAL A 1 190 ? -0.360 -3.454 11.470 1.00 98.81 190 VAL A O 1
ATOM 1454 N N . MET A 1 191 ? 0.495 -5.018 10.101 1.00 98.88 191 MET A N 1
ATOM 1455 C CA . MET A 1 191 ? 0.800 -4.125 8.992 1.00 98.88 191 MET A CA 1
ATOM 1456 C C . MET A 1 191 ? -0.306 -4.175 7.933 1.00 98.88 191 MET A C 1
ATOM 1458 O O . MET A 1 191 ? -0.496 -5.182 7.247 1.00 98.88 191 MET A O 1
ATOM 1462 N N . VAL A 1 192 ? -1.009 -3.059 7.757 1.00 98.94 192 VAL A N 1
ATOM 1463 C CA . VAL A 1 192 ? -2.056 -2.888 6.745 1.00 98.94 192 VAL A CA 1
ATOM 1464 C C . VAL A 1 192 ? -1.533 -2.006 5.615 1.00 98.94 192 VAL A C 1
ATOM 1466 O O . VAL A 1 192 ? -1.035 -0.911 5.860 1.00 98.94 192 VAL A O 1
ATOM 1469 N N . SER A 1 193 ? -1.666 -2.453 4.366 1.00 98.94 193 SER A N 1
ATOM 1470 C CA . SER A 1 193 ? -1.359 -1.638 3.182 1.00 98.94 193 SER A CA 1
ATOM 1471 C C . SER A 1 193 ? -2.657 -1.228 2.496 1.00 98.94 193 SER A C 1
ATOM 1473 O O . SER A 1 193 ? -3.415 -2.094 2.053 1.00 98.94 193 SER A O 1
ATOM 1475 N N . ILE A 1 194 ? -2.908 0.081 2.401 1.00 98.88 194 ILE A N 1
ATOM 1476 C CA . ILE A 1 194 ? -4.075 0.638 1.706 1.00 98.88 194 ILE A CA 1
ATOM 1477 C C . ILE A 1 194 ? -3.613 1.473 0.507 1.00 98.88 194 ILE A C 1
ATOM 1479 O O . ILE A 1 194 ? -3.483 2.691 0.637 1.00 98.88 194 ILE A O 1
ATOM 1483 N N . PRO A 1 195 ? -3.291 0.859 -0.645 1.00 98.56 195 PRO A N 1
ATOM 1484 C CA . PRO A 1 195 ? -2.891 1.579 -1.852 1.00 98.56 195 PRO A CA 1
ATOM 1485 C C . PRO A 1 195 ? -4.085 2.155 -2.621 1.00 98.56 195 PRO A C 1
ATOM 1487 O O . PRO A 1 195 ? -5.206 1.658 -2.520 1.00 98.56 195 PRO A O 1
ATOM 1490 N N . LYS A 1 196 ? -3.796 3.103 -3.516 1.00 98.19 196 LYS A N 1
ATOM 1491 C CA . LYS A 1 196 ? -4.639 3.414 -4.675 1.00 98.19 196 LYS A CA 1
ATOM 1492 C C . LYS A 1 196 ? -4.302 2.466 -5.838 1.00 98.19 196 LYS A C 1
ATOM 1494 O O . LYS A 1 196 ? -3.122 2.295 -6.145 1.00 98.19 196 LYS A O 1
ATOM 1499 N N . MET A 1 197 ? -5.304 1.882 -6.502 1.00 98.50 197 MET A N 1
ATOM 1500 C CA . MET A 1 197 ? -5.123 1.021 -7.684 1.00 98.50 197 MET A CA 1
ATOM 1501 C C . MET A 1 197 ? -4.728 1.825 -8.921 1.00 98.50 197 MET A C 1
ATOM 1503 O O . MET A 1 197 ? -5.579 2.458 -9.531 1.00 98.50 197 MET A O 1
ATOM 1507 N N . LYS A 1 198 ? -3.473 1.729 -9.364 1.00 97.31 198 LYS A N 1
ATOM 1508 C CA . LYS A 1 198 ? -3.000 2.442 -10.564 1.00 97.31 198 LYS A CA 1
ATOM 1509 C C . LYS A 1 198 ? -1.857 1.719 -11.263 1.00 97.31 198 LYS A C 1
ATOM 1511 O O . LYS A 1 198 ? -1.368 0.689 -10.799 1.00 97.31 198 LYS A O 1
ATOM 1516 N N . ASN A 1 199 ? -1.427 2.250 -12.400 1.00 97.44 199 ASN A N 1
ATOM 1517 C CA . ASN A 1 199 ? -0.237 1.764 -13.089 1.00 97.44 199 ASN A CA 1
ATOM 1518 C C . ASN A 1 199 ? 1.054 2.281 -12.433 1.00 97.44 199 ASN A C 1
ATOM 1520 O O . ASN A 1 199 ? 1.035 3.076 -11.495 1.00 97.44 199 ASN A O 1
ATOM 1524 N N . HIS A 1 200 ? 2.191 1.774 -12.895 1.00 96.19 200 HIS A N 1
ATOM 1525 C CA . HIS A 1 200 ? 3.505 2.318 -12.573 1.00 96.19 200 HIS A CA 1
ATOM 1526 C C . HIS A 1 200 ? 4.427 2.131 -13.774 1.00 96.19 200 HIS A C 1
ATOM 1528 O O . HIS A 1 200 ? 4.470 1.033 -14.325 1.00 96.19 200 HIS A O 1
ATOM 1534 N N . GLN A 1 201 ? 5.229 3.142 -14.116 1.00 94.81 201 GLN A N 1
ATOM 1535 C CA . GLN A 1 201 ? 6.114 3.097 -15.287 1.00 94.81 201 GLN A CA 1
ATOM 1536 C C . GLN A 1 201 ? 7.038 1.869 -15.304 1.00 94.81 201 GLN A C 1
ATOM 1538 O O . GLN A 1 201 ? 7.111 1.173 -16.311 1.00 94.81 201 GLN A O 1
ATOM 1543 N N . ILE A 1 202 ? 7.714 1.579 -14.188 1.00 95.25 202 ILE A N 1
ATOM 1544 C CA . ILE A 1 202 ? 8.693 0.484 -14.098 1.00 95.25 202 ILE A CA 1
ATOM 1545 C C . ILE A 1 202 ? 8.084 -0.809 -13.543 1.00 95.25 202 ILE A C 1
ATOM 1547 O O . ILE A 1 202 ? 8.255 -1.875 -14.123 1.00 95.25 202 ILE A O 1
ATOM 1551 N N . ALA A 1 203 ? 7.345 -0.733 -12.431 1.00 96.25 203 ALA A N 1
ATOM 1552 C CA . ALA A 1 203 ? 6.769 -1.921 -11.789 1.00 96.25 203 ALA A CA 1
ATOM 1553 C C . ALA A 1 203 ? 5.509 -2.461 -12.499 1.00 96.25 203 ALA A C 1
ATOM 1555 O O . ALA A 1 203 ? 4.946 -3.463 -12.064 1.00 96.25 203 ALA A O 1
ATOM 1556 N N . GLY A 1 204 ? 5.031 -1.783 -13.550 1.00 97.50 204 GLY A N 1
ATOM 1557 C CA . GLY A 1 204 ? 3.798 -2.077 -14.286 1.00 97.50 204 GLY A CA 1
ATOM 1558 C C . GLY A 1 204 ? 2.531 -1.622 -13.556 1.00 97.50 204 GLY A C 1
ATOM 1559 O O . GLY A 1 204 ? 1.684 -0.928 -14.131 1.00 97.50 204 GLY A O 1
ATOM 1560 N N . ILE A 1 205 ? 2.415 -1.968 -12.273 1.00 98.00 205 ILE A N 1
ATOM 1561 C CA . ILE A 1 205 ? 1.263 -1.668 -11.414 1.00 98.00 205 ILE A CA 1
ATOM 1562 C C . ILE A 1 205 ? 1.696 -1.147 -10.038 1.00 98.00 205 ILE A C 1
ATOM 1564 O O . ILE A 1 205 ? 2.763 -1.489 -9.526 1.00 98.00 205 ILE A O 1
ATOM 1568 N N . THR A 1 206 ? 0.836 -0.334 -9.429 1.00 97.75 206 THR A N 1
ATOM 1569 C CA . THR A 1 206 ? 0.913 0.075 -8.026 1.00 97.75 206 THR A CA 1
ATOM 1570 C C . THR A 1 206 ? -0.297 -0.487 -7.292 1.00 97.75 206 THR A C 1
ATOM 1572 O O . THR A 1 206 ? -1.419 -0.048 -7.531 1.00 97.75 206 THR A O 1
ATOM 1575 N N . LEU A 1 207 ? -0.047 -1.454 -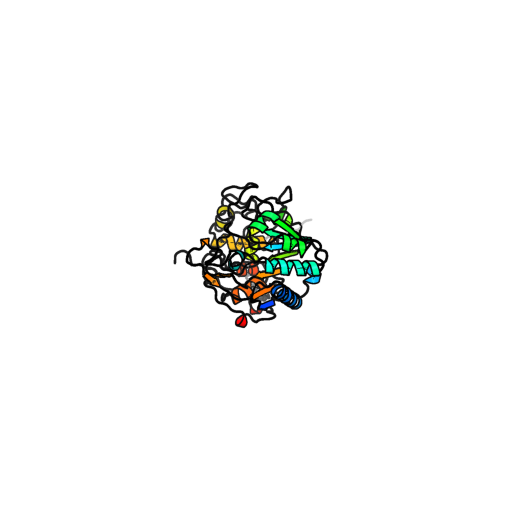6.408 1.00 98.69 207 LEU A N 1
ATOM 1576 C CA . LEU A 1 207 ? -1.023 -2.079 -5.510 1.00 98.69 207 LEU A CA 1
ATOM 1577 C C . LEU A 1 207 ? -0.379 -2.267 -4.118 1.00 98.69 207 LEU A C 1
ATOM 1579 O O . LEU A 1 207 ? 0.471 -1.459 -3.728 1.00 98.69 207 LEU A O 1
ATOM 1583 N N . ALA A 1 208 ? -0.775 -3.275 -3.336 1.00 98.75 208 ALA A N 1
ATOM 1584 C CA . ALA A 1 208 ? -0.445 -3.362 -1.916 1.00 98.75 208 ALA A CA 1
ATOM 1585 C C . ALA A 1 208 ? 1.052 -3.567 -1.672 1.00 98.75 208 ALA A C 1
ATOM 1587 O O . ALA A 1 208 ? 1.615 -2.905 -0.795 1.00 98.75 208 ALA A O 1
ATOM 1588 N N . MET A 1 209 ? 1.708 -4.413 -2.474 1.00 98.81 209 MET A N 1
ATOM 1589 C CA . MET A 1 209 ? 3.150 -4.647 -2.385 1.00 98.81 209 MET A CA 1
ATOM 1590 C C . MET A 1 209 ? 3.942 -3.394 -2.758 1.00 98.81 209 MET A C 1
ATOM 1592 O O . MET A 1 209 ? 4.820 -2.952 -2.017 1.00 98.81 209 MET A O 1
ATOM 1596 N N . LYS A 1 210 ? 3.613 -2.776 -3.901 1.00 98.19 210 LYS A N 1
ATOM 1597 C CA . LYS A 1 210 ? 4.347 -1.603 -4.400 1.00 98.19 210 LYS A CA 1
ATOM 1598 C C . LYS A 1 210 ? 4.189 -0.388 -3.486 1.00 98.19 210 LYS A C 1
ATOM 1600 O O . LYS A 1 210 ? 5.097 0.438 -3.426 1.00 98.19 210 LYS A O 1
ATOM 1605 N N . ASN A 1 211 ? 3.086 -0.290 -2.748 1.00 98.12 211 ASN A N 1
ATOM 1606 C CA . ASN A 1 211 ? 2.871 0.763 -1.758 1.00 98.12 211 ASN A CA 1
ATOM 1607 C C . ASN A 1 211 ? 3.877 0.715 -0.596 1.00 98.12 211 ASN A C 1
ATOM 1609 O O . ASN A 1 211 ? 4.260 1.767 -0.077 1.00 98.12 211 ASN A O 1
ATOM 1613 N N . LEU A 1 212 ? 4.385 -0.474 -0.240 1.00 97.88 212 LEU A N 1
ATOM 1614 C CA . LEU A 1 212 ? 5.443 -0.584 0.765 1.00 97.88 212 LEU A CA 1
ATOM 1615 C C . LEU A 1 212 ? 6.791 -0.048 0.292 1.00 97.88 212 LEU A C 1
ATOM 1617 O O . LEU A 1 212 ? 7.646 0.223 1.122 1.00 97.88 212 LEU A O 1
ATOM 1621 N N . PHE A 1 213 ? 6.989 0.204 -1.002 1.00 96.56 213 PHE A N 1
ATOM 1622 C CA . PHE A 1 213 ? 8.209 0.864 -1.471 1.00 96.56 213 PHE A CA 1
ATOM 1623 C C . PHE A 1 213 ? 8.471 2.189 -0.724 1.00 96.56 213 PHE A C 1
ATOM 1625 O O . PHE A 1 213 ? 9.622 2.533 -0.461 1.00 96.56 213 PHE A O 1
ATOM 1632 N N . GLY A 1 214 ? 7.404 2.892 -0.317 1.00 94.94 214 GLY A N 1
ATOM 1633 C CA . GLY A 1 214 ? 7.472 4.139 0.451 1.00 94.94 214 GLY A CA 1
ATOM 1634 C C . GLY A 1 214 ? 7.874 3.998 1.925 1.00 94.94 214 GLY A C 1
ATOM 1635 O O . GLY A 1 214 ? 8.147 5.014 2.552 1.00 94.94 214 GLY A O 1
ATOM 1636 N N . ILE A 1 215 ? 7.957 2.786 2.495 1.00 97.19 215 ILE A N 1
ATOM 1637 C CA . ILE A 1 215 ? 8.372 2.625 3.905 1.00 97.19 215 ILE A CA 1
ATOM 1638 C C . ILE A 1 215 ? 9.859 2.915 4.123 1.00 97.19 215 ILE A C 1
ATOM 1640 O O . ILE A 1 215 ? 10.278 3.149 5.253 1.00 97.19 215 ILE A O 1
ATOM 1644 N N . THR A 1 216 ? 10.652 2.886 3.049 1.00 96.06 216 THR A N 1
ATOM 1645 C CA . THR A 1 216 ? 12.064 3.280 3.060 1.00 96.06 216 THR A CA 1
ATOM 1646 C C . THR A 1 216 ? 12.148 4.794 3.273 1.00 96.06 216 THR A C 1
ATOM 1648 O O . THR A 1 216 ? 11.642 5.513 2.424 1.00 96.06 216 THR A O 1
ATOM 1651 N N . PRO A 1 217 ? 12.705 5.325 4.370 1.00 95.06 217 PRO A N 1
ATOM 1652 C CA . PRO A 1 217 ? 12.673 6.767 4.650 1.00 95.06 217 PRO A CA 1
ATOM 1653 C C . PRO A 1 217 ? 13.417 7.595 3.590 1.00 95.06 217 PRO A C 1
ATOM 1655 O O . PRO A 1 217 ? 14.492 7.198 3.138 1.00 95.06 217 PRO A O 1
ATOM 1658 N N . SER A 1 218 ? 12.882 8.754 3.192 1.00 93.06 218 SER A N 1
ATOM 1659 C CA . SER A 1 218 ? 13.576 9.666 2.266 1.00 93.06 218 SER A CA 1
ATOM 1660 C C . SER A 1 218 ? 14.933 10.118 2.821 1.00 93.06 218 SER A C 1
ATOM 1662 O O . SER A 1 218 ? 15.898 10.206 2.071 1.00 93.06 218 SER A O 1
ATOM 1664 N N . SER A 1 219 ? 15.048 10.287 4.135 1.00 93.38 219 SER A N 1
ATOM 1665 C CA . SER A 1 219 ? 16.300 10.614 4.829 1.00 93.38 219 SER A CA 1
ATOM 1666 C C . SER A 1 219 ? 17.450 9.628 4.623 1.00 93.38 219 SER A C 1
ATOM 1668 O O . SER A 1 219 ? 18.607 9.996 4.771 1.00 93.38 219 SER A O 1
ATOM 1670 N N . LEU A 1 220 ? 17.154 8.372 4.285 1.00 93.19 220 LEU A N 1
ATOM 1671 C CA . LEU A 1 220 ? 18.160 7.319 4.117 1.00 93.19 220 LEU A CA 1
ATOM 1672 C C . LEU A 1 220 ? 18.233 6.772 2.690 1.00 93.19 220 LEU A C 1
ATOM 1674 O O . LEU A 1 220 ? 19.222 6.151 2.305 1.00 93.19 220 LEU A O 1
ATOM 1678 N N . TYR A 1 221 ? 17.158 6.942 1.921 1.00 93.06 221 TYR A N 1
ATOM 1679 C CA . TYR A 1 221 ? 16.994 6.327 0.605 1.00 93.06 221 TYR A CA 1
ATOM 1680 C C . TYR A 1 221 ? 16.693 7.339 -0.498 1.00 93.06 221 TYR A C 1
ATOM 1682 O O . TYR A 1 221 ? 16.380 6.930 -1.616 1.00 93.06 221 TYR A O 1
ATOM 1690 N N . SER A 1 222 ? 16.791 8.643 -0.231 1.00 86.19 222 SER A N 1
ATOM 1691 C CA . SER A 1 222 ? 16.946 9.629 -1.301 1.00 86.19 222 SER A CA 1
ATOM 1692 C C . SER A 1 222 ? 18.415 9.724 -1.727 1.00 86.19 222 SER A C 1
ATOM 1694 O O . SER A 1 222 ? 19.307 9.326 -0.978 1.00 86.19 222 SER A O 1
ATOM 1696 N N . GLY A 1 223 ? 18.675 10.171 -2.959 1.00 70.50 223 GLY A N 1
ATOM 1697 C CA . GLY A 1 223 ? 20.054 10.294 -3.451 1.00 70.50 223 GLY A CA 1
ATOM 1698 C C . GLY A 1 223 ? 20.618 11.709 -3.509 1.00 70.50 223 GLY A C 1
ATOM 1699 O O . GLY A 1 223 ? 21.827 11.848 -3.642 1.00 70.50 223 GLY A O 1
ATOM 1700 N N . VAL A 1 224 ? 19.783 12.749 -3.379 1.00 72.94 224 VAL A N 1
ATOM 1701 C CA . VAL A 1 224 ? 20.268 14.142 -3.395 1.00 72.94 224 VAL A CA 1
ATOM 1702 C C . VAL A 1 224 ? 20.855 14.515 -2.034 1.00 72.94 224 VAL A C 1
ATOM 1704 O O . VAL A 1 224 ? 21.951 15.060 -1.963 1.00 72.94 224 VAL A O 1
ATOM 1707 N N . SER A 1 225 ? 20.136 14.183 -0.963 1.00 75.31 225 SER A N 1
ATOM 1708 C CA . SER A 1 225 ? 20.530 14.407 0.427 1.00 75.31 225 SER A CA 1
ATOM 1709 C C . SER A 1 225 ? 20.095 13.206 1.275 1.00 75.31 225 SER A C 1
ATOM 1711 O O . SER A 1 225 ? 19.026 12.635 1.054 1.00 75.31 225 SER A O 1
ATOM 1713 N N . GLN A 1 226 ? 20.939 12.761 2.203 1.00 83.06 226 GLN A N 1
ATOM 1714 C CA . GLN A 1 226 ? 20.634 11.653 3.118 1.00 83.06 226 GLN A CA 1
ATOM 1715 C C . GLN A 1 226 ? 20.686 12.156 4.560 1.00 83.06 226 GLN A C 1
ATOM 1717 O O . GLN A 1 226 ? 21.580 11.815 5.332 1.00 83.06 226 GLN A O 1
ATOM 1722 N N . ASP A 1 227 ? 19.739 13.031 4.884 1.00 90.38 227 ASP A N 1
ATOM 1723 C CA . ASP A 1 227 ? 19.591 13.662 6.193 1.00 90.38 227 ASP A CA 1
ATOM 1724 C C . ASP A 1 227 ? 18.126 13.674 6.653 1.00 90.38 227 ASP A C 1
ATOM 1726 O O . ASP A 1 227 ? 17.196 13.367 5.902 1.00 90.38 227 ASP A O 1
ATOM 1730 N N . GLU A 1 228 ? 17.903 14.046 7.912 1.00 92.69 228 GLU A N 1
ATOM 1731 C CA . GLU A 1 228 ? 16.574 14.062 8.526 1.00 92.69 228 GLU A CA 1
ATOM 1732 C C . GLU A 1 228 ? 15.604 15.087 7.918 1.00 92.69 228 GLU A C 1
ATOM 1734 O O . GLU A 1 228 ? 14.437 15.033 8.293 1.00 92.69 228 GLU A O 1
ATOM 1739 N N . ASP A 1 229 ? 16.015 15.950 6.979 1.00 92.50 229 ASP A N 1
ATOM 1740 C CA . ASP A 1 229 ? 15.179 16.959 6.298 1.00 92.50 229 ASP A CA 1
ATOM 1741 C C . ASP A 1 229 ? 14.950 16.640 4.810 1.00 92.50 229 ASP A C 1
ATOM 1743 O O . ASP A 1 229 ? 14.306 17.385 4.068 1.00 92.50 229 ASP A O 1
ATOM 1747 N N . SER A 1 230 ? 15.431 15.488 4.351 1.00 91.00 230 SER A N 1
ATOM 1748 C CA . SER A 1 230 ? 15.391 15.125 2.940 1.00 91.00 230 SER A CA 1
ATOM 1749 C C . SER A 1 230 ? 13.966 14.853 2.443 1.00 91.00 230 SER A C 1
ATOM 1751 O O . SER A 1 230 ? 13.279 13.936 2.901 1.00 91.00 230 SER A O 1
ATOM 1753 N N . LEU A 1 231 ? 13.551 15.612 1.424 1.00 90.06 231 LEU A N 1
ATOM 1754 C CA . LEU A 1 231 ? 12.272 15.458 0.714 1.00 90.06 231 LEU A CA 1
ATOM 1755 C C . LEU A 1 231 ? 12.429 14.839 -0.682 1.00 90.06 231 LEU A C 1
ATOM 1757 O O . LEU A 1 231 ? 11.475 14.764 -1.448 1.00 90.06 231 LEU A O 1
ATOM 1761 N N . SER A 1 232 ? 13.625 14.402 -1.067 1.00 88.31 232 SER A N 1
ATOM 1762 C CA . SER A 1 232 ? 13.835 13.842 -2.403 1.00 88.31 232 SER A CA 1
ATOM 1763 C C . SER A 1 232 ? 13.241 12.438 -2.543 1.00 88.31 232 SER A C 1
ATOM 1765 O O . SER A 1 232 ? 13.100 11.675 -1.586 1.00 88.31 232 SER A O 1
ATOM 1767 N N . ASN A 1 233 ? 12.878 12.072 -3.774 1.00 87.62 233 ASN A N 1
ATOM 1768 C CA . ASN A 1 233 ? 12.410 10.721 -4.070 1.00 87.62 233 ASN A CA 1
ATOM 1769 C C . ASN A 1 233 ? 13.562 9.694 -4.014 1.00 87.62 233 ASN A C 1
ATOM 1771 O O . ASN A 1 233 ? 14.742 10.037 -3.952 1.00 87.62 233 ASN A O 1
ATOM 1775 N N . ARG A 1 234 ? 13.206 8.406 -4.070 1.00 89.81 234 ARG A N 1
ATOM 1776 C CA . ARG A 1 234 ? 14.157 7.286 -3.948 1.00 89.81 234 ARG A CA 1
ATOM 1777 C C . ARG A 1 234 ? 14.753 6.830 -5.281 1.00 89.81 234 ARG A C 1
ATOM 1779 O O . ARG A 1 234 ? 15.248 5.706 -5.373 1.00 89.81 234 ARG A O 1
ATOM 1786 N N . ALA A 1 235 ? 14.639 7.634 -6.341 1.00 87.31 235 ALA A N 1
ATOM 1787 C CA . ALA A 1 235 ? 15.032 7.211 -7.682 1.00 87.31 235 ALA A CA 1
ATOM 1788 C C . ALA A 1 235 ? 16.524 6.875 -7.742 1.00 87.31 235 ALA A C 1
ATOM 1790 O O . ALA A 1 235 ? 16.891 5.769 -8.113 1.00 87.31 235 ALA A O 1
ATOM 1791 N N . GLN A 1 236 ? 17.388 7.778 -7.296 1.00 86.38 236 GLN A N 1
ATOM 1792 C CA . GLN A 1 236 ? 18.834 7.564 -7.354 1.00 86.38 236 GLN A CA 1
ATOM 1793 C C . GLN A 1 236 ? 19.260 6.300 -6.571 1.00 86.38 236 GLN A C 1
ATOM 1795 O O . GLN A 1 236 ? 19.794 5.353 -7.148 1.00 86.38 236 GLN A O 1
ATOM 1800 N N . VAL A 1 237 ? 18.889 6.181 -5.294 1.00 89.31 237 VAL A N 1
ATOM 1801 C CA . VAL A 1 237 ? 19.315 5.040 -4.462 1.00 89.31 237 VAL A CA 1
ATOM 1802 C C . VAL A 1 237 ? 18.648 3.723 -4.880 1.00 89.31 237 VAL A C 1
ATOM 1804 O O . VAL A 1 237 ? 19.320 2.724 -5.137 1.00 89.31 237 VAL A O 1
ATOM 1807 N N . LEU A 1 238 ? 17.316 3.678 -4.975 1.00 90.56 238 LEU A N 1
ATOM 1808 C CA . LEU A 1 238 ? 16.614 2.410 -5.204 1.00 90.56 238 LEU A CA 1
ATOM 1809 C C . LEU A 1 238 ? 16.480 2.054 -6.693 1.00 90.56 238 LEU A C 1
ATOM 1811 O O . LEU A 1 238 ? 16.416 0.869 -7.014 1.00 90.56 238 LEU A O 1
ATOM 1815 N N . HIS A 1 239 ? 16.464 3.029 -7.611 1.00 88.69 239 HIS A N 1
ATOM 1816 C CA . HIS A 1 239 ? 16.359 2.752 -9.055 1.00 88.69 239 HIS A CA 1
ATOM 1817 C C . HIS A 1 239 ? 17.719 2.662 -9.743 1.00 88.69 239 HIS A C 1
ATOM 1819 O O . HIS A 1 239 ? 17.820 1.913 -10.705 1.00 88.69 239 HIS A O 1
ATOM 1825 N N . GLN A 1 240 ? 18.733 3.402 -9.282 1.00 86.75 240 GLN A N 1
ATOM 1826 C CA . GLN A 1 240 ? 20.057 3.449 -9.924 1.00 86.75 240 GLN A CA 1
ATOM 1827 C C . GLN A 1 240 ? 21.137 2.762 -9.068 1.00 86.75 240 GLN A C 1
ATOM 1829 O O . GLN A 1 240 ? 22.133 2.272 -9.597 1.00 86.75 240 GLN A O 1
ATOM 1834 N N . GLY A 1 241 ? 20.921 2.645 -7.754 1.00 83.69 241 GLY A N 1
ATOM 1835 C CA . GLY A 1 241 ? 21.908 2.069 -6.834 1.00 83.69 241 GLY A CA 1
ATOM 1836 C C . GLY A 1 241 ? 23.027 3.033 -6.467 1.00 83.69 241 GLY A C 1
ATOM 1837 O O . GLY A 1 241 ? 24.126 2.582 -6.169 1.00 83.69 241 GLY A O 1
ATOM 1838 N N . ALA A 1 242 ? 22.767 4.341 -6.529 1.00 82.38 242 ALA A N 1
ATOM 1839 C CA . ALA A 1 242 ? 23.742 5.369 -6.186 1.00 82.38 242 ALA A CA 1
ATOM 1840 C C . ALA A 1 242 ? 23.062 6.548 -5.460 1.00 82.38 242 ALA A C 1
ATOM 1842 O O . ALA A 1 242 ? 22.001 6.977 -5.908 1.00 82.38 242 ALA A O 1
ATOM 1843 N N . PRO A 1 243 ? 23.643 7.098 -4.377 1.00 80.62 243 PRO A N 1
ATOM 1844 C CA . PRO A 1 243 ? 24.743 6.527 -3.591 1.00 80.62 243 PRO A CA 1
ATOM 1845 C C . PRO A 1 243 ? 24.344 5.185 -2.948 1.00 80.62 243 PRO A C 1
ATOM 1847 O O . PRO A 1 243 ? 23.187 4.762 -3.048 1.00 80.62 243 PRO A O 1
ATOM 1850 N N . SER A 1 244 ? 25.301 4.505 -2.306 1.00 74.88 244 SER A N 1
ATOM 1851 C CA . SER A 1 244 ? 25.024 3.242 -1.618 1.00 74.88 244 SER A CA 1
ATOM 1852 C C . SER A 1 244 ? 23.858 3.413 -0.632 1.00 74.88 244 SER A C 1
ATOM 1854 O O . SER A 1 244 ? 23.850 4.363 0.154 1.00 74.88 244 SER A O 1
ATOM 1856 N N . PRO A 1 245 ? 22.856 2.525 -0.668 1.00 75.25 245 PRO A N 1
ATOM 1857 C CA . PRO A 1 245 ? 21.699 2.609 0.213 1.00 75.25 245 PRO A CA 1
ATOM 1858 C C . PRO A 1 245 ? 22.102 2.379 1.671 1.00 75.25 245 PRO A C 1
ATOM 1860 O O . PRO A 1 245 ? 22.962 1.553 1.953 1.00 75.25 245 PRO A O 1
ATOM 1863 N N . ALA A 1 246 ? 21.364 2.969 2.616 1.00 77.38 246 ALA A N 1
ATOM 1864 C CA . ALA A 1 246 ? 21.447 2.595 4.035 1.00 77.38 246 ALA A CA 1
ATOM 1865 C C . ALA A 1 246 ? 20.991 1.141 4.325 1.00 77.38 246 ALA A C 1
ATOM 1867 O O . ALA A 1 246 ? 20.966 0.703 5.472 1.00 77.38 246 ALA A O 1
ATOM 1868 N N . GLY A 1 247 ? 20.557 0.399 3.299 1.00 72.69 247 GLY A N 1
ATOM 1869 C CA . GLY A 1 247 ? 20.227 -1.022 3.379 1.00 72.69 247 GLY A CA 1
ATOM 1870 C C . GLY A 1 247 ? 21.423 -1.907 3.036 1.00 72.69 247 GLY A C 1
ATOM 1871 O O . GLY A 1 247 ? 22.342 -1.491 2.338 1.00 72.69 247 GLY A O 1
ATOM 1872 N N . GLY A 1 248 ? 21.381 -3.161 3.480 1.00 86.50 248 GLY A N 1
ATOM 1873 C CA . GLY A 1 248 ? 22.425 -4.147 3.200 1.00 86.50 248 GLY A CA 1
ATOM 1874 C C . GLY A 1 248 ? 22.362 -4.680 1.773 1.00 86.50 248 GLY A C 1
ATOM 1875 O O . GLY A 1 248 ? 22.004 -5.842 1.594 1.00 86.50 248 GLY A O 1
ATOM 1876 N N . GLU A 1 249 ? 22.641 -3.842 0.773 1.00 91.75 249 GLU A N 1
ATOM 1877 C CA . GLU A 1 249 ? 22.663 -4.246 -0.637 1.00 91.75 249 GLU A CA 1
ATOM 1878 C C . GLU A 1 249 ? 23.649 -5.398 -0.874 1.00 91.75 249 GLU A C 1
ATOM 1880 O O . GLU A 1 249 ? 24.770 -5.408 -0.365 1.00 91.75 249 GLU A O 1
ATOM 1885 N N . ILE A 1 250 ? 23.209 -6.396 -1.633 1.00 92.50 250 ILE A N 1
ATOM 1886 C CA . ILE A 1 250 ? 23.974 -7.607 -1.913 1.00 92.50 250 ILE A CA 1
ATOM 1887 C C . ILE A 1 250 ? 24.885 -7.338 -3.107 1.00 92.50 250 ILE A C 1
ATOM 1889 O O . ILE A 1 250 ? 24.412 -7.081 -4.215 1.00 92.50 250 ILE A O 1
ATOM 1893 N N . LEU A 1 251 ? 26.195 -7.421 -2.875 1.00 90.81 251 LEU A N 1
ATOM 1894 C CA . LEU A 1 251 ? 27.216 -7.195 -3.893 1.00 90.81 251 LEU A CA 1
ATOM 1895 C C . LEU A 1 251 ? 27.811 -8.522 -4.403 1.00 90.81 251 LEU A C 1
ATOM 1897 O O . LEU A 1 251 ? 28.016 -9.438 -3.604 1.00 90.81 251 LEU A O 1
ATOM 1901 N N . PRO A 1 252 ? 28.150 -8.620 -5.703 1.00 91.56 252 PRO A N 1
ATOM 1902 C CA . PRO A 1 252 ? 27.894 -7.624 -6.748 1.00 91.56 252 PRO A CA 1
ATOM 1903 C C . PRO A 1 252 ? 26.413 -7.590 -7.167 1.00 91.56 252 PRO A C 1
ATOM 1905 O O . PRO A 1 252 ? 25.760 -8.631 -7.249 1.00 91.56 252 PRO A O 1
ATOM 1908 N N . VAL A 1 253 ? 25.891 -6.400 -7.486 1.00 90.19 253 VAL A N 1
ATOM 1909 C CA . VAL A 1 253 ? 24.527 -6.257 -8.019 1.00 90.19 253 VAL A CA 1
ATOM 1910 C C . VAL A 1 253 ? 24.504 -6.724 -9.480 1.00 90.19 253 VAL A C 1
ATOM 1912 O O . VAL A 1 253 ? 25.244 -6.171 -10.294 1.00 90.19 253 VAL A O 1
ATOM 1915 N N . PRO A 1 254 ? 23.635 -7.678 -9.870 1.00 91.00 254 PRO A N 1
ATOM 1916 C CA . PRO A 1 254 ? 23.644 -8.208 -11.236 1.00 91.00 254 PRO A CA 1
ATOM 1917 C C . PRO A 1 254 ? 23.261 -7.193 -12.323 1.00 91.00 254 PRO A C 1
ATOM 1919 O O . PRO A 1 254 ? 23.669 -7.337 -13.471 1.00 91.00 254 PRO A O 1
ATOM 1922 N N . SER A 1 255 ? 22.445 -6.188 -11.993 1.00 92.56 255 SER A N 1
ATOM 1923 C CA . SER A 1 255 ? 22.087 -5.105 -12.911 1.00 92.56 255 SER A CA 1
ATOM 1924 C C . SER A 1 255 ? 21.633 -3.859 -12.157 1.00 92.56 255 SER A C 1
ATOM 1926 O O . SER A 1 255 ? 20.832 -3.932 -11.222 1.00 92.56 255 SER A O 1
ATOM 1928 N N . HIS A 1 256 ? 22.112 -2.700 -12.611 1.00 90.50 256 HIS A N 1
ATOM 1929 C CA . HIS A 1 256 ? 21.723 -1.395 -12.080 1.00 90.50 256 HIS A CA 1
ATOM 1930 C C . HIS A 1 256 ? 20.501 -0.783 -12.781 1.00 90.50 256 HIS A C 1
ATOM 1932 O O . HIS A 1 256 ? 20.081 0.318 -12.439 1.00 90.50 256 HIS A O 1
ATOM 1938 N N . GLN A 1 257 ? 19.907 -1.489 -13.748 1.00 93.31 257 GLN A N 1
ATOM 1939 C CA . GLN A 1 257 ? 18.741 -0.984 -14.467 1.00 93.31 257 GLN A CA 1
ATOM 1940 C C . GLN A 1 257 ? 17.511 -0.911 -13.545 1.00 93.31 257 GLN A C 1
ATOM 1942 O O . GLN A 1 257 ? 17.237 -1.881 -12.824 1.00 93.31 257 GLN A O 1
ATOM 1947 N N . PRO A 1 258 ? 16.708 0.169 -13.597 1.00 94.19 258 PRO A N 1
ATOM 1948 C CA . PRO A 1 258 ? 15.523 0.311 -12.750 1.00 94.19 258 PRO A CA 1
ATOM 1949 C C . PRO A 1 258 ? 14.542 -0.861 -12.869 1.00 94.19 258 PRO A C 1
ATOM 1951 O O . PRO A 1 258 ? 14.011 -1.332 -11.860 1.00 94.19 258 PRO A O 1
ATOM 1954 N N . GLY A 1 259 ? 14.364 -1.385 -14.087 1.00 95.88 259 GLY A N 1
ATOM 1955 C CA . GLY A 1 259 ? 13.524 -2.551 -14.365 1.00 95.88 259 GLY A CA 1
ATOM 1956 C C . GLY A 1 259 ? 13.971 -3.839 -13.672 1.00 95.88 259 GLY A C 1
ATOM 1957 O O . GLY A 1 259 ? 13.141 -4.686 -13.340 1.00 95.88 259 GLY A O 1
ATOM 1958 N N . PHE A 1 260 ? 15.267 -3.964 -13.375 1.00 96.06 260 PHE A N 1
ATOM 1959 C CA . PHE A 1 260 ? 15.797 -5.056 -12.566 1.00 96.06 260 PHE A CA 1
ATOM 1960 C C . PHE A 1 260 ? 15.615 -4.778 -11.071 1.00 96.06 260 PHE A C 1
ATOM 1962 O O . PHE A 1 260 ? 15.150 -5.652 -10.331 1.00 96.06 260 PHE A O 1
ATOM 1969 N N . ARG A 1 261 ? 15.983 -3.570 -10.630 1.00 96.38 261 ARG A N 1
ATOM 1970 C CA . ARG A 1 261 ? 16.102 -3.214 -9.211 1.00 96.38 261 ARG A CA 1
ATOM 1971 C C . ARG A 1 261 ? 14.760 -3.053 -8.515 1.00 96.38 261 ARG A C 1
ATOM 1973 O O . ARG A 1 261 ? 14.567 -3.635 -7.453 1.00 96.38 261 ARG A O 1
ATOM 1980 N N . ILE A 1 262 ? 13.818 -2.308 -9.097 1.00 96.56 262 ILE A N 1
ATOM 1981 C CA . ILE A 1 262 ? 12.574 -1.945 -8.399 1.00 96.56 262 ILE A CA 1
ATOM 1982 C C . ILE A 1 262 ? 11.729 -3.168 -8.042 1.00 96.56 262 ILE A C 1
ATOM 1984 O O . ILE A 1 262 ? 11.379 -3.292 -6.868 1.00 96.56 262 ILE A O 1
ATOM 1988 N N . PRO A 1 263 ? 11.408 -4.089 -8.971 1.00 97.69 263 PRO A N 1
ATOM 1989 C CA . PRO A 1 263 ? 10.592 -5.254 -8.631 1.00 97.69 263 PRO A CA 1
ATOM 1990 C C . PRO A 1 263 ? 11.231 -6.113 -7.530 1.00 97.69 263 PRO A C 1
ATOM 1992 O O . PRO A 1 263 ? 10.549 -6.574 -6.620 1.00 97.69 263 PRO A O 1
ATOM 1995 N N . ARG A 1 264 ? 12.562 -6.266 -7.562 1.00 97.88 264 ARG A N 1
ATOM 1996 C CA . ARG A 1 264 ? 13.335 -7.018 -6.561 1.00 97.88 264 ARG A CA 1
ATOM 1997 C C . ARG A 1 264 ? 13.360 -6.322 -5.203 1.00 97.88 264 ARG A C 1
ATOM 1999 O O . ARG A 1 264 ? 13.102 -6.966 -4.192 1.00 97.88 264 ARG A O 1
ATOM 2006 N N . ALA A 1 265 ? 13.579 -5.008 -5.187 1.00 97.31 265 ALA A N 1
ATOM 2007 C CA . ALA A 1 265 ? 13.512 -4.201 -3.975 1.00 97.31 265 ALA A CA 1
ATOM 2008 C C . ALA A 1 265 ? 12.120 -4.276 -3.332 1.00 97.31 265 ALA A C 1
ATOM 2010 O O . ALA A 1 265 ? 12.022 -4.433 -2.123 1.00 97.31 265 ALA A O 1
ATOM 2011 N N . VAL A 1 266 ? 11.040 -4.225 -4.121 1.00 98.44 266 VAL A N 1
ATOM 2012 C CA . VAL A 1 266 ? 9.667 -4.364 -3.601 1.00 98.44 266 VAL A CA 1
ATOM 2013 C C . VAL A 1 266 ? 9.465 -5.717 -2.918 1.00 98.44 266 VAL A C 1
ATOM 2015 O O . VAL A 1 266 ? 8.931 -5.757 -1.812 1.00 98.44 266 VAL A O 1
ATOM 2018 N N . VAL A 1 267 ? 9.909 -6.813 -3.540 1.00 98.50 267 VAL A N 1
ATOM 2019 C CA . VAL A 1 267 ? 9.802 -8.158 -2.949 1.00 98.50 267 VAL A CA 1
ATOM 2020 C C . VAL A 1 267 ? 10.590 -8.259 -1.641 1.00 98.50 267 VAL A C 1
ATOM 2022 O O . VAL A 1 267 ? 10.069 -8.776 -0.652 1.00 98.50 267 VAL A O 1
ATOM 2025 N N . ASP A 1 268 ? 11.810 -7.725 -1.607 1.00 98.38 268 ASP A N 1
ATOM 2026 C CA . ASP A 1 268 ? 12.642 -7.732 -0.403 1.00 98.38 268 ASP A CA 1
ATOM 2027 C C . ASP A 1 268 ? 12.052 -6.858 0.713 1.00 98.38 268 ASP A C 1
ATOM 2029 O O . ASP A 1 268 ? 12.038 -7.271 1.870 1.00 98.38 268 ASP A O 1
ATOM 2033 N N . ILE A 1 269 ? 11.495 -5.688 0.382 1.00 98.06 269 ILE A N 1
ATOM 2034 C CA . ILE A 1 269 ? 10.809 -4.811 1.343 1.00 98.06 269 ILE A CA 1
ATOM 2035 C C . ILE A 1 269 ? 9.593 -5.523 1.949 1.00 98.06 269 ILE A C 1
ATOM 2037 O O . ILE A 1 269 ? 9.426 -5.512 3.168 1.00 98.06 269 ILE A O 1
ATOM 2041 N N . VAL A 1 270 ? 8.769 -6.179 1.125 1.00 98.19 270 VAL A N 1
ATOM 2042 C CA . VAL A 1 270 ? 7.612 -6.961 1.595 1.00 98.19 270 VAL A CA 1
ATOM 2043 C C . VAL A 1 270 ? 8.054 -8.137 2.472 1.00 98.19 270 VAL A C 1
ATOM 2045 O O . VAL A 1 270 ? 7.351 -8.493 3.410 1.00 98.19 270 VAL A O 1
ATOM 2048 N N . ARG A 1 271 ? 9.233 -8.723 2.236 1.00 97.25 271 ARG A N 1
ATOM 2049 C CA . ARG A 1 271 ? 9.812 -9.727 3.144 1.00 97.25 271 ARG A CA 1
ATOM 2050 C C . ARG A 1 271 ? 10.312 -9.135 4.457 1.00 97.25 271 ARG A C 1
ATOM 2052 O O . ARG A 1 271 ? 10.054 -9.716 5.505 1.00 97.25 271 ARG A O 1
ATOM 2059 N N . ALA A 1 272 ? 11.000 -7.995 4.423 1.00 97.75 272 ALA A N 1
ATOM 2060 C CA . ALA A 1 272 ? 11.468 -7.313 5.633 1.00 97.75 272 ALA A CA 1
ATOM 2061 C C . ALA A 1 272 ? 10.303 -6.839 6.514 1.00 97.75 272 ALA A C 1
ATOM 2063 O O . ALA A 1 272 ? 10.377 -6.888 7.753 1.00 97.75 272 ALA A O 1
ATOM 2064 N N . ARG A 1 273 ? 9.212 -6.402 5.874 1.00 97.88 273 ARG A N 1
ATOM 2065 C CA . ARG A 1 273 ? 7.957 -6.060 6.530 1.00 97.88 273 ARG A CA 1
ATOM 2066 C C . ARG A 1 273 ? 6.749 -6.670 5.804 1.00 97.88 273 ARG A C 1
ATOM 2068 O O . ARG A 1 273 ? 6.175 -6.013 4.935 1.00 97.88 273 ARG A O 1
ATOM 2075 N N . PRO A 1 274 ? 6.326 -7.887 6.197 1.00 97.88 274 PRO A N 1
ATOM 2076 C CA . PRO A 1 274 ? 5.131 -8.525 5.650 1.00 97.88 274 PRO A CA 1
ATOM 2077 C C . PRO A 1 274 ? 3.873 -7.680 5.846 1.00 97.88 274 PRO A C 1
ATOM 2079 O O . PRO A 1 274 ? 3.766 -6.952 6.831 1.00 97.88 274 PRO A O 1
ATOM 2082 N N . ILE A 1 275 ? 2.941 -7.793 4.897 1.00 98.75 275 ILE A N 1
ATOM 2083 C CA . ILE A 1 275 ? 1.614 -7.167 4.938 1.00 98.75 275 ILE A CA 1
ATOM 2084 C C . ILE A 1 275 ? 0.616 -8.207 5.449 1.00 98.75 275 ILE A C 1
ATOM 2086 O O . ILE A 1 275 ? 0.398 -9.219 4.783 1.00 98.75 275 ILE A O 1
ATOM 2090 N N . ASP A 1 276 ? -0.022 -7.932 6.583 1.00 98.81 276 ASP A N 1
ATOM 2091 C CA . ASP A 1 276 ? -1.018 -8.814 7.201 1.00 98.81 276 ASP A CA 1
ATOM 2092 C C . ASP A 1 276 ? -2.416 -8.644 6.587 1.00 98.81 276 ASP A C 1
ATOM 2094 O O . ASP A 1 276 ? -3.226 -9.577 6.571 1.00 98.81 276 ASP A O 1
ATOM 2098 N N . LEU A 1 277 ? -2.707 -7.445 6.071 1.00 98.94 277 LEU A N 1
ATOM 2099 C CA . LEU A 1 277 ? -3.955 -7.118 5.387 1.00 98.94 277 LEU A CA 1
ATOM 2100 C C . LEU A 1 277 ? -3.714 -6.090 4.276 1.00 98.94 277 LEU A C 1
ATOM 2102 O O . LEU A 1 277 ? -3.155 -5.018 4.494 1.00 98.94 277 LEU A O 1
ATOM 2106 N N . SER A 1 278 ? -4.165 -6.416 3.072 1.00 98.94 278 SER A N 1
ATOM 2107 C CA . SER A 1 278 ? -4.172 -5.515 1.919 1.00 98.94 278 SER A CA 1
ATOM 2108 C C . SER A 1 278 ? -5.595 -5.017 1.680 1.00 98.94 278 SER A C 1
ATOM 2110 O O . SER A 1 278 ? -6.513 -5.835 1.667 1.00 98.94 278 SER A O 1
ATOM 2112 N N . ILE A 1 279 ? -5.782 -3.707 1.486 1.00 98.94 279 ILE A N 1
ATOM 2113 C CA . ILE A 1 279 ? -7.070 -3.087 1.122 1.00 98.94 279 ILE A CA 1
ATOM 2114 C C . ILE A 1 279 ? -6.834 -2.143 -0.056 1.00 98.94 279 ILE A C 1
ATOM 2116 O O . ILE A 1 279 ? -6.360 -1.029 0.121 1.00 98.94 279 ILE A O 1
ATOM 2120 N N . ILE A 1 280 ? -7.145 -2.569 -1.272 1.00 98.94 280 ILE A N 1
ATOM 2121 C CA . ILE A 1 280 ? -6.920 -1.760 -2.470 1.00 98.94 280 ILE A CA 1
ATOM 2122 C C . ILE A 1 280 ? -8.126 -0.848 -2.705 1.00 98.94 280 ILE A C 1
ATOM 2124 O O . ILE A 1 280 ? -9.244 -1.324 -2.925 1.00 98.94 280 ILE A O 1
ATOM 2128 N N . ASP A 1 281 ? -7.871 0.459 -2.705 1.00 98.81 281 ASP A N 1
ATOM 2129 C CA . ASP A 1 281 ? -8.820 1.487 -3.115 1.00 98.81 281 ASP A CA 1
ATOM 2130 C C . ASP A 1 281 ? -8.839 1.601 -4.647 1.00 98.81 281 ASP A C 1
ATOM 2132 O O . ASP A 1 281 ? -7.862 2.025 -5.271 1.00 98.81 281 ASP A O 1
ATOM 2136 N N . ALA A 1 282 ? -9.957 1.202 -5.251 1.00 98.38 282 ALA A N 1
ATOM 2137 C CA . ALA A 1 282 ? -10.201 1.256 -6.688 1.00 98.38 282 ALA A CA 1
ATOM 2138 C C . ALA A 1 282 ? -11.563 1.902 -7.000 1.00 98.38 282 ALA A C 1
ATOM 2140 O O . ALA A 1 282 ? -12.202 1.567 -7.999 1.00 98.38 282 ALA A O 1
ATOM 2141 N N . VAL A 1 283 ? -12.052 2.801 -6.139 1.00 98.38 283 VAL A N 1
ATOM 2142 C CA . VAL A 1 283 ? -13.345 3.469 -6.355 1.00 98.38 283 VAL A CA 1
ATOM 2143 C C . VAL A 1 283 ? -13.226 4.452 -7.523 1.00 98.38 283 VAL A C 1
ATOM 2145 O O . VAL A 1 283 ? -13.893 4.286 -8.545 1.00 98.38 283 VAL A O 1
ATOM 2148 N N . VAL A 1 284 ? -12.299 5.403 -7.400 1.00 97.31 284 VAL A N 1
ATOM 2149 C CA . VAL A 1 284 ? -11.817 6.303 -8.459 1.00 97.31 284 VAL A CA 1
ATOM 2150 C C . VAL A 1 284 ? -10.292 6.267 -8.444 1.00 97.31 284 VAL A C 1
ATOM 2152 O O . VAL A 1 284 ? -9.680 6.177 -7.376 1.00 97.31 284 VAL A O 1
ATOM 2155 N N . SER A 1 285 ? -9.673 6.280 -9.623 1.00 96.00 285 SER A N 1
ATOM 2156 C CA . SER A 1 285 ? -8.223 6.317 -9.766 1.00 96.00 285 SER A CA 1
ATOM 2157 C C . SER A 1 285 ? -7.772 6.880 -11.121 1.00 96.00 285 SER A C 1
ATOM 2159 O O . SER A 1 285 ? -8.521 7.559 -11.824 1.00 96.00 285 SER A O 1
ATOM 2161 N N . MET A 1 286 ? -6.526 6.586 -11.484 1.00 95.44 286 MET A N 1
ATOM 2162 C CA . MET A 1 286 ? -5.879 6.926 -12.733 1.00 95.44 286 MET A CA 1
ATOM 2163 C C . MET A 1 286 ? -5.315 5.681 -13.431 1.00 95.44 286 MET A C 1
ATOM 2165 O O . MET A 1 286 ? -4.992 4.675 -12.799 1.00 95.44 286 MET A O 1
ATOM 2169 N N . HIS A 1 287 ? -5.128 5.780 -14.742 1.00 95.75 287 HIS A N 1
ATOM 2170 C CA . HIS A 1 287 ? -4.341 4.838 -15.537 1.00 95.75 287 HIS A CA 1
ATOM 2171 C C . HIS A 1 287 ? -3.114 5.537 -16.149 1.00 95.75 287 HIS A C 1
ATOM 2173 O O . HIS A 1 287 ? -2.929 6.744 -16.000 1.00 95.75 287 HIS A O 1
ATOM 2179 N N . GLY A 1 288 ? -2.274 4.790 -16.872 1.00 93.75 288 GLY A N 1
ATOM 2180 C CA . GLY A 1 288 ? -1.135 5.337 -17.625 1.00 93.75 288 GLY A CA 1
ATOM 2181 C C . GLY A 1 288 ? 0.132 5.585 -16.801 1.00 93.75 288 GLY A C 1
ATOM 2182 O O . GLY A 1 288 ? 1.214 5.727 -17.367 1.00 93.75 288 GLY A O 1
ATOM 2183 N N . GLY A 1 289 ? 0.051 5.549 -15.471 1.00 93.69 289 GLY A N 1
ATOM 2184 C CA . GLY A 1 289 ? 1.214 5.657 -14.594 1.00 93.69 289 GLY A CA 1
ATOM 2185 C C . GLY A 1 289 ? 0.850 5.823 -13.128 1.00 93.69 289 GLY A 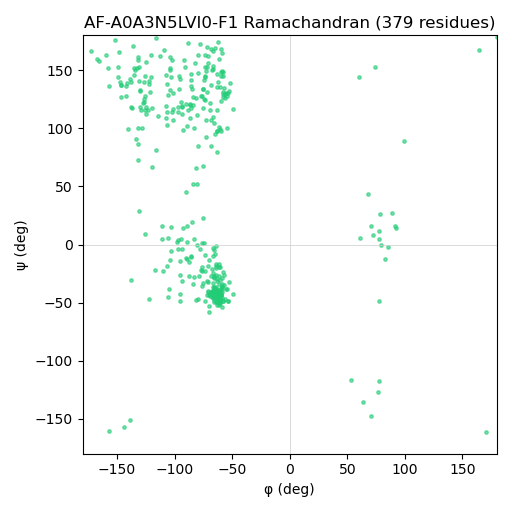C 1
ATOM 2186 O O . GLY A 1 289 ? -0.263 5.490 -12.722 1.00 93.69 289 GLY A O 1
ATOM 2187 N N . GLU A 1 290 ? 1.808 6.310 -12.345 1.00 92.19 290 GLU A N 1
ATOM 2188 C CA . GLU A 1 290 ? 1.711 6.384 -10.885 1.00 92.19 290 GLU A CA 1
ATOM 2189 C C . GLU A 1 290 ? 1.403 7.786 -10.314 1.00 92.19 290 GLU A C 1
ATOM 2191 O O . GLU A 1 290 ? 1.161 7.903 -9.106 1.00 92.19 290 GLU A O 1
ATOM 2196 N N . GLY A 1 291 ? 1.370 8.821 -11.163 1.00 91.75 291 GLY A N 1
ATOM 2197 C CA . GLY A 1 291 ? 0.995 10.191 -10.800 1.00 91.75 291 GLY A CA 1
ATOM 2198 C C . GLY A 1 291 ? 1.050 11.177 -11.972 1.00 91.75 291 GLY A C 1
ATOM 2199 O O . GLY A 1 291 ? 1.418 10.807 -13.086 1.00 91.75 291 GLY A O 1
ATOM 2200 N N . VAL A 1 292 ? 0.694 12.442 -11.720 1.00 89.06 292 VAL A N 1
ATOM 2201 C CA . VAL A 1 292 ? 0.574 13.513 -12.739 1.00 89.06 292 VAL A CA 1
ATOM 2202 C C . VAL A 1 292 ? 1.850 13.765 -13.550 1.00 89.06 292 VAL A C 1
ATOM 2204 O O . VAL A 1 292 ? 1.783 14.201 -14.696 1.00 89.06 292 VAL A O 1
ATOM 2207 N N . TRP A 1 293 ? 3.021 13.457 -12.986 1.00 89.44 293 TRP A N 1
ATOM 2208 C CA . TRP A 1 293 ? 4.327 13.628 -13.635 1.00 89.44 293 TRP A CA 1
ATOM 2209 C C . TRP A 1 293 ? 4.531 12.702 -14.839 1.00 89.44 293 TRP A C 1
ATOM 2211 O O . TRP A 1 293 ? 5.470 12.888 -15.604 1.00 89.44 293 TRP A O 1
ATOM 2221 N N . GLN A 1 294 ? 3.632 11.738 -15.041 1.00 90.06 294 GLN A N 1
ATOM 2222 C CA . GLN A 1 294 ? 3.582 10.888 -16.232 1.00 90.06 294 GLN A CA 1
ATOM 2223 C C . GLN A 1 294 ? 2.983 11.614 -17.457 1.00 90.06 294 GLN A C 1
ATOM 2225 O O . GLN A 1 294 ? 2.882 11.046 -18.548 1.00 90.06 294 GLN A O 1
ATOM 2230 N N . GLY A 1 295 ? 2.622 12.893 -17.302 1.00 87.25 295 GLY A N 1
ATOM 2231 C CA . GLY A 1 295 ? 2.290 13.804 -18.393 1.00 87.25 295 GLY A CA 1
ATOM 2232 C C . GLY A 1 295 ? 0.965 13.471 -19.072 1.00 87.25 295 GLY A C 1
ATOM 2233 O O . GLY A 1 295 ? 0.036 12.966 -18.453 1.00 87.25 295 GLY A O 1
ATOM 2234 N N . THR A 1 296 ? 0.872 13.732 -20.375 1.00 85.44 296 THR A N 1
ATOM 2235 C CA . THR A 1 296 ? -0.374 13.627 -21.163 1.00 85.44 296 THR A CA 1
ATOM 2236 C C . THR A 1 296 ? -0.928 12.206 -21.319 1.00 85.44 296 THR A C 1
ATOM 2238 O O . THR A 1 296 ? -1.979 12.020 -21.926 1.00 85.44 296 THR A O 1
ATOM 2241 N N . ARG A 1 297 ? -0.233 11.193 -20.792 1.00 85.06 297 ARG A N 1
ATOM 2242 C CA . ARG A 1 297 ? -0.631 9.779 -20.864 1.00 85.06 297 ARG A CA 1
ATOM 2243 C C . ARG A 1 297 ? -1.508 9.344 -19.689 1.00 85.06 297 ARG A C 1
ATOM 2245 O O . ARG A 1 297 ? -2.066 8.245 -19.726 1.00 85.06 297 ARG A O 1
ATOM 2252 N N . VAL A 1 298 ? -1.610 10.171 -18.648 1.00 91.88 298 VAL A N 1
ATOM 2253 C CA . VAL A 1 298 ? -2.489 9.898 -17.508 1.00 91.88 298 VAL A CA 1
ATOM 2254 C C . VAL A 1 298 ? -3.944 10.139 -17.888 1.00 91.88 298 VAL A C 1
ATOM 2256 O O . VAL A 1 298 ? -4.262 11.085 -18.603 1.00 91.88 298 VAL A O 1
ATOM 2259 N N . GLY A 1 299 ? -4.836 9.291 -17.389 1.00 93.69 299 GLY A N 1
ATOM 2260 C CA . GLY A 1 299 ? -6.278 9.448 -17.562 1.00 93.69 299 GLY A CA 1
ATOM 2261 C C . GLY A 1 299 ? -7.037 8.900 -16.363 1.00 93.69 299 GLY A C 1
ATOM 2262 O O . GLY A 1 299 ? -6.457 8.198 -15.533 1.00 93.69 299 GLY A O 1
ATOM 2263 N N . LEU A 1 300 ? -8.320 9.245 -16.249 1.00 95.56 300 LEU A N 1
ATOM 2264 C CA . LEU A 1 300 ? -9.170 8.841 -15.128 1.00 95.56 300 LEU A CA 1
ATOM 2265 C C . LEU A 1 300 ? -9.787 7.464 -15.356 1.00 95.56 300 LEU A C 1
ATOM 2267 O O . LEU A 1 300 ? -10.174 7.104 -16.467 1.00 95.56 300 LEU A O 1
ATOM 2271 N N . VAL A 1 301 ? -9.958 6.726 -14.266 1.00 96.50 301 VAL A N 1
ATOM 2272 C CA . VAL A 1 301 ? -10.740 5.489 -14.224 1.00 96.50 301 VAL A CA 1
ATOM 2273 C C . VAL A 1 301 ? -11.627 5.492 -12.989 1.00 96.50 301 VAL A C 1
ATOM 2275 O O . VAL A 1 301 ? -11.233 5.988 -11.937 1.00 96.50 301 VAL A O 1
ATOM 2278 N N . ALA A 1 302 ? -12.815 4.902 -13.089 1.00 97.31 302 ALA A N 1
ATOM 2279 C CA . ALA A 1 302 ? -13.717 4.743 -11.951 1.00 97.31 302 ALA A CA 1
ATOM 2280 C C . ALA A 1 302 ? -14.239 3.299 -11.870 1.00 97.31 302 ALA A C 1
ATOM 2282 O O . ALA A 1 302 ? -15.402 3.048 -12.201 1.00 97.31 302 ALA A O 1
ATOM 2283 N N . PRO A 1 303 ? -13.395 2.325 -11.467 1.00 98.00 303 PRO A N 1
ATOM 2284 C CA . PRO A 1 303 ? -13.829 0.934 -11.342 1.00 98.00 303 PRO A CA 1
ATOM 2285 C C . PRO A 1 303 ? -14.971 0.761 -10.330 1.00 98.00 303 PRO A C 1
ATOM 2287 O O . PRO A 1 303 ? -15.816 -0.121 -10.499 1.00 98.00 303 PRO A O 1
ATOM 2290 N N . GLY A 1 304 ? -15.029 1.612 -9.297 1.00 98.44 304 GLY A N 1
ATOM 2291 C CA . GLY A 1 304 ? -16.062 1.555 -8.267 1.00 98.44 304 GLY A CA 1
ATOM 2292 C C . GLY A 1 304 ? -15.933 0.305 -7.399 1.00 98.44 304 GLY A C 1
ATOM 2293 O O . GLY A 1 304 ? -16.937 -0.376 -7.157 1.00 98.44 304 GLY A O 1
ATOM 2294 N N . LEU A 1 305 ? -14.705 -0.038 -6.996 1.00 98.75 305 LEU A N 1
ATOM 2295 C CA 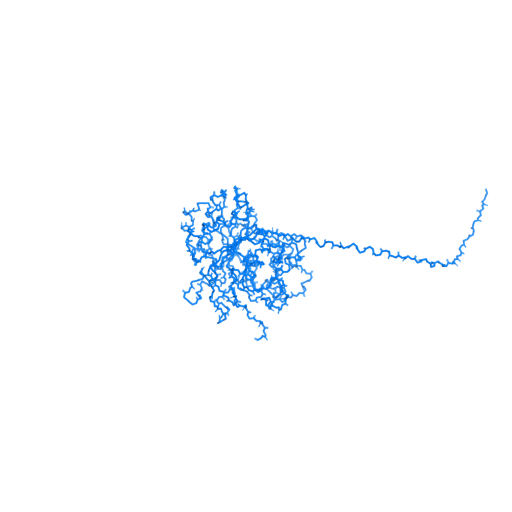. LEU A 1 305 ? -14.386 -1.282 -6.298 1.00 98.75 305 LEU A CA 1
ATOM 2296 C C . LEU A 1 305 ? -13.548 -1.061 -5.037 1.00 98.75 305 LEU A C 1
ATOM 2298 O O . LEU A 1 305 ? -12.731 -0.146 -4.957 1.00 98.75 305 LEU A O 1
ATOM 2302 N N . LEU A 1 306 ? -13.704 -1.989 -4.098 1.00 98.94 306 LEU A N 1
ATOM 2303 C CA . LEU A 1 306 ? -12.738 -2.267 -3.039 1.00 98.94 306 LEU A CA 1
ATOM 2304 C C . LEU A 1 306 ? -12.301 -3.728 -3.155 1.00 98.94 306 LEU A C 1
ATOM 2306 O O . LEU A 1 306 ? -13.106 -4.600 -3.504 1.00 98.94 306 LEU A O 1
ATOM 2310 N N . ILE A 1 307 ? -11.029 -3.995 -2.859 1.00 98.94 307 ILE A N 1
ATOM 2311 C CA . ILE A 1 307 ? -10.456 -5.348 -2.854 1.00 98.94 307 ILE A CA 1
ATOM 2312 C C . ILE A 1 307 ? -9.714 -5.551 -1.537 1.00 98.94 307 ILE A C 1
ATOM 2314 O O . ILE A 1 307 ? -8.935 -4.686 -1.148 1.00 98.94 307 ILE A O 1
ATOM 2318 N N . ALA A 1 308 ? -9.930 -6.674 -0.853 1.00 98.94 308 ALA A N 1
ATOM 2319 C CA . ALA A 1 308 ? -9.256 -6.960 0.409 1.00 98.94 308 ALA A CA 1
ATOM 2320 C C . ALA A 1 308 ? -8.811 -8.418 0.515 1.00 98.94 308 ALA A C 1
ATOM 2322 O O . ALA A 1 308 ? -9.533 -9.327 0.108 1.00 98.94 308 ALA A O 1
ATOM 2323 N N . GLY A 1 309 ? -7.639 -8.645 1.104 1.00 98.81 309 GLY A N 1
ATOM 2324 C CA . GLY A 1 309 ? -7.103 -9.987 1.314 1.00 98.81 309 GLY A CA 1
ATOM 2325 C C . GLY A 1 309 ? -5.937 -10.017 2.299 1.00 98.81 309 GLY A C 1
ATOM 2326 O O . GLY A 1 309 ? -5.265 -9.012 2.536 1.00 98.81 309 GLY A O 1
ATOM 2327 N N . ARG A 1 310 ? -5.700 -11.193 2.890 1.00 98.69 310 ARG A N 1
ATOM 2328 C CA . ARG A 1 310 ? -4.663 -11.426 3.920 1.00 98.69 310 ARG A CA 1
ATOM 2329 C C . ARG A 1 310 ? -3.338 -11.955 3.360 1.00 98.69 310 ARG A C 1
ATOM 2331 O O . ARG A 1 310 ? -2.428 -12.286 4.108 1.00 98.69 310 ARG A O 1
ATOM 2338 N N . ASN A 1 311 ? -3.232 -12.050 2.037 1.00 98.69 311 ASN A N 1
ATOM 2339 C CA . ASN A 1 311 ? -1.984 -12.310 1.333 1.00 98.69 311 ASN A CA 1
ATOM 2340 C C . ASN A 1 311 ? -1.830 -11.264 0.225 1.00 98.69 311 ASN A C 1
ATOM 2342 O O . ASN A 1 311 ? -2.675 -11.175 -0.670 1.00 98.69 311 ASN A O 1
ATOM 2346 N N . CYS A 1 312 ? -0.772 -10.458 0.295 1.00 98.62 312 CYS A N 1
ATOM 2347 C CA . CYS A 1 312 ? -0.574 -9.344 -0.631 1.00 98.62 312 CYS A CA 1
ATOM 2348 C C . CYS A 1 312 ? -0.319 -9.789 -2.076 1.00 98.62 312 CYS A C 1
ATOM 2350 O O . CYS A 1 312 ? -0.809 -9.130 -2.984 1.00 98.62 312 CYS A O 1
ATOM 2352 N N . VAL A 1 313 ? 0.350 -10.927 -2.306 1.00 98.81 313 VAL A N 1
ATOM 2353 C CA . VAL A 1 313 ? 0.581 -11.445 -3.667 1.00 98.81 313 VAL A CA 1
ATOM 2354 C C . VAL A 1 313 ? -0.738 -11.876 -4.304 1.00 98.81 313 VAL A C 1
ATOM 2356 O O . VAL A 1 313 ? -1.029 -11.483 -5.430 1.00 98.81 313 VAL A O 1
ATOM 2359 N N . CYS A 1 314 ? -1.578 -12.602 -3.557 1.00 98.88 314 CYS A N 1
ATOM 2360 C CA . CYS A 1 314 ? -2.905 -13.009 -4.028 1.00 98.88 314 CYS A CA 1
ATOM 2361 C C . CYS A 1 314 ? -3.791 -11.786 -4.314 1.00 98.88 314 CYS A C 1
ATOM 2363 O O . CYS A 1 314 ? -4.464 -11.714 -5.342 1.00 98.88 314 CYS A O 1
ATOM 2365 N N . THR A 1 315 ? -3.773 -10.806 -3.405 1.00 98.94 315 THR A N 1
ATOM 2366 C CA . THR A 1 315 ? -4.593 -9.590 -3.511 1.00 98.94 315 THR A CA 1
ATOM 2367 C C . THR A 1 315 ? -4.169 -8.739 -4.707 1.00 98.94 315 THR A C 1
ATOM 2369 O O . THR A 1 315 ? -5.020 -8.307 -5.487 1.00 98.94 315 THR A O 1
ATOM 2372 N N . ASP A 1 316 ? -2.862 -8.561 -4.912 1.00 98.88 316 ASP A N 1
ATOM 2373 C CA . ASP A 1 316 ? -2.329 -7.804 -6.042 1.00 98.88 316 ASP A CA 1
ATOM 2374 C C . ASP A 1 316 ? -2.511 -8.553 -7.373 1.00 98.88 316 ASP A C 1
ATOM 2376 O O . ASP A 1 316 ? -2.763 -7.915 -8.393 1.00 98.88 316 ASP A O 1
ATOM 2380 N N . ALA A 1 317 ? -2.470 -9.891 -7.387 1.00 98.88 317 ALA A N 1
ATOM 2381 C CA . ALA A 1 317 ? -2.775 -10.688 -8.577 1.00 98.88 317 ALA A CA 1
ATOM 2382 C C . ALA A 1 317 ? -4.243 -10.548 -9.009 1.00 98.88 317 ALA A C 1
ATOM 2384 O O . ALA A 1 317 ? -4.526 -10.304 -10.184 1.00 98.88 317 ALA A O 1
ATOM 2385 N N . VAL A 1 318 ? -5.186 -10.612 -8.063 1.00 98.94 318 VAL A N 1
ATOM 2386 C CA . VAL A 1 318 ? -6.606 -10.330 -8.336 1.00 98.94 318 VAL A CA 1
ATOM 2387 C C . VAL A 1 318 ? -6.794 -8.883 -8.803 1.00 98.94 318 VAL A C 1
ATOM 2389 O O . VAL A 1 318 ? -7.514 -8.645 -9.775 1.00 98.94 318 VAL A O 1
ATOM 2392 N N . GLY A 1 319 ? -6.105 -7.924 -8.174 1.00 98.81 319 GLY A N 1
ATOM 2393 C CA . GLY A 1 319 ? -6.096 -6.522 -8.595 1.00 98.81 319 GLY A CA 1
ATOM 2394 C C . GLY A 1 319 ? -5.599 -6.336 -10.032 1.00 98.81 319 GLY A C 1
ATOM 2395 O O . GLY A 1 319 ? -6.283 -5.709 -10.839 1.00 98.81 319 GLY A O 1
ATOM 2396 N N . ALA A 1 320 ? -4.467 -6.944 -10.394 1.00 98.81 320 ALA A N 1
ATOM 2397 C CA . ALA A 1 320 ? -3.916 -6.905 -11.748 1.00 98.81 320 ALA A CA 1
ATOM 2398 C C . ALA A 1 320 ? -4.894 -7.491 -12.782 1.00 98.81 320 ALA A C 1
ATOM 2400 O O . ALA A 1 320 ? -5.129 -6.891 -13.833 1.00 98.81 320 ALA A O 1
ATOM 2401 N N . ALA A 1 321 ? -5.534 -8.616 -12.460 1.00 98.81 321 ALA A N 1
ATOM 2402 C CA . ALA A 1 321 ? -6.527 -9.239 -13.329 1.00 98.81 321 ALA A CA 1
ATOM 2403 C C . ALA A 1 321 ? -7.776 -8.371 -13.537 1.00 98.81 321 ALA A C 1
ATOM 2405 O O . ALA A 1 321 ? -8.312 -8.303 -14.648 1.00 98.81 321 ALA A O 1
ATOM 2406 N N . ILE A 1 322 ? -8.222 -7.676 -12.485 1.00 98.81 322 ILE A N 1
ATOM 2407 C CA . ILE A 1 322 ? -9.315 -6.699 -12.548 1.00 98.81 322 ILE A CA 1
ATOM 2408 C C . ILE A 1 322 ? -8.942 -5.513 -13.440 1.00 98.81 322 ILE A C 1
ATOM 2410 O O . ILE A 1 322 ? -9.769 -5.110 -14.255 1.00 98.81 322 ILE A O 1
ATOM 2414 N N . MET A 1 323 ? -7.699 -5.024 -13.376 1.00 98.69 323 MET A N 1
ATOM 2415 C CA . MET A 1 323 ? -7.187 -3.975 -14.274 1.00 98.69 323 MET A CA 1
ATOM 2416 C C . MET A 1 323 ? -7.102 -4.417 -15.752 1.00 98.69 323 MET A C 1
ATOM 2418 O O . MET A 1 323 ? -6.828 -3.601 -16.636 1.00 98.69 323 MET A O 1
ATOM 2422 N N . GLY A 1 324 ? -7.330 -5.703 -16.043 1.00 98.12 324 GLY A N 1
ATOM 2423 C CA . GLY A 1 324 ? -7.261 -6.279 -17.385 1.00 98.12 324 GLY A CA 1
ATOM 2424 C C . GLY A 1 324 ? -5.889 -6.841 -17.762 1.00 98.12 324 GLY A C 1
ATOM 2425 O O . GLY A 1 324 ? -5.638 -7.071 -18.944 1.00 98.12 324 GLY A O 1
ATOM 2426 N N . TYR A 1 325 ? -5.014 -7.062 -16.784 1.00 98.38 325 TYR A N 1
ATOM 2427 C CA . TYR A 1 325 ? -3.666 -7.585 -16.980 1.00 98.38 325 TYR A CA 1
ATOM 2428 C C . TYR A 1 325 ? -3.563 -9.069 -16.633 1.00 98.38 325 TYR A C 1
ATOM 2430 O O . TYR A 1 325 ? -4.384 -9.602 -15.892 1.00 98.38 325 TYR A O 1
ATOM 2438 N N . ASP A 1 326 ? -2.546 -9.730 -17.177 1.00 98.06 326 ASP A N 1
ATOM 2439 C CA . ASP A 1 326 ? -2.171 -11.083 -16.778 1.00 98.06 326 ASP A CA 1
ATOM 2440 C C . ASP A 1 326 ? -1.176 -11.003 -15.599 1.00 98.06 326 ASP A C 1
ATOM 2442 O O . ASP A 1 326 ? -0.080 -10.459 -15.770 1.00 98.06 326 ASP A O 1
ATOM 2446 N N . PRO A 1 327 ? -1.530 -11.500 -14.396 1.00 98.19 327 PRO A N 1
ATOM 2447 C CA . PRO A 1 327 ? -0.632 -11.506 -13.239 1.00 98.19 327 PRO A CA 1
ATOM 2448 C C . PRO A 1 327 ? 0.623 -12.373 -13.427 1.00 98.19 327 PRO A C 1
ATOM 2450 O O . PRO A 1 327 ? 1.605 -12.199 -12.698 1.00 98.19 327 PRO A O 1
ATOM 2453 N N . GLU A 1 328 ? 0.604 -13.296 -14.390 1.00 97.88 328 GLU A N 1
ATOM 2454 C CA . GLU A 1 328 ? 1.715 -14.179 -14.758 1.00 97.88 328 GLU A CA 1
ATOM 2455 C C . GLU A 1 328 ? 2.500 -13.660 -15.974 1.00 97.88 328 GLU A C 1
ATOM 2457 O O . GLU A 1 328 ? 3.472 -14.292 -16.390 1.00 97.88 328 GLU A O 1
ATOM 2462 N N . ALA A 1 329 ? 2.140 -12.486 -16.514 1.00 97.81 329 ALA A N 1
ATOM 2463 C CA . ALA A 1 329 ? 2.793 -11.921 -17.690 1.00 97.81 329 ALA A CA 1
ATOM 2464 C C . ALA A 1 329 ? 4.322 -11.855 -17.504 1.00 97.81 329 ALA A C 1
ATOM 2466 O O . ALA A 1 329 ? 4.795 -11.366 -16.469 1.00 97.81 329 ALA A O 1
ATOM 2467 N N . PRO A 1 330 ? 5.116 -12.306 -18.492 1.00 95.75 330 PRO A N 1
ATOM 2468 C CA . PRO A 1 330 ? 6.564 -12.250 -18.385 1.00 95.75 330 PRO A CA 1
ATOM 2469 C C . PRO A 1 330 ? 7.073 -10.805 -18.485 1.00 95.75 330 PRO A C 1
ATOM 2471 O O . PRO A 1 330 ? 6.382 -9.902 -18.966 1.00 95.75 330 PRO A O 1
ATOM 2474 N N . GLU A 1 331 ? 8.313 -10.595 -18.047 1.00 93.50 331 GLU A N 1
ATOM 2475 C CA . GLU A 1 331 ? 9.022 -9.321 -18.192 1.00 93.50 331 GLU A CA 1
ATOM 2476 C C . GLU A 1 331 ? 9.004 -8.826 -19.651 1.00 93.50 331 GLU A C 1
ATOM 2478 O O . GLU A 1 331 ? 9.115 -9.604 -20.602 1.00 93.50 331 GLU A O 1
ATOM 2483 N N . GLY A 1 332 ? 8.812 -7.519 -19.836 1.00 91.50 332 GLY A N 1
ATOM 2484 C CA . GLY A 1 332 ? 8.714 -6.886 -21.151 1.00 91.50 332 GLY A CA 1
ATOM 2485 C C . GLY A 1 332 ? 7.348 -7.034 -21.833 1.00 91.50 332 GLY A C 1
ATOM 2486 O O . GLY A 1 332 ? 7.155 -6.515 -22.939 1.00 91.50 332 GLY A O 1
ATOM 2487 N N . LYS A 1 333 ? 6.379 -7.719 -21.209 1.00 95.31 333 LYS A N 1
ATOM 2488 C CA . LYS A 1 333 ? 4.984 -7.797 -21.675 1.00 95.31 333 LYS A CA 1
ATOM 2489 C C . LYS A 1 333 ? 4.073 -6.905 -20.846 1.00 95.31 333 LYS A C 1
ATOM 2491 O O . LYS A 1 333 ? 4.407 -6.504 -19.743 1.00 95.31 333 LYS A O 1
ATOM 2496 N N . ARG A 1 334 ? 2.893 -6.596 -21.389 1.00 94.62 334 ARG A N 1
ATOM 2497 C CA . ARG A 1 334 ? 1.879 -5.776 -20.714 1.00 94.62 334 ARG A CA 1
ATOM 2498 C C . ARG A 1 334 ? 1.488 -6.424 -19.375 1.00 94.62 334 ARG A C 1
ATOM 2500 O O . ARG A 1 334 ? 1.110 -7.593 -19.410 1.00 94.62 334 ARG A O 1
ATOM 2507 N N . PRO A 1 335 ? 1.487 -5.703 -18.236 1.00 95.81 335 PRO A N 1
ATOM 2508 C CA . PRO A 1 335 ? 1.818 -4.285 -18.026 1.00 95.81 335 PRO A CA 1
ATOM 2509 C C . PRO A 1 335 ? 3.286 -4.029 -17.626 1.00 95.81 335 PRO A C 1
ATOM 2511 O O . PRO A 1 335 ? 3.682 -2.878 -17.480 1.00 95.81 335 PRO A O 1
ATOM 2514 N N . PHE A 1 336 ? 4.085 -5.073 -17.432 1.00 96.94 336 PHE A N 1
ATOM 2515 C CA . PHE A 1 336 ? 5.486 -5.052 -17.001 1.00 96.94 336 PHE A CA 1
ATOM 2516 C C . PHE A 1 336 ? 6.460 -4.749 -18.156 1.00 96.94 336 PHE A C 1
ATOM 2518 O O . PHE A 1 336 ? 7.400 -5.497 -18.414 1.00 96.94 336 PHE A O 1
ATOM 2525 N N . TYR A 1 337 ? 6.226 -3.663 -18.899 1.00 95.62 337 TYR A N 1
ATOM 2526 C CA . TYR A 1 337 ? 7.047 -3.327 -20.070 1.00 95.62 337 TYR A CA 1
ATOM 2527 C C . TYR A 1 337 ? 8.490 -2.966 -19.722 1.00 95.62 337 TYR A C 1
ATOM 2529 O O . TYR A 1 337 ? 9.401 -3.370 -20.441 1.00 95.62 337 TYR A O 1
ATOM 2537 N N . ASN A 1 338 ? 8.680 -2.213 -18.638 1.00 95.88 338 ASN A N 1
ATOM 2538 C CA . ASN A 1 338 ? 9.961 -1.586 -18.301 1.00 95.88 338 ASN A CA 1
ATOM 2539 C C . ASN A 1 338 ? 10.607 -2.208 -17.053 1.00 95.88 338 ASN A C 1
ATOM 2541 O O . ASN A 1 338 ? 11.490 -1.607 -16.446 1.00 95.88 338 ASN A O 1
ATOM 2545 N N . GLY A 1 339 ? 10.156 -3.391 -16.632 1.00 95.94 339 GLY A N 1
ATOM 2546 C CA . GLY A 1 339 ? 10.721 -4.088 -15.485 1.00 95.94 339 GLY A CA 1
ATOM 2547 C C . GLY A 1 339 ? 10.174 -5.491 -15.295 1.00 95.94 339 GLY A C 1
ATOM 2548 O O . GLY A 1 339 ? 9.168 -5.872 -15.888 1.00 95.94 339 GLY A O 1
ATOM 2549 N N . ALA A 1 340 ? 10.853 -6.263 -14.451 1.00 97.44 340 ALA A N 1
ATOM 2550 C CA . ALA A 1 340 ? 10.433 -7.610 -14.097 1.00 97.44 340 ALA A CA 1
ATOM 2551 C C . ALA A 1 340 ? 9.036 -7.628 -13.447 1.00 97.44 340 ALA A C 1
ATOM 2553 O O . ALA A 1 340 ? 8.646 -6.711 -12.718 1.00 97.44 340 ALA A O 1
ATOM 2554 N N . ASN A 1 341 ? 8.291 -8.714 -13.660 1.00 98.19 341 ASN A N 1
ATOM 2555 C CA . ASN A 1 341 ? 7.001 -8.914 -13.006 1.00 98.19 341 ASN A CA 1
ATOM 2556 C C . ASN A 1 341 ? 7.200 -9.132 -11.494 1.00 98.19 341 ASN A C 1
ATOM 2558 O O . ASN A 1 341 ? 7.648 -10.190 -11.047 1.00 98.19 341 ASN A O 1
ATOM 2562 N N . THR A 1 342 ? 6.839 -8.118 -10.704 1.00 98.19 342 THR A N 1
ATOM 2563 C CA . THR A 1 342 ? 6.961 -8.131 -9.237 1.00 98.19 342 THR A CA 1
ATOM 256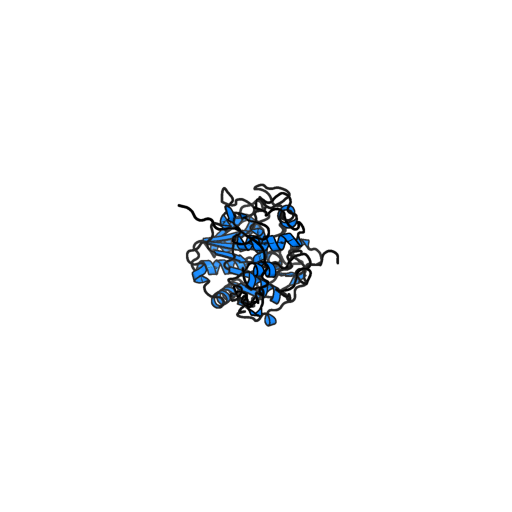4 C C . THR A 1 342 ? 6.174 -9.283 -8.597 1.00 98.19 342 THR A C 1
ATOM 2566 O O . THR A 1 342 ? 6.653 -9.880 -7.635 1.00 98.19 342 THR A O 1
ATOM 2569 N N . LEU A 1 343 ? 5.004 -9.644 -9.142 1.00 98.56 343 LEU A N 1
ATOM 2570 C CA . LEU A 1 343 ? 4.174 -10.740 -8.627 1.00 98.56 343 LEU A CA 1
ATOM 2571 C C . LEU A 1 343 ? 4.830 -12.099 -8.875 1.00 98.56 343 LEU A C 1
ATOM 2573 O O . LEU A 1 343 ? 4.885 -12.925 -7.968 1.00 98.56 343 LEU A O 1
ATOM 2577 N N . ALA A 1 344 ? 5.393 -12.301 -10.069 1.00 98.25 344 ALA A N 1
ATOM 2578 C CA . ALA A 1 344 ? 6.129 -13.519 -10.398 1.00 98.25 344 ALA A CA 1
ATOM 2579 C C . ALA A 1 344 ? 7.390 -13.673 -9.529 1.00 98.25 344 ALA A C 1
ATOM 2581 O O . ALA A 1 344 ? 7.675 -14.765 -9.039 1.00 98.25 344 ALA A O 1
ATOM 2582 N N . LEU A 1 345 ? 8.119 -12.580 -9.271 1.00 98.25 345 LEU A N 1
ATOM 2583 C CA . LEU A 1 345 ? 9.263 -12.589 -8.351 1.00 98.25 345 LEU A CA 1
ATOM 2584 C C . LEU A 1 345 ? 8.840 -12.918 -6.911 1.00 98.25 345 LEU A C 1
ATOM 2586 O O . LEU A 1 345 ? 9.525 -13.676 -6.225 1.00 98.25 345 LEU A O 1
ATOM 2590 N N . ALA A 1 346 ? 7.710 -12.382 -6.446 1.00 98.19 346 ALA A N 1
ATOM 2591 C CA . ALA A 1 346 ? 7.194 -12.673 -5.112 1.00 98.19 346 ALA A CA 1
ATOM 2592 C C . ALA A 1 346 ? 6.768 -14.142 -4.966 1.00 98.19 346 ALA A C 1
ATOM 2594 O O . ALA A 1 346 ? 7.119 -14.803 -3.984 1.00 98.19 346 ALA A O 1
ATOM 2595 N N . ALA A 1 347 ? 6.066 -14.664 -5.974 1.00 97.69 347 ALA A N 1
ATOM 2596 C CA . ALA A 1 347 ? 5.660 -16.060 -6.063 1.00 97.69 347 ALA A CA 1
ATOM 2597 C C . ALA A 1 347 ? 6.872 -17.003 -6.080 1.00 97.69 347 ALA A C 1
ATOM 2599 O O . ALA A 1 347 ? 6.917 -17.960 -5.309 1.00 97.69 347 ALA A O 1
ATOM 2600 N N . ALA A 1 348 ? 7.916 -16.679 -6.851 1.00 96.62 348 ALA A N 1
ATOM 2601 C CA . ALA A 1 348 ? 9.172 -17.433 -6.877 1.00 96.62 348 ALA A CA 1
ATOM 2602 C C . ALA A 1 348 ? 9.899 -17.470 -5.517 1.00 96.62 348 ALA A C 1
ATOM 2604 O O . ALA A 1 348 ? 10.736 -18.339 -5.283 1.00 96.62 348 ALA A O 1
ATOM 2605 N N . ARG A 1 349 ? 9.572 -16.549 -4.602 1.00 95.50 349 ARG A N 1
ATOM 2606 C CA . ARG A 1 349 ? 10.072 -16.514 -3.219 1.00 95.50 349 ARG A CA 1
ATOM 2607 C C . ARG A 1 349 ? 9.047 -17.009 -2.196 1.00 95.50 349 ARG A C 1
ATOM 2609 O O . ARG A 1 349 ? 9.229 -16.773 -1.002 1.00 95.50 349 ARG A O 1
ATOM 2616 N N . GLY A 1 350 ? 7.988 -17.688 -2.628 1.00 95.75 350 GLY A N 1
ATOM 2617 C CA . GLY A 1 350 ? 7.024 -18.325 -1.731 1.00 95.75 350 GLY A CA 1
ATOM 2618 C C . GLY A 1 350 ? 6.132 -17.356 -0.954 1.00 95.75 350 GLY A C 1
ATOM 2619 O O . GLY A 1 350 ? 5.530 -17.766 0.032 1.00 95.75 350 GLY A O 1
ATOM 2620 N N . LEU A 1 351 ? 6.043 -16.081 -1.354 1.00 96.88 351 LEU A N 1
ATOM 2621 C CA . LEU A 1 351 ? 5.254 -15.076 -0.623 1.00 96.88 351 LEU A CA 1
ATOM 2622 C C . LEU A 1 351 ? 3.746 -15.214 -0.851 1.00 96.88 351 LEU A C 1
ATOM 2624 O O . LEU A 1 351 ? 2.946 -14.777 -0.026 1.00 96.88 351 LEU A O 1
ATOM 2628 N N . GLY A 1 352 ? 3.355 -15.833 -1.958 1.00 97.75 352 GLY A N 1
ATOM 2629 C CA . GLY A 1 352 ? 1.978 -16.184 -2.268 1.00 97.75 352 GLY A CA 1
ATOM 2630 C C . GLY A 1 352 ? 1.816 -16.529 -3.743 1.00 97.75 352 GLY A C 1
ATOM 2631 O O . GLY A 1 352 ? 2.728 -16.293 -4.535 1.00 97.75 352 GLY A O 1
ATOM 2632 N N . SER A 1 353 ? 0.679 -17.106 -4.118 1.00 98.19 353 SER A N 1
ATOM 2633 C CA . SER A 1 353 ? 0.387 -17.387 -5.523 1.00 98.19 353 SER A CA 1
ATOM 2634 C C . SER A 1 353 ? -0.001 -16.110 -6.267 1.00 98.19 353 SER A C 1
ATOM 2636 O O . SER A 1 353 ? -0.824 -15.328 -5.792 1.00 98.19 353 SER A O 1
ATOM 2638 N N . ASN A 1 354 ? 0.575 -15.917 -7.454 1.00 97.94 354 ASN A N 1
ATOM 2639 C CA . ASN A 1 354 ? 0.099 -14.948 -8.438 1.00 97.94 354 ASN A CA 1
ATOM 2640 C C . ASN A 1 354 ? -0.796 -15.594 -9.510 1.00 97.94 354 ASN A C 1
ATOM 2642 O O . ASN A 1 354 ? -1.218 -14.905 -10.432 1.00 97.94 354 ASN A O 1
ATOM 2646 N N . ARG A 1 355 ? -1.099 -16.893 -9.401 1.00 98.00 355 ARG A N 1
ATOM 2647 C CA . ARG A 1 355 ? -1.933 -17.615 -10.365 1.00 98.00 355 ARG A CA 1
ATOM 2648 C C . ARG A 1 355 ? -3.393 -17.538 -9.948 1.00 98.00 355 ARG A C 1
ATOM 2650 O O . ARG A 1 355 ? -3.756 -17.986 -8.860 1.00 98.00 355 ARG A O 1
ATOM 2657 N N . LEU A 1 356 ? -4.250 -16.993 -10.807 1.00 97.38 356 LEU A N 1
ATOM 2658 C CA . LEU A 1 356 ? -5.648 -16.720 -10.448 1.00 97.38 356 LEU A CA 1
ATOM 2659 C C . LEU A 1 356 ? -6.438 -17.979 -10.082 1.00 97.38 356 LEU A C 1
ATOM 2661 O O . LEU A 1 356 ? -7.293 -17.919 -9.205 1.00 97.38 356 LEU A O 1
ATOM 2665 N N . GLN A 1 357 ? -6.139 -19.112 -10.717 1.00 96.88 357 GLN A N 1
ATOM 2666 C CA . GLN A 1 357 ? -6.795 -20.392 -10.443 1.00 96.88 357 GLN A CA 1
ATOM 2667 C C . GLN A 1 357 ? -6.541 -20.928 -9.027 1.00 96.88 357 GLN A C 1
ATOM 2669 O O . GLN A 1 357 ? -7.319 -21.750 -8.552 1.00 96.88 357 GLN A O 1
ATOM 2674 N N . ASP A 1 358 ? -5.488 -20.464 -8.348 1.00 96.88 358 ASP A N 1
ATOM 2675 C CA . ASP A 1 358 ? -5.184 -20.882 -6.977 1.00 96.88 358 ASP A CA 1
ATOM 2676 C C . ASP A 1 358 ? -5.897 -20.021 -5.924 1.00 96.88 358 ASP A C 1
ATOM 2678 O O . ASP A 1 358 ? -5.918 -20.382 -4.748 1.00 96.88 358 ASP A O 1
ATOM 2682 N N . ILE A 1 359 ? -6.425 -18.855 -6.313 1.00 98.31 359 ILE A N 1
ATOM 2683 C CA . ILE A 1 359 ? -6.875 -17.815 -5.384 1.00 98.31 359 ILE A CA 1
ATOM 2684 C C . ILE A 1 359 ? -8.404 -17.861 -5.261 1.00 98.31 359 ILE A C 1
ATOM 2686 O O . ILE A 1 359 ? -9.104 -17.561 -6.232 1.00 98.31 359 ILE A O 1
ATOM 2690 N N . PRO A 1 360 ? -8.965 -18.156 -4.073 1.00 98.31 360 PRO A N 1
ATOM 2691 C CA . PRO A 1 360 ? -10.404 -18.049 -3.856 1.00 98.31 360 PRO A CA 1
ATOM 2692 C C . PRO A 1 360 ? -10.853 -16.582 -3.929 1.00 98.31 360 PRO A C 1
ATOM 2694 O O . PRO A 1 360 ? -10.550 -15.784 -3.042 1.00 98.31 360 PRO A O 1
ATOM 2697 N N . VAL A 1 361 ? -11.588 -16.214 -4.979 1.00 98.69 361 VAL A N 1
ATOM 2698 C CA . VAL A 1 361 ? -12.158 -14.865 -5.128 1.00 98.69 361 VAL A CA 1
ATOM 2699 C C . VAL A 1 361 ? -13.581 -14.842 -4.576 1.00 98.69 361 VAL A C 1
ATOM 2701 O O . VAL A 1 361 ? -14.454 -15.560 -5.064 1.00 98.69 361 VAL A O 1
ATOM 2704 N N . LEU A 1 362 ? -13.817 -14.009 -3.563 1.00 98.69 362 LEU A N 1
ATOM 2705 C CA . LEU A 1 362 ? -15.091 -13.875 -2.854 1.00 98.69 362 LEU A CA 1
ATOM 2706 C C . LEU A 1 362 ? -15.829 -12.596 -3.277 1.00 98.69 362 LEU A C 1
ATOM 2708 O O . LEU A 1 362 ? -15.210 -11.586 -3.616 1.00 98.69 362 LEU A O 1
ATOM 2712 N N . GLY A 1 363 ? -17.163 -12.618 -3.232 1.00 98.38 363 GLY A N 1
ATOM 2713 C CA . GLY A 1 363 ? -17.992 -11.496 -3.678 1.00 98.38 363 GLY A CA 1
ATOM 2714 C C . GLY A 1 363 ? -18.098 -11.431 -5.205 1.00 98.38 363 GLY A C 1
ATOM 2715 O O . GLY A 1 363 ? -18.658 -12.328 -5.838 1.00 98.38 363 GLY A O 1
ATOM 2716 N N . LEU A 1 364 ? -17.605 -10.356 -5.822 1.00 98.06 364 LEU A N 1
ATOM 2717 C CA . LEU A 1 364 ? -17.585 -10.229 -7.279 1.00 98.06 364 LEU A CA 1
ATOM 2718 C C . LEU A 1 364 ? -16.471 -11.076 -7.903 1.00 98.06 364 LEU A C 1
ATOM 2720 O O . LEU A 1 364 ? -15.295 -10.900 -7.610 1.00 98.06 364 LEU A O 1
ATOM 2724 N N . SER A 1 365 ? -16.825 -11.904 -8.886 1.00 98.50 365 SER A N 1
ATOM 2725 C CA . SER A 1 365 ? -15.834 -12.545 -9.759 1.00 98.50 365 SER A CA 1
ATOM 2726 C C . SER A 1 365 ? -14.980 -11.503 -10.497 1.00 98.50 365 SER A C 1
ATOM 2728 O O . SER A 1 365 ? -15.522 -10.479 -10.927 1.00 98.50 365 SER A O 1
ATOM 2730 N N . VAL A 1 366 ? -13.718 -11.832 -10.794 1.00 98.31 366 VAL A N 1
ATOM 2731 C CA . VAL A 1 366 ? -12.810 -11.003 -11.616 1.00 98.31 366 VAL A CA 1
ATOM 2732 C C . VAL A 1 366 ? -13.465 -10.553 -12.925 1.00 98.31 366 VAL A C 1
ATOM 2734 O O . VAL A 1 366 ? -13.364 -9.388 -13.289 1.00 98.31 366 VAL A O 1
ATOM 2737 N N . ALA A 1 367 ? -14.196 -11.437 -13.614 1.00 98.06 367 ALA A N 1
ATOM 2738 C CA . ALA A 1 367 ? -14.869 -11.102 -14.872 1.00 98.06 367 ALA A CA 1
ATOM 2739 C C . ALA A 1 367 ? -15.896 -9.961 -14.720 1.00 98.06 367 ALA A C 1
ATOM 2741 O O . ALA A 1 367 ? -15.918 -9.040 -15.529 1.00 98.06 367 ALA A O 1
ATOM 2742 N N . LYS A 1 368 ? -16.708 -9.985 -13.655 1.00 98.25 368 LYS A N 1
ATOM 2743 C CA . LYS A 1 368 ? -17.723 -8.951 -13.352 1.00 98.25 368 LYS A CA 1
ATOM 2744 C C . LYS A 1 368 ? -17.140 -7.658 -12.771 1.00 98.25 368 LYS A C 1
ATOM 2746 O O . LYS A 1 368 ? -17.836 -6.638 -12.751 1.00 98.25 368 LYS A O 1
ATOM 2751 N N . ALA A 1 369 ? -15.923 -7.730 -12.236 1.00 98.19 369 ALA A N 1
ATOM 2752 C CA . ALA A 1 369 ? -15.191 -6.606 -11.664 1.00 98.19 369 ALA A CA 1
ATOM 2753 C C . ALA A 1 369 ? -14.223 -5.955 -12.666 1.00 98.19 369 ALA A C 1
ATOM 2755 O O . ALA A 1 369 ? -13.752 -4.854 -12.414 1.00 98.19 369 ALA A O 1
ATOM 2756 N N . ARG A 1 370 ? -13.925 -6.609 -13.795 1.00 98.19 370 ARG A N 1
ATOM 2757 C CA . ARG A 1 370 ? -12.919 -6.147 -14.754 1.00 98.19 370 ARG A CA 1
ATOM 2758 C C . ARG A 1 370 ? -13.204 -4.724 -15.238 1.00 98.19 370 ARG A C 1
ATOM 2760 O O . ARG A 1 370 ? -14.290 -4.431 -15.730 1.00 98.19 370 ARG A O 1
ATOM 2767 N N . TYR A 1 371 ? -12.182 -3.883 -15.159 1.00 97.94 371 TYR A N 1
ATOM 2768 C CA . TYR A 1 371 ? -12.155 -2.527 -15.683 1.00 97.94 371 TYR A CA 1
ATOM 2769 C C . TYR A 1 371 ? -10.801 -2.335 -16.362 1.00 97.94 371 TYR A C 1
ATOM 2771 O O . TYR A 1 371 ? -9.769 -2.467 -15.715 1.00 97.94 371 TYR A O 1
ATOM 2779 N N . ALA A 1 372 ? -10.777 -2.088 -17.672 1.00 95.38 372 ALA A N 1
ATOM 2780 C CA . ALA A 1 372 ? -9.521 -2.049 -18.415 1.00 95.38 372 ALA A CA 1
ATOM 2781 C C . ALA A 1 372 ? -8.733 -0.768 -18.112 1.00 95.38 372 ALA A C 1
ATOM 2783 O O . ALA A 1 372 ? -9.224 0.338 -18.326 1.00 95.38 372 ALA A O 1
ATOM 2784 N N . PHE A 1 373 ? -7.488 -0.926 -17.668 1.00 97.31 373 PHE A N 1
ATOM 2785 C CA . PHE A 1 373 ? -6.540 0.174 -17.532 1.00 97.31 373 PHE A CA 1
ATOM 2786 C C . PHE A 1 373 ? -5.649 0.234 -18.777 1.00 97.31 373 PHE A C 1
ATOM 2788 O O . PHE A 1 373 ? -5.262 -0.796 -19.352 1.00 97.31 373 PHE A O 1
ATOM 2795 N N . LEU A 1 374 ? -5.284 1.449 -19.189 1.00 94.56 374 LEU A N 1
ATOM 2796 C CA . LEU A 1 374 ? -4.176 1.637 -20.120 1.00 94.56 374 LEU A CA 1
ATOM 2797 C C . LEU A 1 374 ? -2.861 1.582 -19.329 1.00 94.56 374 LEU A C 1
ATOM 2799 O O . LEU A 1 374 ? -2.724 2.311 -18.343 1.00 94.56 374 LEU A O 1
ATOM 2803 N N . PRO A 1 375 ? -1.908 0.719 -19.723 1.00 92.38 375 PRO A N 1
ATOM 2804 C CA . PRO A 1 375 ? -0.636 0.601 -19.029 1.00 92.38 375 PRO A CA 1
ATOM 2805 C C . PRO A 1 375 ? 0.195 1.868 -19.221 1.00 92.38 375 PRO A C 1
ATOM 2807 O O . PRO A 1 375 ? -0.094 2.701 -20.083 1.00 92.38 375 PRO A O 1
ATOM 2810 N N . SER A 1 376 ? 1.272 1.984 -18.451 1.00 90.06 376 SER A N 1
ATOM 2811 C CA . SER A 1 376 ? 2.321 2.949 -18.769 1.00 90.06 376 SER A CA 1
ATOM 2812 C C . SER A 1 376 ? 2.962 2.648 -20.123 1.00 90.06 376 SER A C 1
ATOM 2814 O O . SER A 1 376 ? 2.857 1.537 -20.652 1.00 90.06 376 SER A O 1
ATOM 2816 N N . PHE A 1 377 ? 3.611 3.657 -20.701 1.00 87.12 377 PHE A N 1
ATOM 2817 C CA . PHE A 1 377 ? 4.288 3.510 -21.983 1.00 87.12 377 PHE A CA 1
ATOM 2818 C C . PHE A 1 377 ? 5.490 2.569 -21.876 1.00 87.12 377 PHE A C 1
ATOM 2820 O O . PHE A 1 377 ? 6.092 2.423 -20.812 1.00 87.12 377 PHE A O 1
ATOM 2827 N N . LYS A 1 378 ? 5.838 1.938 -22.995 1.00 88.62 378 LYS A N 1
ATOM 2828 C CA . LYS A 1 378 ? 7.068 1.163 -23.120 1.00 88.62 378 LYS A CA 1
ATOM 2829 C C . LYS A 1 378 ? 8.210 2.122 -23.457 1.00 88.62 378 LYS A C 1
ATOM 2831 O O . LYS A 1 378 ? 8.095 2.911 -24.389 1.00 88.62 378 LYS A O 1
ATOM 2836 N N . GLU A 1 379 ? 9.293 2.099 -22.694 1.00 82.50 379 GLU A N 1
ATOM 2837 C CA . GLU A 1 379 ? 10.458 2.933 -22.992 1.00 82.50 379 GLU A CA 1
ATOM 2838 C C . GLU A 1 379 ? 11.067 2.528 -24.344 1.00 82.50 379 GLU A C 1
ATOM 2840 O O . GLU A 1 379 ? 11.189 1.342 -24.659 1.00 82.50 379 GLU A O 1
ATOM 2845 N N . GLY A 1 380 ? 11.406 3.527 -25.164 1.00 74.81 380 GLY A N 1
ATOM 2846 C CA . GLY A 1 380 ? 11.964 3.322 -26.504 1.00 74.81 380 GLY A CA 1
ATOM 2847 C C . GLY A 1 380 ? 10.959 2.932 -27.597 1.00 74.81 380 GLY A C 1
ATOM 2848 O O . GLY A 1 380 ? 11.401 2.530 -28.671 1.00 74.81 380 GLY A O 1
ATOM 2849 N N . SER A 1 381 ? 9.642 3.023 -27.345 1.00 66.00 381 SER A N 1
ATOM 2850 C CA . SER A 1 381 ? 8.584 2.813 -28.354 1.00 66.00 381 SER A CA 1
ATOM 2851 C C . SER A 1 381 ? 7.944 4.094 -28.858 1.00 66.00 381 SER A C 1
ATOM 2853 O O . SER A 1 381 ? 7.678 4.963 -27.991 1.00 66.00 381 SER A O 1
#

Solvent-accessible surface area (backbone atoms only — not comparable to full-atom values): 19599 Å² total; per-residue (Å²): 138,89,85,88,85,88,82,89,86,93,83,90,81,93,74,89,78,84,76,80,78,75,79,72,75,75,72,74,74,80,53,51,63,42,43,27,21,29,46,82,35,79,58,93,41,53,67,61,43,30,54,48,51,51,54,37,40,63,72,54,50,64,53,52,75,66,32,43,73,27,36,36,28,36,36,46,29,61,68,87,69,55,76,60,52,63,87,91,40,47,24,42,49,37,52,22,34,41,52,50,60,55,48,26,51,50,41,49,40,47,74,40,40,30,60,32,37,35,43,33,37,38,44,59,52,92,53,54,20,59,59,40,40,41,77,66,69,31,64,55,67,63,43,43,75,70,30,78,52,58,45,52,39,28,27,18,24,39,53,100,47,97,52,63,36,80,31,57,22,65,87,81,52,77,44,32,53,27,40,54,23,24,40,63,78,67,72,43,76,31,36,32,24,32,12,30,45,30,16,16,53,39,52,14,48,29,33,38,54,52,42,52,56,46,52,51,13,20,14,51,31,14,44,89,46,70,37,84,81,30,63,49,64,43,54,38,16,55,29,50,58,39,54,80,49,70,34,45,63,52,81,83,68,94,56,58,47,42,24,58,29,42,26,35,46,30,44,25,47,39,51,36,49,59,52,54,33,25,40,39,41,28,32,46,18,30,22,23,16,67,48,77,90,55,47,94,59,49,45,82,42,66,66,17,27,41,37,37,17,59,29,40,37,30,35,36,22,55,49,34,37,19,36,64,35,56,40,73,40,54,60,61,33,68,45,15,42,40,12,38,35,37,45,51,55,28,32,77,66,58,64,10,32,30,52,69,91,66,39,52,67,35,83,47,48,58,82,82,55,49,40,79,54,54,52,25,72,50,84,96,112

Secondary structure (DSSP, 8-state):
---------------------------PPPPP---EEEEE--S--HHHHHHHHHHHHHHH--HHHHHTTSEEEEEE---SS----BTTB-HHHHTSPPHHHHHHHHHHHHHTT-SEEEEEE--SSSS-HHHHHHHTT--HHHHHHH-TTEEEEETTSSTTSSS-EEEE--SS-SSBSEEEE-GGGTS-SEEEEE-B-EEETTTEEESHHHHGGGGS-HHHH-SS--STT----SIIIIII--S--SS-BPSSPS---HHHHHHHHHHHHHHHS--SEEEEEESSEEESSSSGGGGGG-EEE---EEEEES-HHHHHHHHHHHTT--TTPPTTSTT-TTS--HHHHHHHTTS----GGGS-EEES-HHHH--PPPPPPPTT-

Mean predicted aligned error: 6.66 Å

Radius of gyration: 24.34 Å; Cα contacts (8 Å, |Δi|>4): 921; chains: 1; bounding box: 81×86×50 Å

Foldseek 3Di:
DDDDDDDDDDDDDDDDDPPPPPPPVPPPPAFAFAAKEKDFAQDLDLVSLLVRVVVRCVVRDDLLVLQAAWEEEEQWDQDDQDQDADVPHTCLQAQTPNLSNVLSVLLVSVVSHHQAYEYEFQALDQDAFQVSVVVSVHPVVVSCVSHVRYYGFNFLALTPDPAWDKFAQPDDAQWFRIAGFHCSLVRGSAYEFEYEWEAAQQQLTDFRLLSLVRRRHQLFQPAPHNHRRGSHDNCCCQAQVPPPGPTHTDPPRPDRHSQERSLRVSLSSCSSRPHQKTKYDQQKYWYQHNDCVLDPRIDIDGLSMIMMIRQRLLRVLLSCLLQVHHLPDAACDPSNNNHGRSSVVNSVVSSGDSDNVSYNYHDDDSVRSHDHGDTHDHPPD

Nearest PDB structures (foldseek):
  2r94-assembly1_B  TM=6.415E-01  e=6.098E+00  Thermoproteus tenax
  3fjn-assembly1_A  TM=3.262E-01  e=7.005E-01  Mus musculus
  4l1x-assembly2_B  TM=3.155E-01  e=1.203E+00  Homo sapiens
  4l1w-assembly1_A  TM=3.275E-01  e=1.625E+00  Homo sapiens
  1r3s-assembly1_A  TM=3.330E-01  e=8.235E+00  Homo sapiens

Sequence (381 aa):
MTAPVSRRTFIGRVAAVTAACSAASVRAQALPAAPVAVARCRRYDFDLVKSTLATMFDMIGGIPSLVKGKTVTIKVNVTGGSSAPIYTLSAVETVYTHPVVVLAAASLFHKFGANRIVICESLYDLDDGRTGFQKSGYDVGTFESTVPTIEWENTRNCGTAAKYRQRNVEGQPYLYNYFMLNHRYSDTDVMVSIPKMKNHQIAGITLAMKNLFGITPSSLYSGVSQDEDSLSNRAQVLHQGAPSPAGGEILPVPSHQPGFRIPRAVVDIVRARPIDLSIIDAVVSMHGGEGVWQGTRVGLVAPGLLIAGRNCVCTDAVGAAIMGYDPEAPEGKRPFYNGANTLALAAARGLGSNRLQDIPVLGLSVAKARYAFLPSFKEGS

pLDDT: mean 90.9, std 15.61, range [32.59, 98.94]